Protein AF-A0AAD5E135-F1 (afdb_monomer)

Foldseek 3Di:
DDDDDDDDDDQDDPLVVVLVLLVLVLVVLVVLLVLLVVLVVVLVVVLVPDPDLLVSLVSLLVSLVPRPDDDDFPDDSVVSVVVSVVVVVDVPDDPVVSVVSSVSSVVRSVVVSVVSVVVSVVSVVVSVVSVVVPDDDPPDDDPPPDPDDDDDDDLLNVLVVVQCCVPVVPDPDPVVVVVVVVCVVQPDPDPLLVVLVVVLVVLVVVLLVCQLQDQFDLVLLLLLLLLVLLDPQADPSLNVSSVVCSVPSVSSVSLSRSLSVCSNVVVPDDADPVHWDWDFDQDPVRHTATHTHDDSSVSSSCSSVVLSVLLSVLVSVLSSVVSPPPPVPPPDDPDPPPDPVVVVVVLVNCLVSLQHDNDSNRSNVARCDDDPPDCSYPVNNVVVVVVVLVVVVVVCCVPPVPDDDDDDDDDDPDCRSYYDD

Solvent-accessible surface area (backbone atoms only — not comparable to full-atom values): 25073 Å² total; per-residue (Å²): 142,79,88,79,82,77,85,75,86,76,82,77,42,73,65,53,56,50,47,53,54,47,52,52,50,33,54,50,35,46,49,52,34,57,54,44,53,55,52,52,52,56,38,50,54,55,30,71,70,44,92,44,70,69,61,25,41,50,45,48,50,50,47,62,73,66,41,91,69,87,69,92,66,94,64,61,64,68,62,50,47,56,47,54,64,44,52,79,72,39,91,82,64,57,68,68,59,53,51,53,52,43,53,50,48,53,50,48,54,50,49,54,52,51,48,38,49,48,54,30,51,51,42,50,53,54,50,52,53,56,53,64,70,67,67,71,78,91,79,78,83,80,79,75,77,72,90,74,71,97,76,78,85,49,75,61,56,51,37,50,51,54,29,50,50,63,70,68,52,74,74,90,69,59,62,67,62,51,48,53,50,52,50,59,72,70,64,56,91,50,65,69,60,47,52,49,55,55,46,47,53,49,55,48,52,54,48,53,55,48,60,44,71,51,74,55,46,53,67,60,51,52,37,38,52,46,24,53,67,45,41,94,64,63,54,76,60,58,47,52,46,49,57,56,47,71,76,34,64,73,59,38,50,54,48,23,53,49,51,28,53,49,48,60,43,44,92,76,64,73,81,61,93,87,58,75,54,69,48,74,45,70,44,96,89,74,45,63,33,30,29,63,60,65,56,72,67,58,48,48,48,51,46,48,52,50,48,56,48,33,29,50,51,48,51,46,52,49,56,62,58,66,62,73,62,50,97,79,49,91,74,63,71,94,63,89,61,94,42,72,69,44,53,52,48,54,53,48,60,63,57,54,68,48,88,45,39,88,41,75,79,46,45,51,56,60,30,95,57,92,52,98,86,49,82,67,17,60,64,50,45,51,50,50,51,52,53,48,54,53,50,51,54,54,51,39,53,70,78,39,68,92,54,88,88,82,83,89,75,88,84,71,80,87,62,60,44,39,74,65,129

Sequence (421 aa):
MMHSGAATASKPSLNQILYEVTSEKIMELQRQKDVLDRHYSGVLEKADASKDLVQEIEILYEGIKEAPVQHKTNVNMESARLFIENVAKDSSTSEQLLRHWIDSFRKEMQYSTCKCTYSYIYGKSLRDELSEAESPDLDSDFYVVSKEKKEQMTEREKTIKELEERVFEAGQINSDAFKAFLDKTFDTEEVKIKKVLDTSRKDTEEFCKKLLEEDMSVWELKNCVEGLLGCDLLNSEKQATLRQLKESEPYLQDLATLLSSRLKAVKYWNWPEKGVYVDVRRSMAGRYRAFLDEDIITALFLQYIGVRFAVHIKGELRKMYSIDDGPISSRRTRRQDSGIDSLRRTTHENSLLSVLPDSQDSQSNFAYEYNEGSSNTAVNIKNSLIHLLATEAQLHKVIKPDQPFTVVRTDMEWFGPSIEH

Organism: NCBI:txid1314678

pLDDT: mean 75.86, std 16.52, range [23.05, 95.0]

Structure (mmCIF, N/CA/C/O backbone):
data_AF-A0AAD5E135-F1
#
_entry.id   AF-A0AAD5E135-F1
#
loop_
_atom_site.group_PDB
_atom_site.id
_atom_site.type_symbol
_atom_site.label_atom_id
_atom_site.label_alt_id
_atom_site.label_comp_id
_atom_site.label_asym_id
_atom_site.label_entity_id
_atom_site.label_seq_id
_atom_site.pdbx_PDB_ins_code
_atom_site.Cartn_x
_atom_site.Cartn_y
_atom_site.Cartn_z
_atom_site.occupancy
_atom_site.B_iso_or_equiv
_atom_site.auth_seq_id
_atom_site.auth_comp_id
_atom_site.auth_asym_id
_atom_site.auth_atom_id
_atom_site.pdbx_PDB_model_num
ATOM 1 N N . MET A 1 1 ? -27.613 29.441 -24.258 1.00 28.75 1 MET A N 1
ATOM 2 C CA . MET A 1 1 ? -26.979 29.759 -22.962 1.00 28.75 1 MET A CA 1
ATOM 3 C C . MET A 1 1 ? -27.159 28.557 -22.053 1.00 28.75 1 MET A C 1
ATOM 5 O O . MET A 1 1 ? -28.212 28.404 -21.459 1.00 28.75 1 MET A O 1
ATOM 9 N N . MET A 1 2 ? -26.177 27.664 -22.029 1.00 23.05 2 MET A N 1
ATOM 10 C CA . MET A 1 2 ? -26.054 26.602 -21.032 1.00 23.05 2 MET A CA 1
ATOM 11 C C . MET A 1 2 ? -24.592 26.643 -20.600 1.00 23.05 2 MET A C 1
ATOM 13 O O . MET A 1 2 ? -23.700 26.477 -21.430 1.00 23.05 2 MET A O 1
ATOM 17 N N . HIS A 1 3 ? -24.351 27.022 -19.348 1.00 24.66 3 HIS A N 1
ATOM 18 C CA . HIS A 1 3 ? -23.024 27.020 -18.750 1.00 24.66 3 HIS A CA 1
ATOM 19 C C . HIS A 1 3 ? -22.660 25.575 -18.413 1.00 24.66 3 HIS A C 1
ATOM 21 O O . HIS A 1 3 ? -23.246 24.966 -17.524 1.00 24.66 3 HIS A O 1
ATOM 27 N N . SER A 1 4 ? -21.719 25.027 -19.178 1.00 26.78 4 SER A N 1
ATOM 28 C CA . SER A 1 4 ? -21.009 23.793 -18.856 1.00 26.78 4 SER A CA 1
ATOM 29 C C . SER A 1 4 ? -20.064 24.096 -17.695 1.00 26.78 4 SER A C 1
ATOM 31 O O . SER A 1 4 ? -19.076 24.804 -17.887 1.00 26.78 4 SER A O 1
ATOM 33 N N . GLY A 1 5 ? -20.391 23.610 -16.497 1.00 26.88 5 GLY A N 1
ATOM 34 C CA . GLY A 1 5 ? -19.522 23.697 -15.325 1.00 26.88 5 GLY A CA 1
ATOM 35 C C . GLY A 1 5 ? -18.254 22.878 -15.552 1.00 26.88 5 GLY A C 1
ATOM 36 O O . GLY A 1 5 ? -18.313 21.653 -15.620 1.00 26.88 5 GLY A O 1
ATOM 37 N N . ALA A 1 6 ? -17.125 23.564 -15.715 1.00 27.36 6 ALA A N 1
ATOM 38 C CA . ALA A 1 6 ? -15.808 22.950 -15.791 1.00 27.36 6 ALA A CA 1
ATOM 39 C C . ALA A 1 6 ? -15.334 22.604 -14.373 1.00 27.36 6 ALA A C 1
ATOM 41 O O . ALA A 1 6 ? -15.338 23.461 -13.490 1.00 27.36 6 ALA A O 1
ATOM 42 N N . ALA A 1 7 ? -14.955 21.345 -14.155 1.00 32.47 7 ALA A N 1
ATOM 43 C CA . ALA A 1 7 ? -14.361 20.897 -12.904 1.00 32.47 7 ALA A CA 1
ATOM 44 C C . ALA A 1 7 ? -12.939 21.469 -12.769 1.00 32.47 7 ALA A C 1
ATOM 46 O O . ALA A 1 7 ? -12.082 21.255 -13.623 1.00 32.47 7 ALA A O 1
ATOM 47 N N . THR A 1 8 ? -12.724 22.228 -11.700 1.00 37.56 8 THR A N 1
ATOM 48 C CA . THR A 1 8 ? -11.450 22.796 -11.255 1.00 37.56 8 THR A CA 1
ATOM 49 C C . THR A 1 8 ? -10.566 21.719 -10.621 1.00 37.56 8 THR A C 1
ATOM 51 O O . THR A 1 8 ? -11.057 20.944 -9.800 1.00 37.56 8 THR A O 1
ATOM 54 N N . ALA A 1 9 ? -9.264 21.707 -10.915 1.00 40.44 9 ALA A N 1
ATOM 55 C CA . ALA A 1 9 ? -8.291 21.015 -10.070 1.00 40.44 9 ALA A CA 1
ATOM 56 C C . ALA A 1 9 ? -8.136 21.808 -8.759 1.00 40.44 9 ALA A C 1
ATOM 58 O O . ALA A 1 9 ? -7.798 22.994 -8.784 1.00 40.44 9 ALA A O 1
ATOM 59 N N . SER A 1 10 ? -8.460 21.177 -7.628 1.00 44.09 10 SER A N 1
ATOM 60 C CA . SER A 1 10 ? -8.334 21.777 -6.296 1.00 44.09 10 SER A CA 1
ATOM 61 C C . SER A 1 10 ? -6.860 21.959 -5.935 1.00 44.09 10 SER A C 1
ATOM 63 O O . SER A 1 10 ? -6.061 21.047 -6.143 1.00 44.09 10 SER A O 1
ATOM 65 N N . LYS A 1 11 ? -6.498 23.116 -5.369 1.00 51.78 11 LYS A N 1
ATOM 66 C CA . LYS A 1 11 ? -5.164 23.335 -4.792 1.00 51.78 11 LYS A CA 1
ATOM 67 C C . LYS A 1 11 ? -5.022 22.428 -3.563 1.00 51.78 11 LYS A C 1
ATOM 69 O O . LYS A 1 11 ? -5.756 22.645 -2.599 1.00 51.78 11 LYS A O 1
ATOM 74 N N . PRO A 1 12 ? -4.093 21.456 -3.544 1.00 53.31 12 PRO A N 1
ATOM 75 C CA . PRO A 1 12 ? -3.954 20.547 -2.415 1.00 53.31 12 PRO A CA 1
ATOM 76 C C . PRO A 1 12 ? -3.297 21.284 -1.247 1.00 53.31 12 PRO A C 1
ATOM 78 O O . PRO A 1 12 ? -2.072 21.342 -1.119 1.00 53.31 12 PRO A O 1
ATOM 81 N N . SER A 1 13 ? -4.124 21.877 -0.390 1.00 64.12 13 SER A N 1
ATOM 82 C CA . SER A 1 13 ? -3.676 22.425 0.885 1.00 64.12 13 SER A CA 1
ATOM 83 C C . SER A 1 13 ? -3.567 21.304 1.919 1.00 64.12 13 SER A C 1
ATOM 85 O O . SER A 1 13 ? -4.313 20.325 1.868 1.00 64.12 13 SER A O 1
ATOM 87 N N . LEU A 1 14 ? -2.663 21.449 2.892 1.00 64.12 14 LEU A N 1
ATOM 88 C CA . LEU A 1 14 ? -2.614 20.550 4.051 1.00 64.12 14 LEU A CA 1
ATOM 89 C C . LEU A 1 14 ? -4.005 20.430 4.700 1.00 64.12 14 LEU A C 1
ATOM 91 O O . LEU A 1 14 ? -4.422 19.335 5.052 1.00 64.12 14 LEU A O 1
ATOM 95 N N . ASN A 1 15 ? -4.759 21.531 4.752 1.00 66.75 15 ASN A N 1
ATOM 96 C CA . ASN A 1 15 ? -6.127 21.562 5.268 1.00 66.75 15 ASN A CA 1
ATOM 97 C C . ASN A 1 15 ? -7.092 20.668 4.478 1.00 66.75 15 ASN A C 1
ATOM 99 O O . ASN A 1 15 ? -7.947 20.045 5.094 1.00 66.75 15 ASN A O 1
ATOM 103 N N . GLN A 1 16 ? -6.936 20.544 3.156 1.00 68.19 16 GLN A N 1
ATOM 104 C CA . GLN A 1 16 ? -7.758 19.641 2.346 1.00 68.19 16 GLN A CA 1
ATOM 105 C C . GLN A 1 16 ? -7.458 18.170 2.674 1.00 68.19 16 GLN A C 1
ATOM 107 O O . GLN A 1 16 ? -8.378 17.377 2.853 1.00 68.19 16 GLN A O 1
ATOM 112 N N . ILE A 1 17 ? -6.180 17.813 2.841 1.00 66.06 17 ILE A N 1
ATOM 113 C CA . ILE A 1 17 ? -5.791 16.463 3.287 1.00 66.06 17 ILE A CA 1
ATOM 114 C C . ILE A 1 17 ? -6.366 16.194 4.680 1.00 66.06 17 ILE A C 1
ATOM 116 O O . ILE A 1 17 ? -6.927 15.130 4.925 1.00 66.06 17 ILE A O 1
ATOM 120 N N . LEU A 1 18 ? -6.270 17.168 5.589 1.00 67.44 18 LEU A N 1
ATOM 121 C CA . LEU A 1 18 ? -6.848 17.062 6.928 1.00 67.44 18 LEU A CA 1
ATOM 122 C C . LEU A 1 18 ? -8.362 16.913 6.883 1.00 67.44 18 LEU A C 1
ATOM 124 O O . LEU A 1 18 ? -8.902 16.109 7.636 1.00 67.44 18 LEU A O 1
ATOM 128 N N . TYR A 1 19 ? -9.042 17.635 5.999 1.00 72.00 19 TYR A N 1
ATOM 129 C CA . TYR A 1 19 ? -10.478 17.516 5.802 1.00 72.00 19 TYR A CA 1
ATOM 130 C C . TYR A 1 19 ? -10.858 16.114 5.319 1.00 72.00 19 TYR A C 1
ATOM 132 O O . TYR A 1 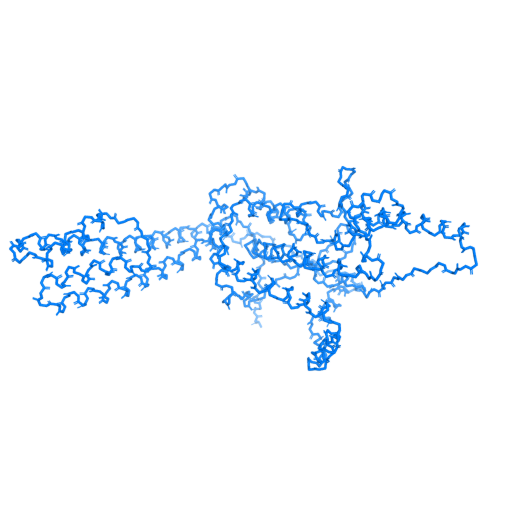19 ? -11.727 15.479 5.913 1.00 72.00 19 TYR A O 1
ATOM 140 N N . GLU A 1 20 ? -10.171 15.589 4.302 1.00 67.62 20 GLU A N 1
ATOM 141 C CA . GLU A 1 20 ? -10.418 14.248 3.765 1.00 67.62 20 GLU A CA 1
ATOM 142 C C . GLU A 1 20 ? -10.148 13.164 4.819 1.00 67.62 20 GLU A C 1
ATOM 144 O O . GLU A 1 20 ? -11.018 12.326 5.074 1.00 67.62 20 GLU A O 1
ATOM 149 N N . VAL A 1 21 ? -9.011 13.237 5.523 1.00 70.50 21 VAL A N 1
ATOM 150 C CA . VAL A 1 21 ? -8.675 12.335 6.640 1.00 70.50 21 VAL A CA 1
ATOM 151 C C . VAL A 1 21 ? -9.730 12.404 7.741 1.00 70.50 21 VAL A C 1
ATOM 153 O O . VAL A 1 21 ? -10.197 11.374 8.230 1.00 70.50 21 VAL A O 1
ATOM 156 N N . THR A 1 22 ? -10.138 13.616 8.115 1.00 73.88 22 THR A N 1
ATOM 157 C CA . THR A 1 22 ? -11.155 13.851 9.143 1.00 73.88 22 THR A CA 1
ATOM 158 C C . THR A 1 22 ? -12.505 13.290 8.706 1.00 73.88 22 THR A C 1
ATOM 160 O O . THR A 1 22 ? -13.182 12.642 9.501 1.00 73.88 22 THR A O 1
ATOM 163 N N . SER A 1 23 ? -12.896 13.476 7.445 1.00 72.69 23 SER A N 1
ATOM 164 C CA . SER A 1 23 ? -14.173 13.000 6.908 1.00 72.69 23 SER A CA 1
ATOM 165 C C . SER A 1 23 ? -14.283 11.472 6.944 1.00 72.69 23 SER A C 1
ATOM 167 O O . SER A 1 23 ? -15.272 10.935 7.443 1.00 72.69 23 SER A O 1
ATOM 169 N N . GLU A 1 24 ? -13.229 10.772 6.528 1.00 71.12 24 GLU A N 1
ATOM 170 C CA . GLU A 1 24 ? -13.126 9.312 6.576 1.00 71.12 24 GLU A CA 1
ATOM 171 C C . GLU A 1 24 ? -13.076 8.802 8.018 1.00 71.12 24 GLU A C 1
ATOM 173 O O . GLU A 1 24 ? -13.761 7.843 8.384 1.00 71.12 24 GLU A O 1
ATOM 178 N N . LYS A 1 25 ? -12.329 9.492 8.891 1.00 74.75 25 LYS A N 1
ATOM 179 C CA . LYS A 1 25 ? -12.296 9.162 10.318 1.00 74.75 25 LYS A CA 1
ATOM 180 C C . LYS A 1 25 ? -13.675 9.305 10.958 1.00 74.75 25 LYS A C 1
ATOM 182 O O . LYS A 1 25 ? -14.041 8.472 11.783 1.00 74.75 25 LYS A O 1
ATOM 187 N N . ILE A 1 26 ? -14.456 10.312 10.569 1.00 80.50 26 ILE A N 1
ATOM 188 C CA . ILE A 1 26 ? -15.837 10.498 11.031 1.00 80.50 26 ILE A CA 1
ATOM 189 C C . ILE A 1 26 ? -16.740 9.371 10.537 1.00 80.50 26 ILE A C 1
ATOM 191 O O . ILE A 1 26 ? -17.547 8.882 11.326 1.00 80.50 26 ILE A O 1
ATOM 195 N N . MET A 1 27 ? -16.608 8.938 9.278 1.00 75.88 27 MET A N 1
ATOM 196 C CA . MET A 1 27 ? -17.375 7.797 8.762 1.00 75.88 27 MET A CA 1
ATOM 197 C C . MET A 1 27 ? -17.064 6.518 9.544 1.00 75.88 27 MET A C 1
ATOM 199 O O . MET A 1 27 ? -17.981 5.796 9.937 1.00 75.88 27 MET A O 1
ATOM 203 N N . GLU A 1 28 ? -15.791 6.269 9.854 1.00 77.38 28 GLU A N 1
ATOM 204 C CA . GLU A 1 28 ? -15.397 5.120 10.673 1.00 77.38 28 GLU A CA 1
ATOM 205 C C . GLU A 1 28 ? -15.899 5.244 12.121 1.00 77.38 28 GLU A C 1
ATOM 207 O O . GLU A 1 28 ? -16.424 4.278 12.673 1.00 77.38 28 GLU A O 1
ATOM 212 N N . LEU A 1 29 ? -15.824 6.432 12.733 1.00 80.62 29 LEU A N 1
ATOM 213 C CA . LEU A 1 29 ? -16.393 6.686 14.065 1.00 80.62 29 LEU A CA 1
ATOM 214 C C . LEU A 1 29 ? -17.914 6.487 14.085 1.00 80.62 29 LEU A C 1
ATOM 216 O O . LEU A 1 29 ? -18.450 5.945 15.051 1.00 80.62 29 LEU A O 1
ATOM 220 N N . GLN A 1 30 ? -18.607 6.883 13.016 1.00 83.69 30 GLN A N 1
ATOM 221 C CA . GLN A 1 30 ? -20.037 6.645 12.853 1.00 83.69 30 GLN A CA 1
ATOM 222 C C . GLN A 1 30 ? -20.336 5.150 12.762 1.00 83.69 30 GLN A C 1
ATOM 224 O O . GLN A 1 30 ? -21.207 4.652 13.470 1.00 83.69 30 GLN A O 1
ATOM 229 N N . ARG A 1 31 ? -19.574 4.411 11.949 1.00 82.12 31 ARG A N 1
ATOM 230 C CA . ARG A 1 31 ? -19.716 2.957 11.822 1.00 82.12 31 ARG A CA 1
ATOM 231 C C . ARG A 1 31 ? -19.496 2.257 13.162 1.00 82.12 31 ARG A C 1
ATOM 233 O O . ARG A 1 31 ? -20.285 1.387 13.528 1.00 82.12 31 ARG A O 1
ATOM 240 N N . GLN A 1 32 ? -18.448 2.637 13.894 1.00 81.38 32 GLN A N 1
ATOM 241 C CA . GLN A 1 32 ? -18.148 2.097 15.223 1.00 81.38 32 GLN A CA 1
ATOM 242 C C . GLN A 1 32 ? -19.278 2.380 16.210 1.00 81.38 32 GLN A C 1
ATOM 244 O O . GLN A 1 32 ? -19.706 1.462 16.909 1.00 81.38 32 GLN A O 1
ATOM 249 N N . LYS A 1 33 ? -19.803 3.611 16.215 1.00 85.56 33 LYS A N 1
ATOM 250 C CA . LYS A 1 33 ? -20.972 3.983 17.013 1.00 85.56 33 LYS A CA 1
ATOM 251 C C . LYS A 1 33 ? -22.178 3.106 16.665 1.00 85.56 33 LYS A C 1
ATOM 253 O O . LYS A 1 33 ? -22.717 2.459 17.550 1.00 85.56 33 LYS A O 1
ATOM 258 N N . ASP A 1 34 ? -22.559 3.015 15.392 1.00 85.06 34 ASP A N 1
ATOM 259 C CA . ASP A 1 34 ? -23.762 2.283 14.978 1.00 85.06 34 ASP A CA 1
ATOM 260 C C . ASP A 1 34 ? -23.675 0.780 15.291 1.00 85.06 34 ASP A C 1
ATOM 262 O O . ASP A 1 34 ? -24.680 0.142 15.610 1.00 85.06 34 ASP A O 1
ATOM 266 N N . VAL A 1 35 ? -22.483 0.189 15.162 1.00 85.50 35 VAL A N 1
ATOM 267 C CA . VAL A 1 35 ? -22.238 -1.223 15.491 1.00 85.50 35 VAL A CA 1
ATOM 268 C C . VAL A 1 35 ? -22.302 -1.450 17.003 1.00 85.50 35 VAL A C 1
ATOM 270 O O . VAL A 1 35 ? -22.921 -2.422 17.439 1.00 85.50 35 VAL A O 1
ATOM 273 N N . LEU A 1 36 ? -21.704 -0.558 17.795 1.00 87.12 36 LEU A N 1
ATOM 274 C CA . LEU A 1 36 ? -21.711 -0.648 19.253 1.00 87.12 36 LEU A CA 1
ATOM 275 C C . LEU A 1 36 ? -23.116 -0.418 19.830 1.00 87.12 36 LEU A C 1
ATOM 277 O O . LEU A 1 36 ? -23.556 -1.194 20.676 1.00 87.12 36 LEU A O 1
ATOM 281 N N . ASP A 1 37 ? -23.842 0.575 19.312 1.00 87.25 37 ASP A N 1
ATOM 282 C CA . ASP A 1 37 ? -25.222 0.887 19.695 1.00 87.25 37 ASP A CA 1
ATOM 283 C C . ASP A 1 37 ? -26.140 -0.312 19.434 1.00 87.25 37 ASP A C 1
ATOM 285 O O . ASP A 1 37 ? -26.922 -0.700 20.304 1.00 87.25 37 ASP A O 1
ATOM 289 N N . ARG A 1 38 ? -26.014 -0.954 18.263 1.00 88.38 38 ARG A N 1
ATOM 290 C CA . ARG A 1 38 ? -26.776 -2.170 17.929 1.00 88.38 38 ARG A CA 1
ATOM 291 C C . ARG A 1 38 ? -26.455 -3.334 18.864 1.00 88.38 38 ARG A C 1
ATOM 293 O O . ARG A 1 38 ? -27.376 -4.025 19.297 1.00 88.38 38 ARG A O 1
ATOM 300 N N . HIS A 1 39 ? -25.177 -3.546 19.179 1.00 89.62 39 HIS A N 1
ATOM 301 C CA . HIS A 1 39 ? -24.745 -4.612 20.085 1.00 89.62 39 HIS A CA 1
ATOM 302 C C . HIS A 1 39 ? -25.287 -4.401 21.501 1.00 89.62 39 HIS A C 1
ATOM 304 O O . HIS A 1 39 ? -25.999 -5.260 22.020 1.00 89.62 39 HIS A O 1
ATOM 310 N N . TYR A 1 40 ? -25.023 -3.241 22.108 1.00 91.12 40 TYR A N 1
ATOM 311 C CA . TYR A 1 40 ? -25.450 -2.976 23.481 1.00 91.12 40 TYR A CA 1
ATOM 312 C C . TYR A 1 40 ? -26.961 -2.839 23.629 1.00 91.12 40 TYR A C 1
ATOM 314 O O . TYR A 1 40 ? -27.484 -3.291 24.642 1.00 91.12 40 TYR A O 1
ATOM 322 N N . SER A 1 41 ? -27.682 -2.320 22.630 1.00 89.19 41 SER A N 1
ATOM 323 C CA . SER A 1 41 ? -29.153 -2.331 22.665 1.00 89.19 41 SER A CA 1
ATOM 324 C C . SER A 1 41 ? -29.688 -3.764 22.744 1.00 89.19 41 SER A C 1
ATOM 326 O O . SER A 1 41 ? -30.509 -4.065 23.605 1.00 89.19 41 SER A O 1
ATOM 328 N N . GLY A 1 42 ? -29.148 -4.681 21.932 1.00 88.69 42 GLY A N 1
ATOM 329 C CA . GLY A 1 42 ? -29.545 -6.091 21.970 1.00 88.69 42 GLY A CA 1
ATOM 330 C C . GLY A 1 42 ? -29.154 -6.812 23.266 1.00 88.69 42 GLY A C 1
ATOM 331 O O . GLY A 1 42 ? -29.878 -7.695 23.724 1.00 88.69 42 GLY A O 1
ATOM 332 N N . VAL A 1 43 ? -28.023 -6.452 23.880 1.00 89.62 43 VAL A N 1
ATOM 333 C CA . VAL A 1 43 ? -27.609 -7.000 25.184 1.00 89.62 43 VAL A CA 1
ATOM 334 C C . VAL A 1 43 ? -28.500 -6.475 26.312 1.00 89.62 43 VAL A C 1
ATOM 336 O O . VAL A 1 43 ? -28.930 -7.262 27.153 1.00 89.62 43 VAL A O 1
ATOM 339 N N . LEU A 1 44 ? -28.813 -5.176 26.320 1.00 90.00 44 LEU A N 1
ATOM 340 C CA . LEU A 1 44 ? -29.679 -4.558 27.326 1.00 90.00 44 LEU A CA 1
ATOM 341 C C . LEU A 1 44 ? -31.108 -5.103 27.250 1.00 90.00 44 LEU A C 1
ATOM 343 O O . LEU A 1 44 ? -31.667 -5.441 28.286 1.00 90.00 44 LEU A O 1
ATOM 347 N N . GLU A 1 45 ? -31.660 -5.300 26.049 1.00 90.12 45 GLU A N 1
ATOM 348 C CA . GLU A 1 45 ? -32.972 -5.941 25.874 1.00 90.12 45 GLU A CA 1
ATOM 349 C C . GLU A 1 45 ? -33.004 -7.370 26.440 1.00 90.12 45 GLU A C 1
ATOM 351 O O . GLU A 1 45 ? -33.969 -7.762 27.098 1.00 90.12 45 GLU A O 1
ATOM 356 N N . LYS A 1 46 ? -31.938 -8.155 26.225 1.00 89.12 46 LYS A N 1
ATOM 357 C CA . LYS A 1 46 ? -31.813 -9.508 26.796 1.00 89.12 46 LYS A CA 1
ATOM 358 C C . L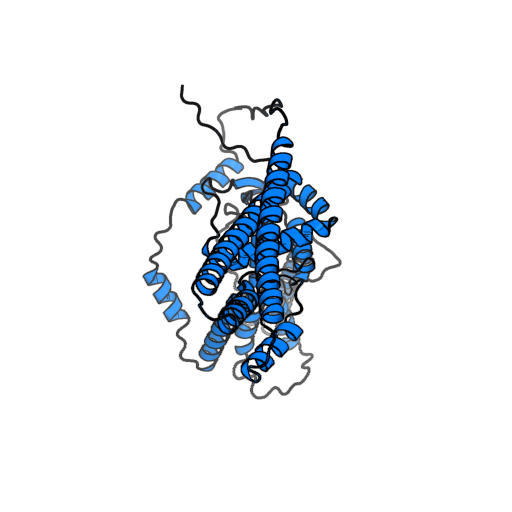YS A 1 46 ? -31.684 -9.482 28.318 1.00 89.12 46 LYS A C 1
ATOM 360 O O . LYS A 1 46 ? -32.271 -10.332 28.982 1.00 89.12 46 LYS A O 1
ATOM 365 N N . ALA A 1 47 ? -30.927 -8.526 28.854 1.00 87.50 47 ALA A N 1
ATOM 366 C CA . ALA A 1 47 ? -30.757 -8.345 30.290 1.00 87.50 47 ALA A CA 1
ATOM 367 C C . ALA A 1 47 ? -32.082 -7.936 30.959 1.00 87.50 47 ALA A C 1
ATOM 369 O O . ALA A 1 47 ? -32.474 -8.547 31.947 1.00 87.50 47 ALA A O 1
ATOM 370 N N . ASP A 1 48 ? -32.822 -6.990 30.370 1.00 87.19 48 ASP A N 1
ATOM 371 C CA . ASP A 1 48 ? -34.125 -6.519 30.867 1.00 87.19 48 ASP A CA 1
ATOM 372 C C . ASP A 1 48 ? -35.220 -7.601 30.792 1.00 87.19 48 ASP A C 1
ATOM 374 O O . ASP A 1 48 ? -36.165 -7.598 31.583 1.00 87.19 48 ASP A O 1
ATOM 378 N N . ALA A 1 49 ? -35.104 -8.543 29.851 1.00 87.00 49 ALA A N 1
ATOM 379 C CA . ALA A 1 49 ? -36.008 -9.687 29.735 1.00 87.00 49 ALA A CA 1
ATOM 380 C C . ALA A 1 49 ? -35.725 -10.804 30.761 1.00 87.00 49 ALA A C 1
ATOM 382 O O . ALA A 1 49 ? -36.564 -11.697 30.941 1.00 87.00 49 ALA A O 1
ATOM 383 N N . SER A 1 50 ? -34.565 -10.779 31.427 1.00 84.81 50 SER A N 1
ATOM 384 C CA . SER A 1 50 ? -34.220 -11.754 32.460 1.00 84.81 50 SER A CA 1
ATOM 385 C C . SER A 1 50 ? -35.038 -11.520 33.730 1.00 84.81 50 SER A C 1
ATOM 387 O O . SER A 1 50 ? -35.248 -10.394 34.171 1.00 84.81 50 SER A O 1
ATOM 389 N N . LYS A 1 51 ? -35.497 -12.609 34.352 1.00 80.62 51 LYS A N 1
ATOM 390 C CA . LYS A 1 51 ? -36.179 -12.571 35.660 1.00 80.62 51 LYS A CA 1
ATOM 391 C C . LYS A 1 51 ? -35.236 -12.859 36.827 1.00 80.62 51 LYS A C 1
ATOM 393 O O . LYS A 1 51 ? -35.639 -12.692 37.975 1.00 80.62 51 LYS A O 1
ATOM 398 N N . ASP A 1 52 ? -34.024 -13.324 36.532 1.00 85.12 52 ASP A N 1
ATOM 399 C CA . ASP A 1 52 ? -33.008 -13.700 37.509 1.00 85.12 52 ASP A CA 1
ATOM 400 C C . ASP A 1 52 ? -31.816 -12.738 37.422 1.00 85.12 52 ASP A C 1
ATOM 402 O O . ASP A 1 52 ? -31.264 -12.511 36.341 1.00 85.12 52 ASP A O 1
ATOM 406 N N . LEU A 1 53 ? -31.421 -12.196 38.576 1.00 82.38 53 LEU A N 1
ATOM 407 C CA . LEU A 1 53 ? -30.319 -11.243 38.713 1.00 82.38 53 LEU A CA 1
ATOM 408 C C . LEU A 1 53 ? -28.970 -11.880 38.359 1.00 82.38 53 LEU A C 1
ATOM 410 O O . LEU A 1 53 ? -28.080 -11.190 37.872 1.00 82.38 53 LEU A O 1
ATOM 414 N N . VAL A 1 54 ? -28.805 -13.189 38.579 1.00 83.56 54 VAL A N 1
ATOM 415 C CA . VAL A 1 54 ? -27.554 -13.890 38.239 1.00 83.56 54 VAL A CA 1
ATOM 416 C C . VAL A 1 54 ? -27.404 -14.008 36.721 1.00 83.56 54 VAL A C 1
ATOM 418 O O . VAL A 1 54 ? -26.357 -13.664 36.176 1.00 83.56 54 VAL A O 1
ATOM 421 N N . GLN A 1 55 ? -28.479 -14.395 36.031 1.00 84.44 55 GLN A N 1
ATOM 422 C CA . GLN A 1 55 ? -28.506 -14.456 34.567 1.00 84.44 55 GLN A CA 1
ATOM 423 C C . GLN A 1 55 ? -28.347 -13.069 33.935 1.00 84.44 55 GLN A C 1
ATOM 425 O O . GLN A 1 55 ? -27.677 -12.925 32.916 1.00 84.44 55 GLN A O 1
ATOM 430 N N . GLU A 1 56 ? -28.923 -12.033 34.550 1.00 87.50 56 GLU A N 1
ATOM 431 C CA . GLU A 1 56 ? -28.764 -10.650 34.091 1.00 87.50 56 GLU A CA 1
ATOM 432 C C . GLU A 1 56 ? -27.289 -10.212 34.116 1.00 87.50 56 GLU A C 1
ATOM 434 O O . GLU A 1 56 ? -26.786 -9.653 33.142 1.00 87.50 56 GLU A O 1
ATOM 439 N N . ILE A 1 57 ? -26.568 -10.525 35.196 1.00 87.75 57 ILE A N 1
ATOM 440 C CA . ILE A 1 57 ? -25.133 -10.236 35.336 1.00 87.75 57 ILE A CA 1
ATOM 441 C C . ILE A 1 57 ? -24.304 -10.976 34.286 1.00 87.75 57 ILE A C 1
ATOM 443 O O . ILE A 1 57 ? -23.419 -10.368 33.685 1.00 87.75 57 ILE A O 1
ATOM 447 N N . GLU A 1 58 ? -24.575 -12.262 34.056 1.00 86.38 58 GLU A N 1
ATOM 448 C CA . GLU A 1 58 ? -23.860 -13.064 33.055 1.00 86.38 58 GLU A CA 1
ATOM 449 C C . GLU A 1 58 ? -24.040 -12.500 31.641 1.00 86.38 58 GLU A C 1
ATOM 451 O O . GLU A 1 58 ? -23.056 -12.327 30.917 1.00 86.38 58 GLU A O 1
ATOM 456 N N . ILE A 1 59 ? -25.275 -12.138 31.271 1.00 88.88 59 ILE A N 1
ATOM 457 C CA . ILE A 1 59 ? -25.590 -11.528 29.971 1.00 88.88 59 ILE A CA 1
ATOM 458 C C . ILE A 1 59 ? -24.846 -10.200 29.801 1.00 88.88 59 ILE A C 1
ATOM 460 O O . ILE A 1 59 ? -24.270 -9.945 28.741 1.00 88.88 59 ILE A O 1
ATOM 464 N N . LEU A 1 60 ? -24.836 -9.353 30.835 1.00 88.88 60 LEU A N 1
ATOM 465 C CA . LEU A 1 60 ? -24.153 -8.061 30.786 1.00 88.88 60 LEU A CA 1
ATOM 466 C C . LEU A 1 60 ? -22.627 -8.219 30.708 1.00 88.88 60 LEU A C 1
ATOM 468 O O . LEU A 1 60 ? -21.975 -7.503 29.947 1.00 88.88 60 LEU A O 1
ATOM 472 N N . TYR A 1 61 ? -22.056 -9.163 31.457 1.00 88.94 61 TYR A N 1
ATOM 473 C CA . TYR A 1 61 ? -20.622 -9.448 31.442 1.00 88.94 61 TYR A CA 1
ATOM 474 C C . TYR A 1 61 ? -20.152 -9.961 30.079 1.00 88.94 61 TYR A C 1
ATOM 476 O O . TYR A 1 61 ? -19.201 -9.411 29.515 1.00 88.94 61 TYR A O 1
ATOM 484 N N . GLU A 1 62 ? -20.833 -10.967 29.523 1.00 87.75 62 GLU A N 1
ATOM 485 C CA . GLU A 1 62 ? -20.495 -11.481 28.193 1.00 87.75 62 GLU A CA 1
ATOM 486 C C . GLU A 1 62 ? -20.734 -10.419 27.117 1.00 87.75 62 GLU A C 1
ATOM 488 O O . GLU A 1 62 ? -19.904 -10.246 26.231 1.00 87.75 62 GLU A O 1
ATOM 493 N N . GLY A 1 63 ? -21.777 -9.596 27.251 1.00 86.62 63 GLY A N 1
ATOM 494 C CA . GLY A 1 63 ? -22.013 -8.474 26.347 1.00 86.62 63 GLY A CA 1
ATOM 495 C C . GLY A 1 63 ? -20.884 -7.436 26.314 1.00 86.62 63 GLY A C 1
ATOM 496 O O . GLY A 1 63 ? -20.584 -6.911 25.241 1.00 86.62 63 GLY A O 1
ATOM 497 N N . ILE A 1 64 ? -20.227 -7.153 27.446 1.00 86.44 64 ILE A N 1
ATOM 498 C CA . ILE A 1 64 ? -19.043 -6.269 27.497 1.00 86.44 64 ILE A CA 1
ATOM 499 C C . ILE A 1 64 ? -17.810 -6.975 26.925 1.00 86.44 64 ILE A C 1
ATOM 501 O O . ILE A 1 64 ? -17.014 -6.361 26.216 1.00 86.44 64 ILE A O 1
ATOM 505 N N . LYS A 1 65 ? -17.642 -8.266 27.217 1.00 85.75 65 LYS A N 1
ATOM 506 C CA . LYS A 1 65 ? -16.503 -9.064 26.748 1.00 85.75 65 LYS A CA 1
ATOM 507 C C . LYS A 1 65 ? -16.518 -9.280 25.232 1.00 85.75 65 LYS A C 1
ATOM 509 O O . LYS A 1 65 ? -15.467 -9.224 24.600 1.00 85.75 65 LYS A O 1
ATOM 514 N N . GLU A 1 66 ? -17.697 -9.476 24.653 1.00 87.25 66 GLU A N 1
ATOM 515 C CA . GLU A 1 66 ? -17.916 -9.654 23.214 1.00 87.25 66 GLU A CA 1
ATOM 516 C C . GLU A 1 66 ? -18.127 -8.326 22.468 1.00 87.25 66 GLU A C 1
ATOM 518 O O . GLU A 1 66 ? -18.555 -8.324 21.313 1.00 87.25 66 GLU A O 1
ATOM 523 N N . ALA A 1 67 ? -17.849 -7.182 23.105 1.00 84.25 67 ALA A N 1
ATOM 524 C CA . ALA A 1 67 ? -18.051 -5.886 22.477 1.00 84.25 67 ALA A CA 1
ATOM 525 C C . ALA A 1 67 ? -17.240 -5.774 21.165 1.00 84.25 67 ALA A C 1
ATOM 527 O O . ALA A 1 67 ? -16.021 -5.981 21.163 1.00 84.25 67 ALA A O 1
ATOM 528 N N . PRO A 1 68 ? -17.882 -5.390 20.044 1.00 76.38 68 PRO A N 1
ATOM 529 C CA . PRO A 1 68 ? -17.236 -5.318 18.731 1.00 76.38 68 PRO A CA 1
ATOM 530 C C . PRO A 1 68 ? -16.191 -4.200 18.641 1.00 76.38 68 PRO A C 1
ATOM 532 O O . PRO A 1 68 ? -15.353 -4.201 17.741 1.00 76.38 68 PRO A O 1
ATOM 535 N N . VAL A 1 69 ? -16.242 -3.241 19.568 1.00 75.44 69 VAL A N 1
ATOM 536 C CA . VAL A 1 69 ? -15.277 -2.153 19.689 1.00 75.44 69 VAL A CA 1
ATOM 537 C C . VAL A 1 69 ? -14.589 -2.280 21.045 1.00 75.44 69 VAL A C 1
ATOM 539 O O . VAL A 1 69 ? -15.195 -2.036 22.087 1.00 75.44 69 VAL A O 1
ATOM 542 N N . GLN A 1 70 ? -13.315 -2.679 21.034 1.00 67.56 70 GLN A N 1
ATOM 543 C CA . GLN A 1 70 ? -12.549 -2.857 22.263 1.00 67.56 70 GLN A CA 1
ATOM 544 C C . GLN A 1 70 ? -12.004 -1.522 22.770 1.00 67.56 70 GLN A C 1
ATOM 546 O O . GLN A 1 70 ? -11.262 -0.807 22.090 1.00 67.56 70 GLN A O 1
ATOM 551 N N . HIS A 1 71 ? -12.346 -1.204 24.012 1.00 69.31 71 HIS A N 1
ATOM 552 C CA . HIS A 1 71 ? -11.822 -0.060 24.739 1.00 69.31 71 HIS A CA 1
ATOM 553 C C . HIS A 1 71 ? -11.365 -0.498 26.125 1.00 69.31 71 HIS A C 1
ATOM 555 O O . HIS A 1 71 ? -11.803 -1.519 26.648 1.00 69.31 71 HIS A O 1
ATOM 561 N N . LYS A 1 72 ? -10.480 0.293 26.735 1.00 73.62 72 LYS A N 1
ATOM 562 C CA . LYS A 1 72 ? -10.097 0.082 28.128 1.00 73.62 72 LYS A CA 1
ATOM 563 C C . LYS A 1 72 ? -11.335 0.263 29.008 1.00 73.62 72 LYS A C 1
ATOM 565 O O . LYS A 1 72 ? -11.853 1.377 29.081 1.00 73.62 72 LYS A O 1
ATOM 570 N N . THR A 1 73 ? -11.786 -0.821 29.632 1.00 75.12 73 THR A N 1
ATOM 571 C CA . THR A 1 73 ? -12.951 -0.810 30.514 1.00 75.12 73 THR A CA 1
ATOM 572 C C . T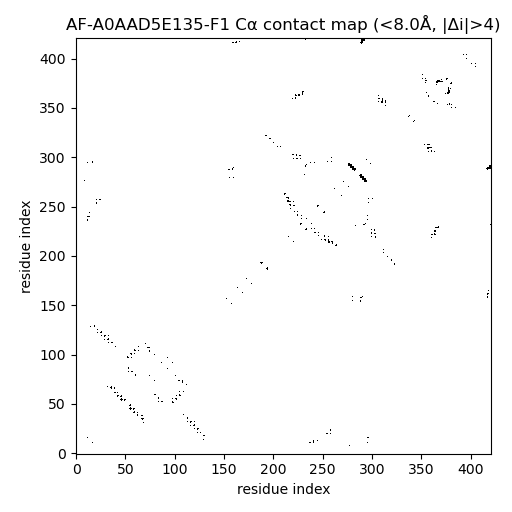HR A 1 73 ? -12.599 -0.167 31.853 1.00 75.12 73 THR A C 1
ATOM 574 O O . THR A 1 73 ? -11.494 -0.365 32.369 1.00 75.12 73 THR A O 1
ATOM 577 N N . ASN A 1 74 ? -13.525 0.588 32.448 1.00 76.56 74 ASN A N 1
ATOM 578 C CA . ASN A 1 74 ? -13.340 1.085 33.822 1.00 76.56 74 ASN A CA 1
ATOM 579 C C . ASN A 1 74 ? -13.620 -0.003 34.863 1.00 76.56 74 ASN A C 1
ATOM 581 O O . ASN A 1 74 ? -13.185 0.093 36.010 1.00 76.56 74 ASN A O 1
ATOM 585 N N . VAL A 1 75 ? -14.339 -1.048 34.456 1.00 78.94 75 VAL A N 1
ATOM 586 C CA . VAL A 1 75 ? -14.624 -2.215 35.284 1.00 78.94 75 VAL A CA 1
ATOM 587 C C . VAL A 1 75 ? -13.489 -3.227 35.152 1.00 78.94 75 VAL A C 1
ATOM 589 O O . VAL A 1 75 ? -13.047 -3.551 34.045 1.00 78.94 75 VAL A O 1
ATOM 592 N N . ASN A 1 76 ? -13.023 -3.747 36.290 1.00 82.50 76 ASN A N 1
ATOM 593 C CA . ASN A 1 76 ? -12.060 -4.840 36.311 1.00 82.50 76 ASN A CA 1
ATOM 594 C C . ASN A 1 76 ? -12.762 -6.149 35.916 1.00 82.50 76 ASN A C 1
ATOM 596 O O . ASN A 1 76 ? -13.412 -6.795 36.742 1.00 82.50 76 ASN A O 1
ATOM 600 N N . MET A 1 77 ? -12.608 -6.526 34.646 1.00 81.88 77 MET A N 1
ATOM 601 C CA . MET A 1 77 ? -13.224 -7.719 34.061 1.00 81.88 77 MET A CA 1
ATOM 602 C C . MET A 1 77 ? -12.763 -9.026 34.723 1.00 81.88 77 MET A C 1
ATOM 604 O O . MET A 1 77 ? -13.518 -9.995 34.734 1.00 81.88 77 MET A O 1
ATOM 608 N N . GLU A 1 78 ? -11.570 -9.057 35.323 1.00 82.12 78 GLU A N 1
ATOM 609 C CA . GLU A 1 78 ? -11.061 -10.241 36.024 1.00 82.12 78 GLU A CA 1
ATOM 610 C C . GLU A 1 78 ? -11.751 -10.417 37.383 1.00 82.12 78 GLU A C 1
ATOM 612 O O . GLU A 1 78 ? -12.190 -11.508 37.743 1.00 82.12 78 GLU A O 1
ATOM 617 N N . SER A 1 79 ? -11.930 -9.319 38.123 1.00 80.62 79 SER A N 1
ATOM 618 C CA . SER A 1 79 ? -12.689 -9.332 39.380 1.00 80.62 79 SER A CA 1
ATOM 619 C C . SER A 1 79 ? -14.168 -9.651 39.152 1.00 80.62 79 SER A C 1
ATOM 621 O O . SER A 1 79 ? -14.754 -10.403 39.927 1.00 80.62 79 SER A O 1
ATOM 623 N N . ALA A 1 80 ? -14.749 -9.124 38.070 1.00 81.88 80 ALA A N 1
ATOM 624 C CA . ALA A 1 80 ? -16.100 -9.449 37.618 1.00 81.88 80 ALA A CA 1
ATOM 625 C C . ALA A 1 80 ? -16.267 -10.944 37.318 1.00 81.88 80 ALA A C 1
ATOM 627 O O . ALA A 1 80 ? -17.215 -11.572 37.784 1.00 81.88 80 ALA A O 1
ATOM 628 N N . ARG A 1 81 ? -15.316 -11.528 36.583 1.00 85.44 81 ARG A N 1
ATOM 629 C CA . ARG A 1 81 ? -15.322 -12.950 36.240 1.00 85.44 81 ARG A CA 1
ATOM 630 C C . ARG A 1 81 ? -15.309 -13.835 37.484 1.00 85.44 81 ARG A C 1
ATOM 632 O O . ARG A 1 81 ? -16.155 -14.712 37.626 1.00 85.44 81 ARG A O 1
ATOM 639 N N . LEU A 1 82 ? -14.367 -13.581 38.394 1.00 82.88 82 LEU A N 1
ATOM 640 C CA . LEU A 1 82 ? -14.246 -14.333 39.646 1.00 82.88 82 LEU A CA 1
ATOM 641 C C . LEU A 1 82 ? -15.512 -14.207 40.498 1.00 82.88 82 LEU A C 1
ATOM 643 O O . LEU A 1 82 ? -15.921 -15.167 41.143 1.00 82.88 82 LEU A O 1
ATOM 647 N N . PHE A 1 83 ? -16.146 -13.034 40.493 1.00 84.25 83 PHE A N 1
ATOM 648 C CA . PHE A 1 83 ? -17.418 -12.830 41.172 1.00 84.25 83 PHE A CA 1
ATOM 649 C C . PHE A 1 83 ? -18.529 -13.703 40.569 1.00 84.25 83 PHE A C 1
ATOM 651 O O . PHE A 1 83 ? -19.166 -14.445 41.309 1.00 84.25 83 PHE A O 1
ATOM 658 N N . ILE A 1 84 ? -18.704 -13.697 39.245 1.00 84.31 84 ILE A N 1
ATOM 659 C CA . ILE A 1 84 ? -19.724 -14.502 38.547 1.00 84.31 84 ILE A CA 1
ATOM 660 C C . ILE A 1 84 ? -19.521 -16.004 38.794 1.00 84.31 84 ILE A C 1
ATOM 662 O O . ILE A 1 84 ? -20.461 -16.704 39.170 1.00 84.31 84 ILE A O 1
ATOM 666 N N . GLU A 1 85 ? -18.281 -16.492 38.686 1.00 84.25 85 GLU A N 1
ATOM 667 C CA . GLU A 1 85 ? -17.943 -17.899 38.952 1.00 84.25 85 GLU A CA 1
ATOM 668 C C . GLU A 1 85 ? -18.246 -18.327 40.403 1.00 84.25 85 GLU A C 1
ATOM 670 O O . GLU A 1 85 ? -18.524 -19.504 40.658 1.00 84.25 85 GLU A O 1
ATOM 675 N N . ASN A 1 86 ? -18.189 -17.391 41.357 1.00 81.38 86 ASN A N 1
ATOM 676 C CA . ASN A 1 86 ? -18.505 -17.637 42.765 1.00 81.38 86 ASN A CA 1
ATOM 677 C C . ASN A 1 86 ? -20.011 -17.582 43.041 1.00 81.38 86 ASN A C 1
ATOM 679 O O . ASN A 1 86 ? -20.517 -18.424 43.781 1.00 81.38 86 ASN A O 1
ATOM 683 N N . VAL A 1 87 ? -20.739 -16.654 42.414 1.00 82.75 87 VAL A N 1
ATOM 684 C CA . VAL A 1 87 ? -22.205 -16.551 42.533 1.00 82.75 87 VAL A CA 1
ATOM 685 C C . VAL A 1 87 ? -22.895 -17.812 42.010 1.00 82.75 87 VAL A C 1
ATOM 687 O O . VAL A 1 87 ? -23.854 -18.280 42.615 1.00 82.75 87 VAL A O 1
ATOM 690 N N . ALA A 1 88 ? -22.358 -18.429 40.954 1.00 75.50 88 ALA A N 1
ATOM 691 C CA . ALA A 1 88 ? -22.859 -19.706 40.441 1.00 75.50 88 ALA A CA 1
ATOM 692 C C . ALA A 1 88 ? -22.697 -20.881 41.432 1.00 75.50 88 ALA A C 1
ATOM 694 O O . ALA A 1 88 ? -23.381 -21.898 41.307 1.00 75.50 88 ALA A O 1
ATOM 695 N N . LYS A 1 89 ? -21.784 -20.766 42.408 1.00 79.88 89 LYS A N 1
ATOM 696 C CA . LYS A 1 89 ? -21.471 -21.815 43.395 1.00 79.88 89 LYS A CA 1
ATOM 697 C C . LYS A 1 89 ? -22.092 -21.561 44.769 1.00 79.88 89 LYS A C 1
ATOM 699 O O . LYS A 1 89 ? -22.288 -22.522 45.509 1.00 79.88 89 LYS A O 1
ATOM 704 N N . ASP A 1 90 ? -22.388 -20.307 45.112 1.00 73.50 90 ASP A N 1
ATOM 705 C CA . ASP A 1 90 ? -22.896 -19.910 46.426 1.00 73.50 90 ASP A CA 1
ATOM 706 C C . ASP A 1 90 ? -24.200 -19.098 46.322 1.00 73.50 90 ASP A C 1
ATOM 708 O O . ASP A 1 90 ? -24.220 -17.908 45.990 1.00 73.50 90 ASP A O 1
ATOM 712 N N . SER A 1 91 ? -25.312 -19.748 46.680 1.00 66.94 91 SER A N 1
ATOM 713 C CA . SER A 1 91 ? -26.650 -19.150 46.700 1.00 66.94 91 SER A CA 1
ATOM 714 C C . SER A 1 91 ? -26.882 -18.172 47.862 1.00 66.94 91 SER A C 1
ATOM 716 O O . SER A 1 91 ? -27.973 -17.616 47.968 1.00 66.94 91 SER A O 1
ATOM 718 N N . SER A 1 92 ? -25.905 -17.968 48.756 1.00 71.75 92 SER A N 1
ATOM 719 C CA . SER A 1 92 ? -26.002 -17.018 49.878 1.00 71.75 92 SER A CA 1
ATOM 720 C C . SER A 1 92 ? -25.563 -15.588 49.530 1.00 71.75 92 SER A C 1
ATOM 722 O O . SER A 1 92 ? -25.517 -14.716 50.402 1.00 71.75 92 SER A O 1
ATOM 724 N N . THR A 1 93 ? -25.264 -15.321 48.255 1.00 76.19 93 THR A N 1
ATOM 725 C CA . THR A 1 93 ? -24.820 -14.000 47.801 1.00 76.19 93 THR A CA 1
ATOM 726 C C . THR A 1 93 ? -25.886 -12.928 48.058 1.00 76.19 93 THR A C 1
ATOM 728 O O . THR A 1 93 ? -27.053 -13.079 47.706 1.00 76.19 93 THR A O 1
ATOM 731 N N . SER A 1 94 ? -25.467 -11.802 48.644 1.00 81.94 94 SER A N 1
ATOM 732 C CA . SER A 1 94 ? -26.344 -10.655 48.895 1.00 81.94 94 SER A CA 1
ATOM 733 C C . SER A 1 94 ? -26.892 -10.059 47.595 1.00 81.94 94 SER A C 1
ATOM 735 O O . SER A 1 94 ? -26.130 -9.663 46.710 1.00 81.94 94 SER A O 1
ATOM 737 N N . GLU A 1 95 ? -28.215 -9.892 47.524 1.00 82.50 95 GLU A N 1
ATOM 738 C CA . GLU A 1 95 ? -28.911 -9.238 46.406 1.00 82.50 95 GLU A CA 1
ATOM 739 C C . GLU A 1 95 ? -28.382 -7.816 46.136 1.00 82.50 95 GLU A C 1
ATOM 741 O O . GLU A 1 95 ? -28.316 -7.366 44.993 1.00 82.50 95 GLU A O 1
ATOM 746 N N . GLN A 1 96 ? -27.934 -7.112 47.181 1.00 84.12 96 GLN A N 1
ATOM 747 C CA . GLN A 1 96 ? -27.361 -5.769 47.056 1.00 84.12 96 GLN A CA 1
ATOM 748 C C . GLN A 1 96 ? -26.056 -5.769 46.252 1.00 84.12 96 GLN A C 1
ATOM 750 O O . GLN A 1 96 ? -25.794 -4.834 45.496 1.00 84.12 96 GLN A O 1
ATOM 755 N N . LEU A 1 97 ? -25.248 -6.821 46.399 1.00 83.81 97 LEU A N 1
ATOM 756 C CA . LEU A 1 97 ? -23.983 -6.959 45.686 1.00 83.81 97 LEU A CA 1
ATOM 757 C C . LEU A 1 97 ? -24.219 -7.303 44.210 1.00 83.81 97 LEU A C 1
ATOM 759 O O . LEU A 1 97 ? -23.542 -6.752 43.346 1.00 83.81 97 LEU A O 1
ATOM 763 N N . LEU A 1 98 ? -25.222 -8.141 43.919 1.00 84.38 98 LEU A N 1
ATOM 764 C CA . LEU A 1 98 ? -25.651 -8.433 42.546 1.00 84.38 98 LEU A CA 1
ATOM 765 C C . LEU A 1 98 ? -26.114 -7.151 41.838 1.00 84.38 98 LEU A C 1
ATOM 767 O O . LEU A 1 98 ? -25.607 -6.813 40.771 1.00 84.38 98 LEU A O 1
ATOM 771 N N . ARG A 1 99 ? -26.992 -6.370 42.479 1.00 87.75 99 ARG A N 1
ATOM 772 C CA . ARG A 1 99 ? -27.469 -5.084 41.940 1.00 87.75 99 ARG A CA 1
ATOM 773 C C . ARG A 1 99 ? -26.336 -4.081 41.706 1.00 87.75 99 ARG A C 1
ATOM 775 O O . ARG A 1 99 ? -26.332 -3.401 40.687 1.00 87.75 99 ARG A O 1
ATOM 782 N N . HIS A 1 100 ? -25.343 -4.027 42.595 1.00 88.75 100 HIS A N 1
ATOM 783 C CA . HIS A 1 100 ? -24.175 -3.162 42.413 1.00 88.75 100 HIS A CA 1
ATOM 784 C C . HIS A 1 100 ? -23.373 -3.499 41.144 1.00 88.75 100 HIS A C 1
ATOM 786 O O . HIS A 1 100 ? -22.944 -2.594 40.422 1.00 88.75 100 HIS A O 1
ATOM 792 N N . TRP A 1 101 ? -23.178 -4.789 40.858 1.00 87.81 101 TRP A N 1
ATOM 793 C CA . TRP A 1 101 ? -22.489 -5.235 39.646 1.00 87.81 101 TRP A CA 1
ATOM 794 C C . TRP A 1 101 ? -23.314 -4.984 38.383 1.00 87.81 101 TRP A C 1
ATOM 796 O O . TRP A 1 101 ? -22.762 -4.472 37.410 1.00 87.81 101 TRP A O 1
ATOM 806 N N . ILE A 1 102 ? -24.626 -5.241 38.417 1.00 88.38 102 ILE A N 1
ATOM 807 C CA . ILE A 1 102 ? -25.553 -4.905 37.319 1.00 88.38 102 ILE A CA 1
ATOM 808 C C . ILE A 1 102 ? -25.456 -3.415 36.981 1.00 88.38 102 ILE A C 1
ATOM 810 O O . ILE A 1 102 ? -25.216 -3.051 35.828 1.00 88.38 102 ILE A O 1
ATOM 814 N N . ASP A 1 103 ? -25.567 -2.549 37.990 1.00 90.12 103 ASP A N 1
ATOM 815 C CA . ASP A 1 103 ? -25.474 -1.100 37.807 1.00 90.12 103 ASP A CA 1
ATOM 816 C C . ASP A 1 103 ? -24.110 -0.684 37.250 1.00 90.12 103 ASP A C 1
ATOM 818 O O . ASP A 1 103 ? -24.023 0.220 36.418 1.00 90.12 103 ASP A O 1
ATOM 822 N N . SER A 1 104 ? -23.036 -1.339 37.694 1.00 88.06 104 SER A N 1
ATOM 823 C CA . SER A 1 104 ? -21.679 -1.062 37.220 1.00 88.06 104 SER A CA 1
ATOM 824 C C . SER A 1 104 ? -21.498 -1.450 35.751 1.00 88.06 104 SER A C 1
ATOM 826 O O . SER A 1 104 ? -20.951 -0.660 34.983 1.00 88.06 104 SER A O 1
ATOM 828 N N . PHE A 1 105 ? -22.012 -2.607 35.324 1.00 89.25 105 PHE A N 1
ATOM 829 C CA . PHE A 1 105 ? -21.960 -3.023 33.920 1.00 89.25 105 PHE A CA 1
ATOM 830 C C . PHE A 1 105 ? -22.838 -2.154 33.022 1.00 89.25 105 PHE A C 1
ATOM 832 O O . PHE A 1 105 ? -22.391 -1.729 31.958 1.00 89.25 105 PHE A O 1
ATOM 839 N N . ARG A 1 106 ? -24.051 -1.806 33.468 1.00 91.06 106 ARG A N 1
ATOM 840 C CA . ARG A 1 106 ? -24.932 -0.888 32.728 1.00 91.06 106 ARG A CA 1
ATOM 841 C C . ARG A 1 106 ? -24.294 0.491 32.566 1.00 91.06 106 ARG A C 1
ATOM 843 O O . ARG A 1 106 ? -24.323 1.052 31.471 1.00 91.06 106 ARG A O 1
ATOM 850 N N . LYS A 1 107 ? -23.657 1.017 33.617 1.00 89.69 107 LYS A N 1
ATOM 851 C CA . LYS A 1 107 ? -22.884 2.268 33.542 1.00 89.69 107 LYS A CA 1
ATOM 852 C C . LYS A 1 107 ? -21.704 2.164 32.585 1.00 89.69 107 LYS A C 1
ATOM 854 O O . LYS A 1 107 ? -21.450 3.119 31.862 1.00 89.69 107 LYS A O 1
ATOM 859 N N . GLU A 1 108 ? -21.008 1.033 32.546 1.00 88.06 108 GLU A N 1
ATOM 860 C CA . GLU A 1 108 ? -19.878 0.836 31.633 1.00 88.06 108 GLU A CA 1
ATOM 861 C C . GLU A 1 108 ? -20.318 0.788 30.160 1.00 88.06 108 GLU A C 1
ATOM 863 O O . GLU A 1 108 ? -19.689 1.412 29.301 1.00 88.06 108 GLU A O 1
ATOM 868 N N . MET A 1 109 ? -21.436 0.117 29.863 1.00 88.31 109 MET A N 1
ATOM 869 C CA . MET A 1 109 ? -22.033 0.111 28.521 1.00 88.31 109 MET A CA 1
ATOM 870 C C . MET A 1 109 ? -22.493 1.513 28.102 1.00 88.31 109 MET A C 1
ATOM 872 O O . MET A 1 109 ? -22.204 1.959 26.988 1.00 88.31 109 MET A O 1
ATOM 876 N N . GLN A 1 110 ? -23.152 2.245 29.008 1.00 88.69 110 GLN A N 1
ATOM 877 C CA . GLN A 1 110 ? -23.536 3.642 28.779 1.00 88.69 110 GLN A CA 1
ATOM 878 C C . GLN A 1 110 ? -22.313 4.533 28.559 1.00 88.69 110 GLN A C 1
ATOM 880 O O . GLN A 1 110 ? -22.293 5.321 27.619 1.00 88.69 110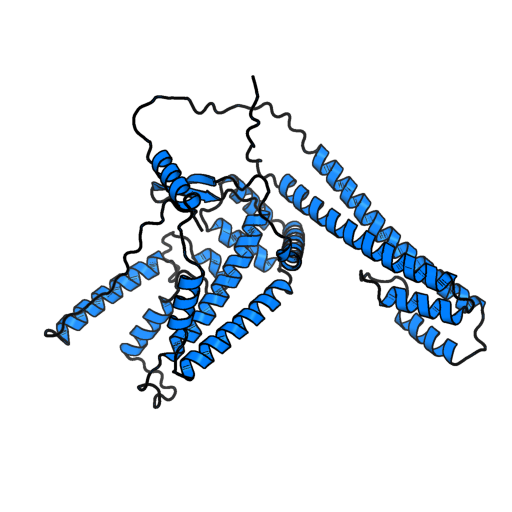 GLN A O 1
ATOM 885 N N . TYR A 1 111 ? -21.274 4.391 29.382 1.00 88.50 111 TYR A N 1
ATOM 886 C CA . TYR A 1 111 ? -20.028 5.139 29.244 1.00 88.50 111 TYR A CA 1
ATOM 887 C C . TYR A 1 111 ? -19.374 4.890 27.882 1.00 88.50 111 TYR A C 1
ATOM 889 O O . TYR A 1 111 ? -19.022 5.842 27.186 1.00 88.50 111 TYR A O 1
ATOM 897 N N . SER A 1 112 ? -19.272 3.625 27.473 1.00 84.62 112 SER A N 1
ATOM 898 C CA . SER A 1 112 ? -18.699 3.233 26.181 1.00 84.62 112 SER A CA 1
ATOM 899 C C . SER A 1 112 ? -19.485 3.829 25.007 1.00 84.62 112 SER A C 1
ATOM 901 O O . SER A 1 112 ? -18.899 4.425 24.104 1.00 84.62 112 SER A O 1
ATOM 903 N N . THR A 1 113 ? -20.817 3.767 25.069 1.00 86.38 113 THR A N 1
ATOM 904 C CA . THR A 1 113 ? -21.726 4.351 24.068 1.00 86.38 113 THR A CA 1
ATOM 905 C C . THR A 1 113 ? -21.600 5.878 23.990 1.00 86.38 113 THR A C 1
ATOM 907 O O . THR A 1 113 ? -21.446 6.464 22.912 1.00 86.38 113 THR A O 1
ATOM 910 N N . CYS A 1 114 ? -21.605 6.544 25.149 1.00 86.56 114 CYS A N 1
ATOM 911 C CA . CYS A 1 114 ? -21.428 7.989 25.258 1.00 86.56 114 CYS A CA 1
ATOM 912 C C . CYS A 1 114 ? -20.069 8.433 24.718 1.00 86.56 114 CYS A C 1
ATOM 914 O O . CYS A 1 114 ? -19.992 9.449 24.032 1.00 86.56 114 CYS A O 1
ATOM 916 N N . LYS A 1 115 ? -19.005 7.668 24.978 1.00 85.44 115 LYS A N 1
ATOM 917 C CA . LYS A 1 115 ? -17.663 7.955 24.470 1.00 85.44 115 LYS A CA 1
ATOM 918 C C . LYS A 1 115 ? -17.625 7.926 22.942 1.00 85.44 115 LYS A C 1
ATOM 920 O O . LYS A 1 115 ? -17.165 8.896 22.347 1.00 85.44 115 LYS A O 1
ATOM 925 N N . CYS A 1 116 ? -18.157 6.878 22.307 1.00 83.69 116 CYS A N 1
ATOM 926 C CA . CYS A 1 116 ? -18.248 6.805 20.843 1.00 83.69 116 CYS A CA 1
ATOM 927 C C . CYS A 1 116 ? -19.087 7.953 20.267 1.00 83.69 116 CYS A C 1
ATOM 929 O O . CYS A 1 116 ? -18.691 8.585 19.288 1.00 83.69 116 CYS A O 1
ATOM 931 N N . THR A 1 117 ? -20.207 8.281 20.916 1.00 85.88 117 THR A N 1
ATOM 932 C CA . THR A 1 117 ? -21.062 9.406 20.517 1.00 85.88 117 THR A CA 1
ATOM 933 C C . THR A 1 117 ? -20.332 10.746 20.623 1.00 85.88 117 THR A C 1
ATOM 935 O O . THR A 1 117 ? -20.398 11.548 19.694 1.00 85.88 117 THR A O 1
ATOM 938 N N . TYR A 1 118 ? -19.597 10.983 21.711 1.00 87.06 118 TYR A N 1
ATOM 939 C CA . TYR A 1 118 ? -18.823 12.207 21.903 1.00 87.06 118 TYR A CA 1
ATOM 940 C C . TYR A 1 118 ? -17.686 12.320 20.886 1.00 87.06 118 TYR A C 1
ATOM 942 O O . TYR A 1 118 ? -17.525 13.372 20.277 1.00 87.06 118 TYR A O 1
ATOM 950 N N . SER A 1 119 ? -16.943 11.236 20.636 1.00 83.12 119 SER A N 1
ATOM 951 C CA . SER A 1 119 ? -15.903 11.205 19.600 1.00 83.12 119 SER A CA 1
ATOM 952 C C . SER A 1 119 ? -16.467 11.506 18.210 1.00 83.12 119 SER A C 1
ATOM 954 O O . SER A 1 119 ? -15.859 12.272 17.466 1.00 83.12 119 SER A O 1
ATOM 956 N N . TYR A 1 120 ? -17.644 10.967 17.873 1.00 85.12 120 TYR A N 1
ATOM 957 C CA . TYR A 1 120 ? -18.327 11.273 16.615 1.00 85.12 120 TYR A CA 1
ATOM 958 C C . TYR A 1 120 ? -18.762 12.745 16.522 1.00 85.12 120 TYR A C 1
ATOM 960 O O . TYR A 1 120 ? -18.501 13.392 15.509 1.00 85.12 120 TYR A O 1
ATOM 968 N N . ILE A 1 121 ? -19.389 13.297 17.569 1.00 86.00 121 ILE A N 1
ATOM 969 C CA . ILE A 1 121 ? -19.827 14.706 17.595 1.00 86.00 121 ILE A CA 1
ATOM 970 C C . ILE A 1 121 ? -18.625 15.649 17.522 1.00 86.00 121 ILE A C 1
ATOM 972 O O . ILE A 1 121 ? -18.661 16.614 16.764 1.00 86.00 121 ILE A O 1
ATOM 976 N N . TYR A 1 122 ? -17.558 15.359 18.268 1.00 82.81 122 TYR A N 1
ATOM 977 C CA . TYR A 1 122 ? -16.322 16.135 18.230 1.00 82.81 122 TYR A CA 1
ATOM 978 C C . TYR A 1 122 ? -15.698 16.116 16.833 1.00 82.81 122 TYR A C 1
ATOM 980 O O . TYR A 1 122 ? -15.388 17.173 16.295 1.00 82.81 122 TYR A O 1
ATOM 988 N N . GLY A 1 123 ? -15.603 14.936 16.208 1.00 81.62 123 GLY A N 1
ATOM 989 C CA . GLY A 1 123 ? -15.146 14.818 14.824 1.00 81.62 123 GLY A CA 1
ATOM 990 C C . GLY A 1 123 ? -16.006 15.647 13.871 1.00 81.62 123 GLY A C 1
ATOM 991 O O . GLY A 1 123 ? -15.476 16.426 13.086 1.00 81.62 123 GLY A O 1
ATOM 992 N N . LYS A 1 124 ? -17.337 15.557 13.988 1.00 82.44 124 LYS A N 1
ATOM 993 C CA . LYS A 1 124 ? -18.265 16.357 13.179 1.00 82.44 124 LYS A CA 1
ATOM 994 C C . LYS A 1 124 ? -18.055 17.864 13.372 1.00 82.44 124 LYS A C 1
ATOM 996 O O . LYS A 1 124 ? -17.999 18.574 12.379 1.00 82.44 124 LYS A O 1
ATOM 1001 N N . SER A 1 125 ? -17.890 18.328 14.611 1.00 82.69 125 SER A N 1
ATOM 1002 C CA . SER A 1 125 ? -17.609 19.739 14.912 1.00 82.69 125 SER A CA 1
ATOM 1003 C C . SER A 1 125 ? -16.287 20.195 14.297 1.00 82.69 125 SER A C 1
ATOM 1005 O O . SER A 1 125 ? -16.234 21.259 13.700 1.00 82.69 125 SER A O 1
ATOM 1007 N N . LEU A 1 126 ? -15.242 19.369 14.387 1.00 77.88 126 LEU A N 1
ATOM 1008 C CA . LEU A 1 126 ? -13.929 19.662 13.812 1.00 77.88 126 LEU A CA 1
ATOM 1009 C C . LEU A 1 126 ? -13.978 19.714 12.278 1.00 77.88 126 LEU A C 1
ATOM 1011 O O . LEU A 1 126 ? -13.343 20.565 11.666 1.00 77.88 126 LEU A O 1
ATOM 1015 N N . ARG A 1 127 ? -14.774 18.847 11.642 1.00 76.06 127 ARG A N 1
ATOM 1016 C CA . ARG A 1 127 ? -15.051 18.925 10.201 1.00 76.06 127 ARG A CA 1
ATOM 1017 C C . ARG A 1 127 ? -15.800 20.201 9.837 1.00 76.06 127 ARG A C 1
ATOM 1019 O O . ARG A 1 127 ? -15.483 20.796 8.815 1.00 76.06 127 ARG A O 1
ATOM 1026 N N . ASP A 1 128 ? -16.789 20.587 10.635 1.00 77.06 128 ASP A N 1
ATOM 1027 C CA . ASP A 1 128 ? -17.574 21.791 10.380 1.00 77.06 128 ASP A CA 1
ATOM 1028 C C . ASP A 1 128 ? -16.668 23.046 10.529 1.00 77.06 128 ASP A C 1
ATOM 1030 O O . ASP A 1 128 ? -16.648 23.878 9.626 1.00 77.06 128 ASP A O 1
ATOM 1034 N N . GLU A 1 129 ? -15.781 23.106 11.534 1.00 75.31 129 GLU A N 1
ATOM 1035 C CA . GLU A 1 129 ? -14.741 24.152 11.666 1.00 75.31 129 GLU A CA 1
ATOM 1036 C C . GLU A 1 129 ? -13.729 24.153 10.503 1.00 75.31 129 GLU A C 1
ATOM 1038 O O . GLU A 1 129 ? -13.376 25.210 9.978 1.00 75.31 129 GLU A O 1
ATOM 1043 N N . LEU A 1 130 ? -13.273 22.977 10.056 1.00 67.75 130 LEU A N 1
ATOM 1044 C CA . LEU A 1 130 ? -12.381 22.857 8.894 1.00 67.75 130 LEU A CA 1
ATOM 1045 C C . LEU A 1 130 ? -13.071 23.279 7.589 1.00 67.75 130 LEU A C 1
ATOM 1047 O O . LEU A 1 130 ? -12.405 23.815 6.709 1.00 67.75 130 LEU A O 1
ATOM 1051 N N . SER A 1 131 ? -14.387 23.072 7.470 1.00 65.75 131 SER A N 1
ATOM 1052 C CA . SER A 1 131 ? -15.174 23.547 6.324 1.00 65.75 131 SER A CA 1
ATOM 1053 C C . SER A 1 131 ? -15.424 25.055 6.359 1.00 65.75 131 SER A C 1
ATOM 1055 O O . SER A 1 131 ? -15.479 25.690 5.314 1.00 65.75 131 SER A O 1
ATOM 1057 N N . GLU A 1 132 ? -15.509 25.664 7.545 1.00 58.81 132 GLU A N 1
ATOM 1058 C CA . GLU A 1 132 ? -15.579 27.125 7.693 1.00 58.81 132 GLU A CA 1
ATOM 1059 C C . GLU A 1 132 ? -14.232 27.803 7.389 1.00 58.81 132 GLU A C 1
ATOM 1061 O O . GLU A 1 132 ? -14.199 28.949 6.944 1.00 58.81 132 GLU A O 1
ATOM 1066 N N . ALA A 1 133 ? -13.115 27.083 7.543 1.00 52.38 133 ALA A N 1
ATOM 1067 C CA . ALA A 1 133 ? -11.807 27.522 7.056 1.00 52.38 133 ALA A CA 1
ATOM 1068 C C . ALA A 1 133 ? -11.688 27.494 5.513 1.00 52.38 133 ALA A C 1
ATOM 1070 O O . ALA A 1 133 ? -10.750 28.079 4.966 1.00 52.38 133 ALA A O 1
ATOM 1071 N N . GLU A 1 134 ? -12.645 26.882 4.801 1.00 46.66 134 GLU A N 1
ATOM 1072 C CA . GLU A 1 134 ? -12.807 26.971 3.342 1.00 46.66 134 GLU A CA 1
ATOM 1073 C C . GLU A 1 134 ? -13.664 28.179 2.911 1.00 46.66 134 GLU A C 1
ATOM 1075 O O . GLU A 1 134 ? -14.527 28.071 2.040 1.00 46.66 134 GLU A O 1
ATOM 1080 N N . SER A 1 135 ? -13.396 29.373 3.445 1.00 38.03 135 SER A N 1
ATOM 1081 C CA . SER A 1 135 ? -13.762 30.605 2.733 1.00 38.03 135 SER A CA 1
ATOM 1082 C C . SER A 1 135 ? -12.546 31.468 2.395 1.00 38.03 135 SER A C 1
ATOM 1084 O O . SER A 1 135 ? -12.307 32.503 3.021 1.00 38.03 135 SER A O 1
ATOM 1086 N N . PRO A 1 136 ? -11.781 31.113 1.355 1.00 33.75 136 PRO A N 1
ATOM 1087 C CA . PRO A 1 136 ? -11.269 32.107 0.443 1.00 33.75 136 PRO A CA 1
ATOM 1088 C C . PRO A 1 136 ? -12.339 32.375 -0.622 1.00 33.75 136 PRO A C 1
ATOM 1090 O O . PRO A 1 136 ? -12.673 31.490 -1.412 1.00 33.75 136 PRO A O 1
ATOM 1093 N N . ASP A 1 137 ? -12.852 33.607 -0.646 1.00 35.16 137 ASP A N 1
ATOM 1094 C CA . ASP A 1 137 ? -13.448 34.196 -1.845 1.00 35.16 137 ASP A CA 1
ATOM 1095 C C . ASP A 1 137 ? -12.588 33.812 -3.058 1.00 35.16 137 ASP A C 1
ATOM 1097 O O . ASP A 1 137 ? -11.411 34.175 -3.148 1.00 35.16 137 ASP A O 1
ATOM 1101 N N . LEU A 1 138 ? -13.161 33.051 -3.989 1.00 34.19 138 LEU A N 1
ATOM 1102 C CA . LEU A 1 138 ? -12.531 32.762 -5.273 1.00 34.19 138 LEU A CA 1
ATOM 1103 C C . LEU A 1 138 ? -12.724 33.958 -6.211 1.00 34.19 138 LEU A C 1
ATOM 1105 O O . LEU A 1 138 ? -13.369 33.846 -7.247 1.00 34.19 138 LEU A O 1
ATOM 1109 N N . ASP A 1 139 ? -12.128 35.089 -5.847 1.00 38.31 139 ASP A N 1
ATOM 1110 C CA . ASP A 1 139 ? -11.751 36.144 -6.782 1.00 38.31 139 ASP A CA 1
ATOM 1111 C C . ASP A 1 139 ? -10.221 36.132 -6.875 1.00 38.31 139 ASP A C 1
ATOM 1113 O O . ASP A 1 139 ? -9.524 36.772 -6.091 1.00 38.31 139 ASP A O 1
ATOM 1117 N N . SER A 1 140 ? -9.669 35.355 -7.814 1.00 29.08 140 SER A N 1
ATOM 1118 C CA . SER A 1 140 ? -8.330 35.632 -8.350 1.00 29.08 140 SER A CA 1
ATOM 1119 C C . SER A 1 140 ? -8.069 34.890 -9.662 1.00 29.08 140 SER A C 1
ATOM 1121 O O . SER A 1 140 ? -7.902 33.672 -9.710 1.00 29.08 140 SER A O 1
ATOM 1123 N N . ASP A 1 141 ? -8.041 35.706 -10.714 1.00 27.73 141 ASP A N 1
ATOM 1124 C CA . ASP A 1 141 ? -7.166 35.674 -11.882 1.00 27.73 141 ASP A CA 1
ATOM 1125 C C . ASP A 1 141 ? -7.047 34.372 -12.677 1.00 27.73 141 ASP A C 1
ATOM 1127 O O . ASP A 1 141 ? -6.110 33.577 -12.613 1.00 27.73 141 ASP A O 1
ATOM 1131 N N . PHE A 1 142 ? -8.021 34.287 -13.573 1.00 28.03 142 PHE A N 1
ATOM 1132 C CA . PHE A 1 142 ? -7.978 33.645 -14.871 1.00 28.03 142 PHE A CA 1
ATOM 1133 C C . PHE A 1 142 ? -6.625 33.843 -15.588 1.00 28.03 142 PHE A C 1
ATOM 1135 O O . PHE A 1 142 ? -6.332 34.922 -16.106 1.00 28.03 142 PHE A O 1
ATOM 1142 N N . TYR A 1 143 ? -5.853 32.768 -15.760 1.00 28.02 143 TYR A N 1
ATOM 1143 C CA . TYR A 1 143 ? -5.031 32.662 -16.963 1.00 28.02 143 TYR A CA 1
ATOM 1144 C C . TYR A 1 143 ? -5.972 32.359 -18.129 1.00 28.02 143 TYR A C 1
ATOM 1146 O O . TYR A 1 143 ? -6.365 31.214 -18.361 1.00 28.02 143 TYR A O 1
ATOM 1154 N N . VAL A 1 144 ? -6.320 33.408 -18.884 1.00 31.12 144 VAL A N 1
ATOM 1155 C CA . VAL A 1 144 ? -6.698 33.243 -20.288 1.00 31.12 144 VAL A CA 1
ATOM 1156 C C . VAL A 1 144 ? -5.504 32.530 -20.927 1.00 31.12 144 VAL A C 1
ATOM 1158 O O . VAL A 1 144 ? -4.488 33.164 -21.208 1.00 31.12 144 VAL A O 1
ATOM 1161 N N . VAL A 1 145 ? -5.575 31.219 -21.163 1.00 32.62 145 VAL A N 1
ATOM 1162 C CA . VAL A 1 145 ? -4.714 30.648 -22.199 1.00 32.62 145 VAL A CA 1
ATOM 1163 C C . VAL A 1 145 ? -5.296 31.169 -23.497 1.00 32.62 145 VAL A C 1
ATOM 1165 O O . VAL A 1 145 ? -6.349 30.736 -23.969 1.00 32.62 145 VAL A O 1
ATOM 1168 N N . SER A 1 146 ? -4.647 32.221 -23.978 1.00 29.05 146 SER A N 1
ATOM 1169 C CA . SER A 1 146 ? -4.887 32.903 -25.229 1.00 29.05 146 SER A CA 1
ATOM 1170 C C . SER A 1 146 ? -5.267 31.886 -26.298 1.00 29.05 146 SER A C 1
ATOM 1172 O O . SER A 1 146 ? -4.495 30.982 -26.617 1.00 29.05 146 SER A O 1
ATOM 1174 N N . LYS A 1 147 ? -6.454 32.051 -26.888 1.00 40.84 147 LYS A N 1
ATOM 1175 C CA . LYS A 1 147 ? -6.724 31.536 -28.230 1.00 40.84 147 LYS A CA 1
ATOM 1176 C C . LYS A 1 147 ? -5.765 32.239 -29.184 1.00 40.84 147 LYS A C 1
ATOM 1178 O O . LYS A 1 147 ? -6.131 33.226 -29.817 1.00 40.84 147 LYS A O 1
ATOM 1183 N N . GLU A 1 148 ? -4.548 31.734 -29.301 1.00 33.34 148 GLU A N 1
ATOM 1184 C CA . GLU A 1 148 ? -3.662 32.095 -30.392 1.00 33.34 148 GLU A CA 1
ATOM 1185 C C . GLU A 1 148 ? -3.609 30.955 -31.400 1.00 33.34 148 GLU A C 1
ATOM 1187 O O . GLU A 1 148 ? -2.925 29.958 -31.235 1.00 33.34 148 GLU A O 1
ATOM 1192 N N . LYS A 1 149 ? -4.380 31.201 -32.464 1.00 33.88 149 LYS A N 1
ATOM 1193 C CA . LYS A 1 149 ? -4.101 30.865 -33.860 1.00 33.88 149 LYS A CA 1
ATOM 1194 C C . LYS A 1 149 ? -4.043 29.379 -34.226 1.00 33.88 149 LYS A C 1
ATOM 1196 O O . LYS A 1 149 ? -3.116 28.643 -33.930 1.00 33.88 149 LYS A O 1
ATOM 1201 N N . LYS A 1 150 ? -5.026 29.014 -35.056 1.00 46.81 150 LYS A N 1
ATOM 1202 C CA . LYS A 1 150 ? -4.882 27.999 -36.102 1.00 46.81 150 LYS A CA 1
ATOM 1203 C C . LYS A 1 150 ? -3.529 28.179 -36.799 1.00 46.81 150 LYS A C 1
ATOM 1205 O O . LYS A 1 150 ? -3.353 29.212 -37.434 1.00 46.81 150 LYS A O 1
ATOM 1210 N N . GLU A 1 151 ? -2.646 27.191 -36.679 1.00 40.75 151 GLU A N 1
ATOM 1211 C CA . GLU A 1 151 ? -1.771 26.627 -37.723 1.00 40.75 151 GLU A CA 1
ATOM 1212 C C . GLU A 1 151 ? -0.685 25.749 -37.064 1.00 40.75 151 GLU A C 1
ATOM 1214 O O . GLU A 1 151 ? 0.119 26.239 -36.284 1.00 40.75 151 GLU A O 1
ATOM 1219 N N . GLN A 1 152 ? -0.669 24.456 -37.429 1.00 42.75 152 GLN A N 1
ATOM 1220 C CA . GLN A 1 152 ? 0.184 23.348 -36.942 1.00 42.75 152 GLN A CA 1
ATOM 1221 C C . GLN A 1 152 ? -0.204 22.746 -35.577 1.00 42.75 152 GLN A C 1
ATOM 1223 O O . GLN A 1 152 ? -0.091 23.395 -34.547 1.00 42.75 152 GLN A O 1
ATOM 1228 N N . MET A 1 153 ? -0.610 21.463 -35.574 1.00 49.47 153 MET A N 1
ATOM 1229 C CA . MET A 1 153 ? -0.769 20.680 -34.337 1.00 49.47 153 MET A CA 1
ATOM 1230 C C . MET A 1 153 ? 0.526 20.745 -33.529 1.00 49.47 153 MET A C 1
ATOM 1232 O O . MET A 1 153 ? 1.572 20.267 -33.995 1.00 49.47 153 MET A O 1
ATOM 1236 N N . THR A 1 154 ? 0.447 21.295 -32.323 1.00 69.50 154 THR A N 1
ATOM 1237 C CA . THR A 1 154 ? 1.570 21.293 -31.384 1.00 69.50 154 THR A CA 1
ATOM 1238 C C . THR A 1 154 ? 1.903 19.852 -30.980 1.00 69.50 154 THR A C 1
ATOM 1240 O O . THR A 1 154 ? 1.045 18.971 -30.998 1.00 69.50 154 THR A O 1
ATOM 1243 N N . GLU A 1 155 ? 3.163 19.569 -30.635 1.00 70.06 155 GLU A N 1
ATOM 1244 C CA . GLU A 1 155 ? 3.597 18.223 -30.208 1.00 70.06 155 GLU A CA 1
ATOM 1245 C C . GLU A 1 155 ? 2.734 17.681 -29.051 1.00 70.06 155 GLU A C 1
ATOM 1247 O O . GLU A 1 155 ? 2.395 16.503 -29.035 1.00 70.06 155 GLU A O 1
ATOM 1252 N N . ARG A 1 156 ? 2.274 18.574 -28.165 1.00 74.62 156 ARG A N 1
ATOM 1253 C CA . ARG A 1 156 ? 1.340 18.287 -27.068 1.00 74.62 156 ARG A CA 1
ATOM 1254 C C . ARG A 1 156 ? -0.014 17.758 -27.550 1.00 74.62 156 ARG A C 1
ATOM 1256 O O . ARG A 1 156 ? -0.502 16.767 -27.020 1.00 74.62 156 ARG A O 1
ATOM 1263 N N . GLU A 1 157 ? -0.619 18.402 -28.546 1.00 76.88 157 GLU A N 1
ATOM 1264 C CA . GLU A 1 157 ? -1.922 17.993 -29.098 1.00 76.88 157 GLU A CA 1
ATOM 1265 C C . GLU A 1 157 ? -1.842 16.632 -29.795 1.00 76.88 157 GLU A C 1
ATOM 1267 O O . GLU A 1 157 ? -2.783 15.846 -29.715 1.00 76.88 157 GLU A O 1
ATOM 1272 N N . LYS A 1 158 ? -0.703 16.320 -30.430 1.00 79.31 158 LYS A N 1
ATOM 1273 C CA . LYS A 1 158 ? -0.459 14.988 -31.003 1.00 79.31 158 LYS A CA 1
ATOM 1274 C C . LYS A 1 158 ? -0.416 13.915 -29.919 1.00 79.31 158 LYS A C 1
ATOM 1276 O O . LYS A 1 158 ? -1.069 12.891 -30.069 1.00 79.31 158 LYS A O 1
ATOM 1281 N N . THR A 1 159 ? 0.297 14.171 -28.820 1.00 77.50 159 THR A N 1
ATOM 1282 C CA . THR A 1 159 ? 0.359 13.247 -27.677 1.00 77.50 159 THR A CA 1
ATOM 1283 C C . THR A 1 159 ? -1.019 13.014 -27.062 1.00 77.50 159 THR A C 1
ATOM 1285 O O . THR A 1 159 ? -1.355 11.873 -26.774 1.00 77.50 159 THR A O 1
ATOM 1288 N N . ILE A 1 160 ? -1.835 14.065 -26.910 1.00 80.81 160 ILE A N 1
ATOM 1289 C CA . ILE A 1 160 ? -3.211 13.939 -26.401 1.00 80.81 160 ILE A CA 1
ATOM 1290 C C . ILE A 1 160 ? -4.051 13.063 -27.332 1.00 80.81 160 ILE A C 1
ATOM 1292 O O . ILE A 1 160 ? -4.697 12.133 -26.868 1.00 80.81 160 ILE A O 1
ATOM 1296 N N . LYS A 1 161 ? -4.003 13.313 -28.643 1.00 81.94 161 LYS A N 1
ATOM 1297 C CA . LYS A 1 161 ? -4.778 12.540 -29.619 1.00 81.94 161 LYS A CA 1
ATOM 1298 C C . LYS A 1 161 ? -4.374 11.065 -29.641 1.00 81.94 161 LYS A C 1
ATOM 1300 O O . LYS A 1 161 ? -5.236 10.198 -29.645 1.00 81.94 161 LYS A O 1
ATOM 1305 N N . GLU A 1 162 ? -3.074 10.780 -29.611 1.00 81.25 162 GLU A N 1
ATOM 1306 C CA . GLU A 1 162 ? -2.567 9.405 -29.534 1.00 81.25 162 GLU A CA 1
ATOM 1307 C C . GLU A 1 162 ? -2.934 8.710 -28.214 1.00 81.25 162 GLU A C 1
ATOM 1309 O O . GLU A 1 162 ? -3.157 7.499 -28.203 1.00 81.25 162 GLU A O 1
ATOM 1314 N N . LEU A 1 163 ? -2.985 9.448 -27.099 1.00 81.88 163 LEU A N 1
ATOM 1315 C CA . LEU A 1 163 ? -3.465 8.927 -25.819 1.00 81.88 163 LEU A CA 1
ATOM 1316 C C . LEU A 1 163 ? -4.961 8.600 -25.897 1.00 81.88 163 LEU A C 1
ATOM 1318 O O . LEU A 1 163 ? -5.359 7.509 -25.503 1.00 81.88 163 LEU A O 1
ATOM 1322 N N . GLU A 1 164 ? -5.778 9.521 -26.412 1.00 83.19 164 GLU A N 1
ATOM 1323 C CA . GLU A 1 164 ? -7.224 9.329 -26.569 1.00 83.19 164 GLU A CA 1
ATOM 1324 C C . GLU A 1 164 ? -7.536 8.124 -27.460 1.00 83.19 164 GLU A C 1
ATOM 1326 O O . GLU A 1 164 ? -8.345 7.279 -27.080 1.00 83.19 164 GLU A O 1
ATOM 1331 N N . GLU A 1 165 ? -6.855 8.004 -28.603 1.00 83.38 165 GLU A N 1
ATOM 1332 C CA . GLU A 1 165 ? -6.975 6.846 -29.492 1.00 83.38 165 GLU A CA 1
ATOM 1333 C C . GLU A 1 165 ? -6.623 5.553 -28.737 1.00 83.38 165 GLU A C 1
ATOM 1335 O O . GLU A 1 165 ? -7.437 4.640 -28.680 1.00 83.38 165 GLU A O 1
ATOM 1340 N N . ARG A 1 166 ? -5.476 5.482 -28.047 1.00 79.31 166 ARG A N 1
ATOM 1341 C CA . ARG A 1 166 ? -5.063 4.261 -27.323 1.00 79.31 166 ARG A CA 1
ATOM 1342 C C . ARG A 1 166 ? -5.955 3.888 -26.134 1.00 79.31 166 ARG A C 1
ATOM 1344 O O . ARG A 1 166 ? -6.123 2.701 -25.863 1.00 79.31 166 ARG A O 1
ATOM 1351 N N . VAL A 1 167 ? -6.457 4.867 -25.383 1.00 78.56 167 VAL A N 1
ATOM 1352 C CA . VAL A 1 167 ? -7.241 4.628 -24.157 1.00 78.56 167 VAL A CA 1
ATOM 1353 C C . VAL A 1 167 ? -8.698 4.307 -24.484 1.00 78.56 167 VAL A C 1
ATOM 1355 O O . VAL A 1 167 ? -9.285 3.430 -23.849 1.00 78.56 167 VAL A O 1
ATOM 1358 N N . PHE A 1 168 ? -9.292 5.005 -25.457 1.00 79.50 168 PHE A N 1
ATOM 1359 C CA . PHE A 1 168 ? -10.722 4.894 -25.752 1.00 79.50 168 PHE A CA 1
ATOM 1360 C C . PHE A 1 168 ? -11.041 3.975 -26.934 1.00 79.50 168 PHE A C 1
ATOM 1362 O O . PHE A 1 168 ? -12.164 3.468 -27.011 1.00 79.50 168 PHE A O 1
ATOM 1369 N N . GLU A 1 169 ? -10.083 3.679 -27.817 1.00 78.06 169 GLU A N 1
ATOM 1370 C CA . GLU A 1 169 ? -10.236 2.583 -28.773 1.00 78.06 169 GLU A CA 1
ATOM 1371 C C . GLU A 1 169 ? -9.915 1.261 -28.075 1.00 78.06 169 GLU A C 1
ATOM 1373 O O . GLU A 1 169 ? -8.786 0.772 -28.059 1.00 78.06 169 GLU A O 1
ATOM 1378 N N . ALA A 1 170 ? -10.941 0.664 -27.467 1.00 60.22 170 ALA A N 1
ATOM 1379 C CA . ALA A 1 170 ? -10.825 -0.660 -26.881 1.00 60.22 170 ALA A CA 1
ATOM 1380 C C . ALA A 1 170 ? -10.365 -1.664 -27.951 1.00 60.22 170 ALA A C 1
ATOM 1382 O O . ALA A 1 170 ? -11.114 -2.009 -28.871 1.00 60.22 170 ALA A O 1
ATOM 1383 N N . GLY A 1 171 ? -9.133 -2.161 -27.818 1.00 66.56 171 GLY A N 1
ATOM 1384 C CA . GLY A 1 171 ? -8.661 -3.279 -28.622 1.00 66.56 171 GLY A CA 1
ATOM 1385 C C . GLY A 1 171 ? -9.626 -4.455 -28.468 1.00 66.56 171 GLY A C 1
ATOM 1386 O O . GLY A 1 171 ? -9.984 -4.828 -27.350 1.00 66.56 171 GLY A O 1
ATOM 1387 N N . GLN A 1 172 ? -10.065 -5.045 -29.582 1.00 71.75 172 GLN A N 1
ATOM 1388 C CA . GLN A 1 172 ? -10.893 -6.254 -29.570 1.00 71.75 172 GLN A CA 1
ATOM 1389 C C . GLN A 1 172 ? -10.047 -7.454 -29.125 1.00 71.75 172 GLN A C 1
ATOM 1391 O O . GLN A 1 172 ? -9.642 -8.296 -29.925 1.00 71.75 172 GLN A O 1
ATOM 1396 N N . ILE A 1 173 ? -9.735 -7.520 -27.833 1.00 76.38 173 ILE A N 1
ATOM 1397 C CA . ILE A 1 173 ? -8.981 -8.622 -27.251 1.00 76.38 173 ILE A CA 1
ATOM 1398 C C . ILE A 1 173 ? -9.975 -9.729 -26.917 1.00 76.38 173 ILE A C 1
ATOM 1400 O O . ILE A 1 173 ? -10.780 -9.624 -25.990 1.00 76.38 173 ILE A O 1
ATOM 1404 N N . ASN A 1 174 ? -9.907 -10.820 -27.677 1.00 85.31 174 ASN A N 1
ATOM 1405 C CA . ASN A 1 174 ? -10.621 -12.042 -27.341 1.00 85.31 174 ASN A CA 1
ATOM 1406 C C . ASN A 1 174 ? -10.018 -12.630 -26.053 1.00 85.31 174 ASN A C 1
ATOM 1408 O O . ASN A 1 174 ? -8.977 -13.290 -26.076 1.00 85.31 174 ASN A O 1
ATOM 1412 N N . SER A 1 175 ? -10.679 -12.362 -24.926 1.00 86.56 175 SER A N 1
ATOM 1413 C CA . SER A 1 175 ? -10.221 -12.771 -23.595 1.00 86.56 175 SER A CA 1
ATOM 1414 C C . SER A 1 175 ? -10.097 -14.287 -23.457 1.00 86.56 175 SER A C 1
ATOM 1416 O O . SER A 1 175 ? -9.198 -14.762 -22.767 1.00 86.56 175 SER A O 1
ATOM 1418 N N . ASP A 1 176 ? -10.948 -15.050 -24.141 1.00 89.69 176 ASP A N 1
ATOM 1419 C CA . ASP A 1 176 ? -10.917 -16.512 -24.090 1.00 89.69 176 ASP A CA 1
ATOM 1420 C C . ASP A 1 176 ? -9.723 -17.065 -24.869 1.00 89.69 176 ASP A C 1
ATOM 1422 O O . ASP A 1 176 ? -9.014 -17.943 -24.378 1.00 89.69 176 ASP A O 1
ATOM 1426 N N . ALA A 1 177 ? -9.431 -16.497 -26.044 1.00 90.12 177 ALA A N 1
ATOM 1427 C CA . ALA A 1 177 ? -8.236 -16.849 -26.808 1.00 90.12 177 ALA A CA 1
ATOM 1428 C C . ALA A 1 177 ? -6.949 -16.491 -26.047 1.00 90.12 177 ALA A C 1
ATOM 1430 O O . ALA A 1 177 ? -5.991 -17.263 -26.061 1.00 90.12 177 ALA A O 1
ATOM 1431 N N . PHE A 1 178 ? -6.933 -15.349 -25.352 1.00 86.88 178 PHE A N 1
ATOM 1432 C CA . PHE A 1 178 ? -5.796 -14.936 -24.531 1.00 86.88 178 PHE A CA 1
ATOM 1433 C C . PHE A 1 178 ? -5.586 -15.862 -23.325 1.00 86.88 178 PHE A C 1
ATOM 1435 O O . PHE A 1 178 ? -4.466 -16.310 -23.092 1.00 86.88 178 PHE A O 1
ATOM 1442 N N . LYS A 1 179 ? -6.656 -16.225 -22.604 1.00 88.31 179 LYS A N 1
ATOM 1443 C CA . LYS A 1 179 ? -6.581 -17.215 -21.516 1.00 88.31 179 LYS A CA 1
ATOM 1444 C C . LYS A 1 179 ? -6.079 -18.564 -22.020 1.00 88.31 179 LYS A C 1
ATOM 1446 O O . LYS A 1 179 ? -5.130 -19.090 -21.456 1.00 88.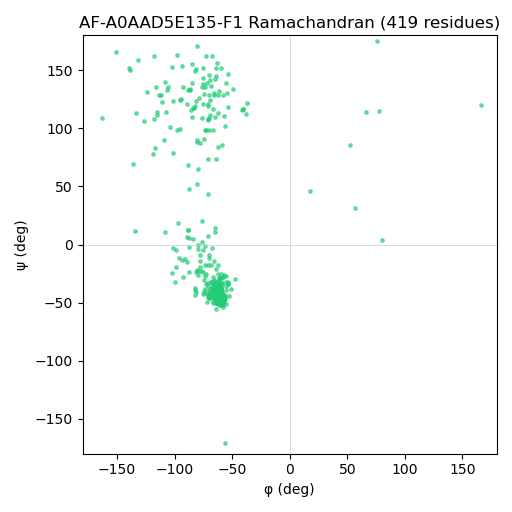31 179 LYS A O 1
ATOM 1451 N N . ALA A 1 180 ? -6.621 -19.062 -23.132 1.00 91.19 180 ALA A N 1
ATOM 1452 C CA . ALA A 1 180 ? -6.167 -20.313 -23.736 1.00 91.19 180 ALA A CA 1
ATOM 1453 C C . ALA A 1 180 ? -4.684 -20.264 -24.151 1.00 91.19 180 ALA A C 1
ATOM 1455 O O . ALA A 1 180 ? -3.967 -21.257 -24.022 1.00 91.19 180 ALA A O 1
ATOM 1456 N N . PHE A 1 181 ? -4.204 -19.112 -24.631 1.00 89.75 181 PHE A N 1
ATOM 1457 C CA . PHE A 1 181 ? -2.789 -18.902 -24.928 1.00 89.75 181 PHE A CA 1
ATOM 1458 C C . PHE A 1 181 ? -1.919 -18.964 -23.667 1.00 89.75 181 PHE A C 1
ATOM 1460 O O . PHE A 1 181 ? -0.889 -19.640 -23.679 1.00 89.75 181 PHE A O 1
ATOM 1467 N N . LEU A 1 182 ? -2.324 -18.295 -22.583 1.00 87.25 182 LEU A N 1
ATOM 1468 C CA . LEU A 1 182 ? -1.599 -18.338 -21.312 1.00 87.25 182 LEU A CA 1
ATOM 1469 C C . LEU A 1 182 ? -1.599 -19.748 -20.719 1.00 87.25 182 LEU A C 1
ATOM 1471 O O . LEU A 1 182 ? -0.535 -20.239 -20.352 1.00 87.25 182 LEU A O 1
ATOM 1475 N N . ASP A 1 183 ? -2.749 -20.421 -20.704 1.00 86.44 183 ASP A N 1
ATOM 1476 C CA . ASP A 1 183 ? -2.869 -21.794 -20.215 1.00 86.44 183 ASP A CA 1
ATOM 1477 C C . ASP A 1 183 ? -1.930 -22.714 -20.991 1.00 86.44 183 ASP A C 1
ATOM 1479 O O . ASP A 1 183 ? -1.121 -23.401 -20.385 1.00 86.44 183 ASP A O 1
ATOM 1483 N N . LYS A 1 184 ? -1.922 -22.638 -22.326 1.00 88.06 184 LYS A N 1
ATOM 1484 C CA . LYS A 1 184 ? -0.984 -23.403 -23.157 1.00 88.06 184 LYS A CA 1
ATOM 1485 C C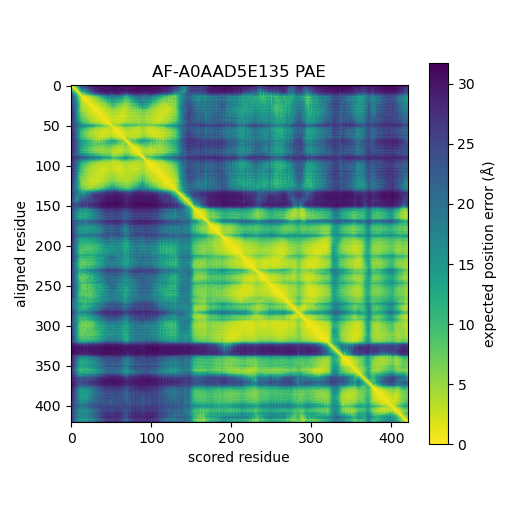 . LYS A 1 184 ? 0.485 -23.051 -22.893 1.00 88.06 184 LYS A C 1
ATOM 1487 O O . LYS A 1 184 ? 1.339 -23.926 -22.966 1.00 88.06 184 LYS A O 1
ATOM 1492 N N . THR A 1 185 ? 0.796 -21.779 -22.650 1.00 85.00 185 THR A N 1
ATOM 1493 C CA . THR A 1 185 ? 2.179 -21.318 -22.435 1.00 85.00 185 THR A CA 1
ATOM 1494 C C . THR A 1 185 ? 2.727 -21.803 -21.096 1.00 85.00 185 THR A C 1
ATOM 1496 O O . THR A 1 185 ? 3.906 -22.136 -20.998 1.00 85.00 185 THR A O 1
ATOM 1499 N N . PHE A 1 186 ? 1.875 -21.864 -20.072 1.00 79.06 186 PHE A N 1
ATOM 1500 C CA . PHE A 1 186 ? 2.252 -22.291 -18.726 1.00 79.06 186 PHE A CA 1
ATOM 1501 C C . PHE A 1 186 ? 1.913 -23.762 -18.422 1.00 79.06 186 PHE A C 1
ATOM 1503 O O . PHE A 1 186 ? 2.306 -24.263 -17.366 1.00 79.06 186 PHE A O 1
ATOM 1510 N N . ASP A 1 187 ? 1.236 -24.478 -19.325 1.00 80.44 187 ASP A N 1
ATOM 1511 C CA . ASP A 1 187 ? 1.020 -25.926 -19.248 1.00 80.44 187 ASP A CA 1
ATOM 1512 C C . ASP A 1 187 ? 2.290 -26.659 -19.692 1.00 80.44 187 ASP A C 1
ATOM 1514 O O . ASP A 1 187 ? 2.522 -26.945 -20.865 1.00 80.44 187 ASP A O 1
ATOM 1518 N N . THR A 1 188 ? 3.184 -26.877 -18.729 1.00 77.00 188 THR A N 1
ATOM 1519 C CA . THR A 1 188 ? 4.469 -27.548 -18.945 1.00 77.00 188 THR A CA 1
ATOM 1520 C C . THR A 1 188 ? 4.439 -28.955 -18.350 1.00 77.00 188 THR A C 1
ATOM 1522 O O . THR A 1 188 ? 4.059 -29.144 -17.192 1.00 77.00 188 THR A O 1
ATOM 1525 N N . GLU A 1 189 ? 4.906 -29.949 -19.112 1.00 76.25 189 GLU A N 1
ATOM 1526 C CA . GLU A 1 189 ? 5.029 -31.344 -18.651 1.00 76.25 189 GLU A CA 1
ATOM 1527 C C . GLU A 1 189 ? 6.158 -31.533 -17.616 1.00 76.25 189 GLU A C 1
ATOM 1529 O O . GLU A 1 189 ? 6.193 -32.514 -16.868 1.00 76.25 189 GLU A O 1
ATOM 1534 N N . GLU A 1 190 ? 7.082 -30.574 -17.528 1.00 80.38 190 GLU A N 1
ATOM 1535 C CA . GLU A 1 190 ? 8.181 -30.589 -16.570 1.00 80.38 190 GLU A CA 1
ATOM 1536 C C . GLU A 1 190 ? 7.701 -30.365 -15.131 1.00 80.38 190 GLU A C 1
ATOM 1538 O O . GLU A 1 190 ? 7.386 -29.255 -14.695 1.00 80.38 190 GLU A O 1
ATOM 1543 N N . VAL A 1 191 ? 7.760 -31.438 -14.339 1.00 81.38 191 VAL A N 1
ATOM 1544 C CA . VAL A 1 191 ? 7.361 -31.459 -12.921 1.00 81.38 191 VAL A CA 1
ATOM 1545 C C . VAL A 1 191 ? 8.060 -30.372 -12.091 1.00 81.38 191 VAL A C 1
ATOM 1547 O O . VAL A 1 191 ? 7.465 -29.827 -11.162 1.00 81.38 191 VAL A O 1
ATOM 1550 N N . LYS A 1 192 ? 9.317 -30.037 -12.414 1.00 79.50 192 LYS A N 1
ATOM 1551 C CA . LYS A 1 192 ? 10.089 -29.003 -11.704 1.00 79.50 192 LYS A CA 1
ATOM 1552 C C . LYS A 1 192 ? 9.506 -27.607 -11.913 1.00 79.50 192 LYS A C 1
ATOM 1554 O O . LYS A 1 192 ? 9.269 -26.910 -10.931 1.00 79.50 192 LYS A O 1
ATOM 1559 N N . ILE A 1 193 ? 9.253 -27.236 -13.168 1.00 80.06 193 ILE A N 1
ATOM 1560 C CA . ILE A 1 193 ? 8.687 -25.935 -13.544 1.00 80.06 193 ILE A CA 1
ATOM 1561 C C . ILE A 1 193 ? 7.282 -25.807 -12.958 1.00 80.06 193 ILE A C 1
ATOM 1563 O O . ILE A 1 193 ? 6.976 -24.821 -12.289 1.00 80.06 193 ILE A O 1
ATOM 1567 N N . LYS A 1 194 ? 6.465 -26.857 -13.091 1.00 83.62 194 LYS A N 1
ATOM 1568 C CA . LYS A 1 194 ? 5.109 -26.893 -12.533 1.00 83.62 194 LYS A CA 1
ATOM 1569 C C . LYS A 1 194 ? 5.086 -26.674 -11.019 1.00 83.62 194 LYS A C 1
ATOM 1571 O O . LYS A 1 194 ? 4.323 -25.848 -10.530 1.00 83.62 194 LYS A O 1
ATOM 1576 N N . LYS A 1 195 ? 5.968 -27.355 -10.277 1.00 85.38 195 LYS A N 1
ATOM 1577 C CA . LYS A 1 195 ? 6.065 -27.196 -8.819 1.00 85.38 195 LYS A CA 1
ATOM 1578 C C . LYS A 1 195 ? 6.384 -25.756 -8.420 1.00 85.38 195 LYS A C 1
ATOM 1580 O O . LYS A 1 195 ? 5.824 -25.267 -7.449 1.00 85.38 195 LYS A O 1
ATOM 1585 N N . VAL A 1 196 ? 7.275 -25.094 -9.151 1.00 84.75 196 VAL A N 1
ATOM 1586 C CA . VAL A 1 196 ? 7.666 -23.711 -8.856 1.00 84.75 196 VAL A CA 1
ATOM 1587 C C . VAL A 1 196 ? 6.522 -22.766 -9.159 1.00 84.75 196 VAL A C 1
ATOM 1589 O O . VAL A 1 196 ? 6.221 -21.926 -8.323 1.00 84.75 196 VAL A O 1
ATOM 1592 N N . LEU A 1 197 ? 5.871 -22.913 -10.313 1.00 85.62 197 LEU A N 1
ATOM 1593 C CA . LEU A 1 197 ? 4.711 -22.095 -10.659 1.00 85.62 197 LEU A CA 1
ATOM 1594 C C . LEU A 1 197 ? 3.619 -22.217 -9.591 1.00 85.62 197 LEU A C 1
ATOM 1596 O O . LEU A 1 197 ? 3.063 -21.208 -9.161 1.00 85.62 197 LEU A O 1
ATOM 1600 N N . ASP A 1 198 ? 3.355 -23.432 -9.108 1.00 87.81 198 ASP A N 1
ATOM 1601 C CA . ASP A 1 198 ? 2.386 -23.666 -8.037 1.00 87.81 198 ASP A CA 1
ATOM 1602 C C . ASP A 1 198 ? 2.843 -23.081 -6.692 1.00 87.81 198 ASP A C 1
ATOM 1604 O O . ASP A 1 198 ? 2.017 -22.551 -5.949 1.00 87.81 198 ASP A O 1
ATOM 1608 N N . THR A 1 199 ? 4.140 -23.134 -6.374 1.00 89.56 199 THR A N 1
ATOM 1609 C CA . THR A 1 199 ? 4.703 -22.461 -5.195 1.00 89.56 199 THR A CA 1
ATOM 1610 C C . THR A 1 199 ? 4.566 -20.945 -5.311 1.00 89.56 199 THR A C 1
ATOM 1612 O O . THR A 1 199 ? 3.986 -20.346 -4.419 1.00 89.56 199 THR A O 1
ATOM 1615 N N . SER A 1 200 ? 4.977 -20.324 -6.416 1.00 89.56 200 SER A N 1
ATOM 1616 C CA . SER A 1 200 ? 4.859 -18.874 -6.604 1.00 89.56 200 SER A CA 1
ATOM 1617 C C . SER A 1 200 ? 3.413 -18.383 -6.586 1.00 89.56 200 SER A C 1
ATOM 1619 O O . SER A 1 200 ? 3.133 -17.305 -6.063 1.00 89.56 200 SER A O 1
ATOM 1621 N N . ARG A 1 201 ? 2.465 -19.171 -7.112 1.00 90.81 201 ARG A N 1
ATOM 1622 C CA . ARG A 1 201 ? 1.027 -18.874 -7.001 1.00 90.81 201 ARG A CA 1
ATOM 1623 C C . ARG A 1 201 ? 0.568 -18.864 -5.543 1.00 90.81 201 ARG A C 1
ATOM 1625 O O . ARG A 1 201 ? -0.122 -17.930 -5.145 1.00 90.81 201 ARG A O 1
ATOM 1632 N N . LYS A 1 202 ? 0.976 -19.861 -4.750 1.00 93.75 202 LYS A N 1
ATOM 1633 C CA . LYS A 1 202 ? 0.663 -19.932 -3.313 1.00 93.75 202 LYS A CA 1
ATOM 1634 C C . LYS A 1 202 ? 1.319 -18.803 -2.524 1.00 93.75 202 LYS A C 1
ATOM 1636 O O . LYS A 1 202 ? 0.629 -18.145 -1.757 1.00 93.75 202 LYS A O 1
ATOM 1641 N N . ASP A 1 203 ? 2.601 -18.542 -2.767 1.00 92.44 203 ASP A N 1
ATOM 1642 C CA . ASP A 1 203 ? 3.352 -17.458 -2.128 1.00 92.44 203 ASP A CA 1
ATOM 1643 C C . ASP A 1 203 ? 2.694 -16.100 -2.436 1.00 92.44 203 ASP A C 1
ATOM 1645 O O . ASP A 1 203 ? 2.581 -15.245 -1.563 1.00 92.44 203 ASP A O 1
ATOM 1649 N N . THR A 1 204 ? 2.185 -15.914 -3.660 1.00 94.44 204 THR A N 1
ATOM 1650 C CA . THR A 1 204 ? 1.439 -14.706 -4.051 1.00 94.44 204 THR A CA 1
ATOM 1651 C C . THR A 1 204 ? 0.069 -14.619 -3.380 1.00 94.44 204 THR A C 1
ATOM 1653 O O . THR A 1 204 ? -0.328 -13.539 -2.952 1.00 94.44 204 THR A O 1
ATOM 1656 N N . GLU A 1 205 ? -0.658 -15.730 -3.244 1.00 94.69 205 GLU A N 1
ATOM 1657 C CA . GLU A 1 205 ? -1.930 -15.753 -2.512 1.00 94.69 205 GLU A CA 1
ATOM 1658 C C . GLU A 1 205 ? -1.734 -15.409 -1.026 1.00 94.69 205 GLU A C 1
ATOM 1660 O O . GLU A 1 205 ? -2.483 -14.604 -0.469 1.00 94.69 205 GLU A O 1
ATOM 1665 N N . GLU A 1 206 ? -0.715 -15.988 -0.389 1.00 94.81 206 GLU A N 1
ATOM 1666 C CA . GLU A 1 206 ? -0.360 -15.710 1.003 1.00 94.81 206 GLU A CA 1
ATOM 1667 C C . GLU A 1 206 ? 0.103 -14.260 1.187 1.00 94.81 206 GLU A C 1
ATOM 1669 O O . GLU A 1 206 ? -0.351 -13.584 2.112 1.00 94.81 206 GLU A O 1
ATOM 1674 N N . PHE A 1 207 ? 0.921 -13.746 0.263 1.00 95.00 207 PHE A N 1
ATOM 1675 C CA . PHE A 1 207 ? 1.316 -12.340 0.233 1.00 95.00 207 PHE A CA 1
ATOM 1676 C C . PHE A 1 207 ? 0.102 -11.408 0.160 1.00 95.00 207 PHE A C 1
ATOM 1678 O O . PHE A 1 207 ? 0.007 -10.481 0.962 1.00 95.00 207 PHE A O 1
ATOM 1685 N N . CYS A 1 208 ? -0.845 -11.662 -0.748 1.00 92.50 208 CYS A N 1
ATOM 1686 C CA . CYS A 1 208 ? -2.047 -10.839 -0.885 1.00 92.50 208 CYS A CA 1
ATOM 1687 C C . CYS A 1 208 ? -2.909 -10.864 0.383 1.00 92.50 208 CYS A C 1
ATOM 1689 O O . CYS A 1 208 ? -3.380 -9.814 0.811 1.00 92.50 208 CYS A O 1
ATOM 1691 N N . LYS A 1 209 ? -3.094 -12.034 1.013 1.00 92.25 209 LYS A N 1
ATOM 1692 C CA . LYS A 1 209 ? -3.823 -12.137 2.291 1.00 92.25 209 LYS A CA 1
ATOM 1693 C C . LYS A 1 209 ? -3.138 -11.318 3.379 1.00 92.25 209 LYS A C 1
ATOM 1695 O O . LYS A 1 209 ? -3.786 -10.505 4.029 1.00 92.25 209 LYS A O 1
ATOM 1700 N N . LYS A 1 210 ? -1.819 -11.469 3.507 1.00 92.38 210 LYS A N 1
ATOM 1701 C CA . LYS A 1 210 ? -1.026 -10.728 4.487 1.00 92.38 210 LYS A CA 1
ATOM 1702 C C . LYS A 1 210 ? -1.080 -9.218 4.248 1.00 92.38 210 LYS A C 1
ATOM 1704 O O . LYS A 1 210 ? -1.240 -8.466 5.200 1.00 92.38 210 LYS A O 1
ATOM 1709 N N . LEU A 1 211 ? -0.985 -8.780 2.992 1.00 90.88 211 LEU A N 1
ATOM 1710 C CA . LEU A 1 211 ? -1.047 -7.365 2.627 1.00 90.88 211 LEU A CA 1
ATOM 1711 C C . LEU A 1 211 ? -2.369 -6.718 3.062 1.00 90.88 211 LEU A C 1
ATOM 1713 O O . LEU A 1 211 ? -2.358 -5.574 3.487 1.00 90.88 211 LEU A O 1
ATOM 1717 N N . LEU A 1 212 ? -3.491 -7.437 2.979 1.00 89.50 212 LEU A N 1
ATOM 1718 C CA . LEU A 1 212 ? -4.800 -6.912 3.385 1.00 89.50 212 LEU A CA 1
ATOM 1719 C C . LEU A 1 212 ? -4.989 -6.841 4.905 1.00 89.50 212 LEU A C 1
ATOM 1721 O O . LEU A 1 212 ? -5.829 -6.077 5.374 1.00 89.50 212 LEU A O 1
ATOM 1725 N N . GLU A 1 213 ? -4.257 -7.648 5.671 1.00 88.12 213 GLU A N 1
ATOM 1726 C CA . GLU A 1 213 ? -4.376 -7.716 7.132 1.00 88.12 213 GLU A CA 1
ATOM 1727 C C . GLU A 1 213 ? -3.391 -6.787 7.855 1.00 88.12 213 GLU A C 1
ATOM 1729 O O . GLU A 1 213 ? -3.679 -6.336 8.966 1.00 88.12 213 GLU A O 1
ATOM 1734 N N . GLU A 1 214 ? -2.245 -6.502 7.235 1.00 87.31 214 GLU A N 1
ATOM 1735 C CA . GLU A 1 214 ? -1.153 -5.726 7.820 1.00 87.31 214 GLU A CA 1
ATOM 1736 C C . GLU A 1 214 ? -1.478 -4.226 7.893 1.00 87.31 214 GLU A C 1
ATOM 1738 O O . GLU A 1 214 ? -1.992 -3.627 6.948 1.00 87.31 214 GLU A O 1
ATOM 1743 N N . ASP A 1 215 ? -1.165 -3.616 9.038 1.00 88.12 215 ASP A N 1
ATOM 1744 C CA . ASP A 1 215 ? -1.267 -2.170 9.220 1.00 88.12 215 ASP A CA 1
ATOM 1745 C C . ASP A 1 215 ? 0.020 -1.491 8.747 1.00 88.12 215 ASP A C 1
ATOM 1747 O O . ASP A 1 215 ? 1.130 -1.900 9.094 1.00 88.12 215 ASP A O 1
ATOM 1751 N N . MET A 1 216 ? -0.142 -0.416 7.983 1.00 89.06 216 MET A N 1
ATOM 1752 C CA . MET A 1 216 ? 0.948 0.420 7.507 1.00 89.06 216 MET A CA 1
ATOM 1753 C C . MET A 1 216 ? 1.629 1.117 8.683 1.00 89.06 216 MET A C 1
ATOM 1755 O O . MET A 1 216 ? 0.982 1.773 9.506 1.00 89.06 216 MET A O 1
ATOM 1759 N N . SER A 1 217 ? 2.954 1.027 8.738 1.00 89.62 217 SER A N 1
ATOM 1760 C CA . SER A 1 217 ? 3.737 1.782 9.716 1.00 89.62 217 SER A CA 1
ATOM 1761 C C . SER A 1 217 ? 4.054 3.199 9.226 1.00 89.62 217 SER A C 1
ATOM 1763 O O . SER A 1 217 ? 4.153 3.465 8.029 1.00 89.62 217 SER A O 1
ATOM 1765 N N . VAL A 1 218 ? 4.300 4.120 10.162 1.00 89.62 218 VAL A N 1
ATOM 1766 C CA . VAL A 1 218 ? 4.741 5.490 9.832 1.00 89.62 218 VAL A CA 1
ATOM 1767 C C . VAL A 1 218 ? 6.048 5.489 9.042 1.00 89.62 218 VAL A C 1
ATOM 1769 O O . VAL A 1 218 ? 6.254 6.320 8.161 1.00 89.62 218 VAL A O 1
ATOM 1772 N N . TRP A 1 219 ? 6.930 4.537 9.334 1.00 89.56 219 TRP A N 1
ATOM 1773 C CA . TRP A 1 219 ? 8.185 4.381 8.615 1.00 89.56 219 TRP A CA 1
ATOM 1774 C C . TRP A 1 219 ? 7.966 3.964 7.152 1.00 89.56 219 TRP A C 1
ATOM 1776 O O . TRP A 1 219 ? 8.539 4.581 6.258 1.00 89.56 219 TRP A O 1
ATOM 1786 N N . GLU A 1 220 ? 7.070 3.006 6.885 1.00 89.06 220 GLU A N 1
ATOM 1787 C CA . GLU A 1 220 ? 6.712 2.630 5.508 1.00 89.06 220 GLU A CA 1
ATOM 1788 C C . GLU A 1 220 ? 6.082 3.809 4.754 1.00 89.06 220 GLU A C 1
ATOM 1790 O O . GLU A 1 220 ? 6.395 4.040 3.584 1.00 89.06 220 GLU A O 1
ATOM 1795 N N . LEU A 1 221 ? 5.245 4.602 5.432 1.00 90.44 221 LEU A N 1
ATOM 1796 C CA . LEU A 1 221 ? 4.653 5.799 4.840 1.00 90.44 221 LEU A CA 1
ATOM 1797 C C . LEU A 1 221 ? 5.716 6.853 4.499 1.00 90.44 221 LEU A C 1
ATOM 1799 O O . LEU A 1 221 ? 5.677 7.426 3.411 1.00 90.44 221 LEU A O 1
ATOM 1803 N N . LYS A 1 222 ? 6.707 7.076 5.373 1.00 89.88 222 LYS A N 1
ATOM 1804 C CA . LYS A 1 222 ? 7.845 7.969 5.088 1.00 89.88 222 LYS A CA 1
ATOM 1805 C C . LYS A 1 222 ? 8.627 7.521 3.857 1.00 89.88 222 LYS A C 1
ATOM 1807 O O . LYS A 1 222 ? 8.954 8.360 3.021 1.00 89.88 222 LYS A O 1
ATOM 1812 N N . ASN A 1 223 ? 8.861 6.220 3.707 1.00 87.75 223 ASN A N 1
ATOM 1813 C CA . ASN A 1 223 ? 9.517 5.672 2.521 1.00 87.75 223 ASN A CA 1
ATOM 1814 C C . ASN A 1 223 ? 8.694 5.908 1.246 1.00 87.75 223 ASN A C 1
ATOM 1816 O O . ASN A 1 223 ? 9.259 6.252 0.211 1.00 87.75 223 ASN A O 1
ATOM 1820 N N . CYS A 1 224 ? 7.364 5.789 1.318 1.00 89.25 224 CYS A N 1
ATOM 1821 C CA . CYS A 1 224 ? 6.482 6.110 0.190 1.00 89.25 224 CYS A CA 1
ATOM 1822 C C . CYS A 1 224 ? 6.544 7.601 -0.173 1.00 89.25 224 CYS A C 1
ATOM 1824 O O . CYS A 1 224 ? 6.609 7.941 -1.352 1.00 89.25 224 CYS A O 1
ATOM 1826 N N . VAL A 1 225 ? 6.581 8.490 0.828 1.00 88.56 225 VAL A N 1
ATOM 1827 C CA . VAL A 1 225 ? 6.767 9.935 0.617 1.00 88.56 225 VAL A CA 1
ATOM 1828 C C . VAL A 1 225 ? 8.105 10.214 -0.073 1.00 88.56 225 VAL A C 1
ATOM 1830 O O . VAL A 1 225 ? 8.152 10.986 -1.026 1.00 88.56 225 VAL A O 1
ATOM 1833 N N . GLU A 1 226 ? 9.193 9.580 0.366 1.00 86.75 226 GLU A N 1
ATOM 1834 C CA . GLU A 1 226 ? 10.505 9.723 -0.277 1.00 86.75 226 GLU A CA 1
ATOM 1835 C C . GLU A 1 226 ? 10.529 9.171 -1.706 1.00 86.75 226 GLU A C 1
ATOM 1837 O O . GLU A 1 226 ? 11.091 9.818 -2.590 1.00 86.75 226 GLU A O 1
ATOM 1842 N N . GLY A 1 227 ? 9.883 8.028 -1.949 1.00 83.69 227 GLY A N 1
ATOM 1843 C CA . GLY A 1 227 ? 9.714 7.457 -3.286 1.00 83.69 227 GLY A CA 1
ATOM 1844 C C . GLY A 1 227 ? 8.981 8.415 -4.227 1.00 83.69 227 GLY A C 1
ATOM 1845 O O . GLY A 1 227 ? 9.504 8.752 -5.285 1.00 83.69 227 GLY A O 1
ATOM 1846 N N . LEU A 1 228 ? 7.829 8.945 -3.803 1.00 85.56 228 LEU A N 1
ATOM 1847 C CA . LEU A 1 228 ? 7.049 9.910 -4.588 1.00 85.56 228 LEU A CA 1
ATOM 1848 C C . LEU A 1 228 ? 7.781 11.235 -4.828 1.00 85.56 228 LEU A C 1
ATOM 1850 O O . LEU A 1 228 ? 7.580 11.857 -5.865 1.00 85.56 228 LEU A O 1
ATOM 1854 N N . LEU A 1 229 ? 8.623 11.680 -3.891 1.00 84.31 229 LEU A N 1
ATOM 1855 C CA . LEU A 1 229 ? 9.467 12.864 -4.083 1.00 84.31 229 LEU A CA 1
ATOM 1856 C C . LEU A 1 229 ? 10.636 12.607 -5.046 1.00 84.31 229 LEU A C 1
ATOM 1858 O O . LEU A 1 229 ? 11.116 13.558 -5.663 1.00 84.31 229 LEU A O 1
ATOM 1862 N N . GLY A 1 230 ? 11.099 11.358 -5.159 1.00 74.88 230 GLY A N 1
ATOM 1863 C CA . GLY A 1 230 ? 12.104 10.935 -6.139 1.00 74.88 230 GLY A CA 1
ATOM 1864 C C . GLY A 1 230 ? 11.532 10.711 -7.544 1.00 74.88 230 GLY A C 1
ATOM 1865 O O . GLY A 1 230 ? 12.263 10.800 -8.531 1.00 74.88 230 GLY A O 1
ATOM 1866 N N . CYS A 1 231 ? 10.228 10.454 -7.644 1.00 72.69 231 CYS A N 1
ATOM 1867 C CA . CYS A 1 231 ? 9.510 10.311 -8.903 1.00 72.69 231 CYS A CA 1
ATOM 1868 C C . CYS A 1 231 ? 9.001 11.670 -9.410 1.00 72.69 231 CYS A C 1
ATOM 1870 O O . CYS A 1 231 ? 8.341 12.426 -8.698 1.00 72.69 231 CYS A O 1
ATOM 1872 N N . ASP A 1 232 ? 9.218 11.963 -10.692 1.00 71.19 232 ASP A N 1
ATOM 1873 C CA . ASP A 1 232 ? 8.612 13.125 -11.355 1.00 71.19 232 ASP A CA 1
ATOM 1874 C C . ASP A 1 232 ? 7.166 12.810 -11.777 1.00 71.19 232 ASP A C 1
ATOM 1876 O O . ASP A 1 232 ? 6.810 12.959 -12.940 1.00 71.19 232 ASP A O 1
ATOM 1880 N N . LEU A 1 233 ? 6.338 12.318 -10.848 1.00 73.31 233 LEU A N 1
ATOM 1881 C CA . LEU A 1 233 ? 4.914 12.026 -11.078 1.00 73.31 233 LEU A CA 1
ATOM 1882 C C . LEU A 1 233 ? 4.009 13.147 -10.554 1.00 73.31 233 LEU A C 1
ATOM 1884 O O . LEU A 1 233 ? 2.967 13.437 -11.132 1.00 73.31 233 LEU A O 1
ATOM 1888 N N . LEU A 1 234 ? 4.428 13.812 -9.475 1.00 77.00 234 LEU A N 1
ATOM 1889 C CA . LEU A 1 234 ? 3.646 14.851 -8.810 1.00 77.00 234 LEU A CA 1
ATOM 1890 C C . LEU A 1 234 ? 3.988 16.251 -9.329 1.00 77.00 234 LEU A C 1
ATOM 1892 O O . LEU A 1 234 ? 5.092 16.525 -9.807 1.00 77.00 234 LEU A O 1
ATOM 1896 N N . ASN A 1 235 ? 3.032 17.172 -9.220 1.00 77.81 235 ASN A N 1
ATOM 1897 C CA . ASN A 1 235 ? 3.279 18.591 -9.464 1.00 77.81 235 ASN A CA 1
ATOM 1898 C C . ASN A 1 235 ? 4.104 19.219 -8.314 1.00 77.81 235 ASN A C 1
ATOM 1900 O O . ASN A 1 235 ? 4.201 18.670 -7.213 1.00 77.81 235 ASN A O 1
ATOM 1904 N N . SER A 1 236 ? 4.710 20.383 -8.562 1.00 77.50 236 SER A N 1
ATOM 1905 C CA . SER A 1 236 ? 5.586 21.053 -7.587 1.00 77.50 236 SER A CA 1
ATOM 1906 C C . SER A 1 236 ? 4.877 21.418 -6.279 1.00 77.50 236 SER A C 1
ATOM 1908 O O . SER A 1 236 ? 5.508 21.460 -5.224 1.00 77.50 236 SER A O 1
ATOM 1910 N N . GLU A 1 237 ? 3.568 21.667 -6.335 1.00 77.94 237 GLU A N 1
ATOM 1911 C CA . GLU A 1 237 ? 2.748 22.006 -5.169 1.00 77.94 237 GLU A CA 1
ATOM 1912 C C . GLU A 1 237 ? 2.538 20.785 -4.264 1.00 77.94 237 GLU A C 1
ATOM 1914 O O . GLU A 1 237 ? 2.838 20.838 -3.073 1.00 77.94 237 GLU A O 1
ATOM 1919 N N . LYS A 1 238 ? 2.134 19.644 -4.836 1.00 81.44 238 LYS A N 1
ATOM 1920 C CA . LYS A 1 238 ? 1.980 18.362 -4.134 1.00 81.44 238 LYS A CA 1
ATOM 1921 C C . LYS A 1 238 ? 3.301 17.894 -3.534 1.00 81.44 238 LYS A C 1
ATOM 1923 O O . LYS A 1 238 ? 3.319 17.418 -2.401 1.00 81.44 238 LYS A O 1
ATOM 1928 N N . GLN A 1 239 ? 4.417 18.095 -4.238 1.00 83.19 239 GLN A N 1
ATOM 1929 C CA . GLN A 1 239 ? 5.751 17.829 -3.691 1.00 83.19 239 GLN A CA 1
ATOM 1930 C C . GLN A 1 239 ? 6.068 18.710 -2.472 1.00 83.19 239 GLN A C 1
ATOM 1932 O O . GLN A 1 239 ? 6.645 18.225 -1.499 1.00 83.19 239 GLN A O 1
ATOM 1937 N N . ALA A 1 240 ? 5.693 19.994 -2.488 1.00 83.81 240 ALA A N 1
ATOM 1938 C CA . ALA A 1 240 ? 5.881 20.875 -1.336 1.00 83.81 240 ALA A CA 1
ATOM 1939 C C . ALA A 1 240 ? 5.034 20.425 -0.134 1.00 83.81 240 ALA A C 1
ATOM 1941 O O . ALA A 1 240 ? 5.557 20.345 0.980 1.00 83.81 240 ALA A O 1
ATOM 1942 N N . THR A 1 241 ? 3.771 20.052 -0.360 1.00 83.38 241 THR A N 1
ATOM 1943 C CA . THR A 1 241 ? 2.880 19.528 0.686 1.00 83.38 241 THR A CA 1
ATOM 1944 C C . THR A 1 241 ? 3.396 18.208 1.265 1.00 83.38 241 THR A C 1
ATOM 1946 O O . THR A 1 241 ? 3.424 18.046 2.482 1.00 83.38 241 THR A O 1
ATOM 1949 N N . LEU A 1 242 ? 3.901 17.290 0.433 1.00 85.94 242 LEU A N 1
ATOM 1950 C CA . LEU A 1 242 ? 4.531 16.047 0.898 1.00 85.94 242 LEU A CA 1
ATOM 1951 C C . LEU A 1 242 ? 5.783 16.293 1.748 1.00 85.94 242 LEU A C 1
ATOM 1953 O O . LEU A 1 242 ? 5.985 15.614 2.755 1.00 85.94 242 LEU A O 1
ATOM 1957 N N . ARG A 1 243 ? 6.612 17.281 1.383 1.00 87.19 243 ARG A N 1
ATOM 1958 C CA . ARG A 1 243 ? 7.773 17.677 2.198 1.00 87.19 243 ARG A CA 1
ATOM 1959 C C . ARG A 1 243 ? 7.349 18.208 3.565 1.00 87.19 243 ARG A C 1
ATOM 1961 O O . ARG A 1 243 ? 7.978 17.860 4.554 1.00 87.19 243 ARG A O 1
ATOM 1968 N N . GLN A 1 244 ? 6.280 19.001 3.632 1.00 85.25 244 GLN A N 1
ATOM 1969 C CA . GLN A 1 244 ? 5.732 19.473 4.909 1.00 85.25 244 GLN A CA 1
ATOM 1970 C C . GLN A 1 244 ? 5.162 18.319 5.740 1.00 85.25 244 GLN A C 1
ATOM 1972 O O . GLN A 1 244 ? 5.420 18.238 6.938 1.00 85.25 244 GLN A O 1
ATOM 1977 N N . LEU A 1 245 ? 4.442 17.396 5.097 1.00 84.88 245 LEU A N 1
ATOM 1978 C CA . LEU A 1 245 ? 3.856 16.233 5.753 1.00 84.88 245 LEU A CA 1
ATOM 1979 C C . LEU A 1 245 ? 4.929 15.328 6.377 1.00 84.88 245 LEU A C 1
ATOM 1981 O O . LEU A 1 245 ? 4.748 14.847 7.496 1.00 84.88 245 LEU A O 1
ATOM 1985 N N . LYS A 1 246 ? 6.062 15.151 5.686 1.00 85.06 246 LYS A N 1
ATOM 1986 C CA . LYS A 1 246 ? 7.201 14.341 6.145 1.00 85.06 246 LYS A CA 1
ATOM 1987 C C . LYS A 1 246 ? 7.737 14.771 7.515 1.00 85.06 246 LYS A C 1
ATOM 1989 O O . LYS A 1 246 ? 8.144 13.917 8.297 1.00 85.06 246 LYS A O 1
ATOM 1994 N N . GLU A 1 247 ? 7.717 16.070 7.806 1.00 85.75 247 GLU A N 1
ATOM 1995 C CA . GLU A 1 247 ? 8.212 16.639 9.070 1.00 85.75 247 GLU A CA 1
ATOM 1996 C C . GLU A 1 247 ? 7.233 16.452 10.241 1.00 85.75 247 GLU A C 1
ATOM 1998 O O . GLU A 1 247 ? 7.557 16.730 11.395 1.00 85.75 247 GLU A O 1
ATOM 2003 N N . SER A 1 248 ? 6.013 15.992 9.964 1.00 86.38 248 SER A N 1
ATOM 2004 C CA . SER A 1 248 ? 4.899 16.076 10.897 1.00 86.38 248 SER A CA 1
ATOM 2005 C C . SER A 1 248 ? 4.381 14.691 11.315 1.00 86.38 248 SER A C 1
ATOM 2007 O O . SER A 1 248 ? 3.405 14.161 10.788 1.00 86.38 248 SER A O 1
ATOM 2009 N N . GLU A 1 249 ? 5.054 14.096 12.308 1.00 86.75 249 GLU A N 1
ATOM 2010 C CA . GLU A 1 249 ? 4.797 12.718 12.772 1.00 86.75 249 GLU A CA 1
ATOM 2011 C C . GLU A 1 249 ? 3.330 12.410 13.124 1.00 86.75 249 GLU A C 1
ATOM 2013 O O . GLU A 1 249 ? 2.841 11.359 12.705 1.00 86.75 249 GLU A O 1
ATOM 2018 N N . PRO A 1 250 ? 2.596 13.283 13.851 1.00 83.81 250 PRO A N 1
ATOM 2019 C CA . PRO A 1 250 ? 1.209 12.994 14.213 1.00 83.81 250 PRO A CA 1
ATOM 2020 C C . PRO A 1 250 ? 0.313 12.791 12.985 1.00 83.81 250 PRO A C 1
ATOM 2022 O O . PRO A 1 250 ? -0.495 11.868 12.957 1.00 83.81 250 PRO A O 1
ATOM 2025 N N . TYR A 1 251 ? 0.514 13.588 11.933 1.00 82.25 251 TYR A N 1
ATOM 2026 C CA . TYR A 1 251 ? -0.276 13.477 10.708 1.00 82.25 251 TYR A CA 1
ATOM 2027 C C . TYR A 1 251 ? 0.089 12.238 9.894 1.00 82.25 251 TYR A C 1
ATOM 2029 O O . TYR A 1 251 ? -0.788 11.619 9.295 1.00 82.25 251 TYR A O 1
ATOM 2037 N N . LEU A 1 252 ? 1.361 11.830 9.901 1.00 87.31 252 LEU A N 1
ATOM 2038 C CA . LEU A 1 252 ? 1.769 10.567 9.287 1.00 87.31 252 LEU A CA 1
ATOM 2039 C C . LEU A 1 252 ? 1.136 9.365 9.996 1.00 87.31 252 LEU A C 1
ATOM 2041 O O . LEU A 1 252 ? 0.745 8.410 9.331 1.00 87.31 252 LEU A O 1
ATOM 2045 N N . GLN A 1 253 ? 0.991 9.411 11.321 1.00 88.44 253 GLN A N 1
ATOM 2046 C CA . GLN A 1 253 ? 0.315 8.355 12.077 1.00 88.44 253 GLN A CA 1
ATOM 2047 C C . GLN A 1 253 ? -1.175 8.256 11.714 1.00 88.44 253 GLN A C 1
ATOM 2049 O O . GLN A 1 253 ? -1.697 7.151 11.517 1.00 88.44 253 GLN A O 1
ATOM 2054 N N . ASP A 1 254 ? -1.854 9.396 11.590 1.00 84.25 254 ASP A N 1
ATOM 2055 C CA . ASP A 1 254 ? -3.262 9.436 11.188 1.00 84.25 254 ASP A CA 1
ATOM 2056 C C . ASP A 1 254 ? -3.450 8.952 9.745 1.00 84.25 254 ASP A C 1
ATOM 2058 O O . ASP A 1 254 ? -4.330 8.129 9.480 1.00 84.25 254 ASP A O 1
ATOM 2062 N N . LEU A 1 255 ? -2.579 9.377 8.825 1.00 87.69 255 LEU A N 1
ATOM 2063 C CA . LEU A 1 255 ? -2.587 8.910 7.438 1.00 87.69 255 LEU A CA 1
ATOM 2064 C C . LEU A 1 255 ? -2.277 7.421 7.320 1.00 87.69 255 LEU A C 1
ATOM 2066 O O . LEU A 1 255 ? -2.967 6.722 6.586 1.00 87.69 255 LEU A O 1
ATOM 2070 N N . ALA A 1 256 ? -1.297 6.904 8.058 1.00 89.75 256 ALA A N 1
ATOM 2071 C CA . ALA A 1 256 ? -1.000 5.475 8.068 1.00 89.75 256 ALA A CA 1
ATOM 2072 C C . ALA A 1 256 ? -2.222 4.668 8.538 1.00 89.75 256 ALA A C 1
ATOM 2074 O O . ALA A 1 256 ? -2.589 3.665 7.925 1.00 89.75 256 ALA A O 1
ATOM 2075 N N . THR A 1 257 ? -2.921 5.157 9.567 1.00 87.50 257 THR A N 1
ATOM 2076 C CA . THR A 1 257 ? -4.163 4.542 10.059 1.00 87.50 257 THR A CA 1
ATOM 2077 C C . THR A 1 257 ? -5.276 4.589 9.007 1.00 87.50 257 THR A C 1
ATOM 2079 O O . THR A 1 257 ? -5.971 3.593 8.794 1.00 87.50 257 THR A O 1
ATOM 2082 N N . LEU A 1 258 ? -5.439 5.726 8.323 1.00 88.00 258 LEU A N 1
ATOM 2083 C CA . LEU A 1 258 ? -6.406 5.899 7.237 1.00 88.00 258 LEU A CA 1
ATOM 2084 C C . LEU A 1 258 ? -6.129 4.932 6.079 1.00 88.00 258 LEU A C 1
ATOM 2086 O O . LEU A 1 258 ? -7.025 4.204 5.652 1.00 88.00 258 LEU A O 1
ATOM 2090 N N . LEU A 1 259 ? -4.893 4.911 5.582 1.00 89.44 259 LEU A N 1
ATOM 2091 C CA . LEU A 1 259 ? -4.483 4.079 4.455 1.00 89.44 259 LEU A CA 1
ATOM 2092 C C . LEU A 1 259 ? -4.605 2.588 4.787 1.00 89.44 259 LEU A C 1
ATOM 2094 O O . LEU A 1 259 ? -5.070 1.820 3.949 1.00 89.44 259 LEU A O 1
ATOM 2098 N N . SER A 1 260 ? -4.291 2.190 6.023 1.00 90.94 260 SER A N 1
ATOM 2099 C CA . SER A 1 260 ? -4.500 0.815 6.504 1.00 90.94 260 SER A CA 1
ATOM 2100 C C . SER A 1 260 ? -5.981 0.433 6.511 1.00 90.94 260 SER A C 1
ATOM 2102 O O . SER A 1 260 ? -6.355 -0.652 6.064 1.00 90.94 260 SER A O 1
ATOM 2104 N N . SER A 1 261 ? -6.853 1.342 6.963 1.00 85.69 261 SER A N 1
ATOM 2105 C CA . SER A 1 261 ? -8.307 1.142 6.907 1.00 85.69 261 SER A CA 1
ATOM 2106 C C . SER A 1 261 ? -8.799 0.995 5.462 1.00 85.69 261 SER A C 1
ATOM 2108 O O . SER A 1 261 ? -9.547 0.066 5.147 1.00 85.69 261 SER A O 1
ATOM 2110 N N . ARG A 1 262 ? -8.316 1.856 4.554 1.00 86.38 262 ARG A N 1
ATOM 2111 C CA . ARG A 1 262 ? -8.628 1.779 3.118 1.00 86.38 262 ARG A CA 1
ATOM 2112 C C . ARG A 1 262 ? -8.144 0.472 2.490 1.00 86.38 262 ARG A C 1
ATOM 2114 O O . ARG A 1 262 ? -8.878 -0.110 1.698 1.00 86.38 262 ARG A O 1
ATOM 2121 N N . LEU A 1 263 ? -6.968 -0.027 2.874 1.00 89.38 263 LEU A N 1
ATOM 2122 C CA . LEU A 1 263 ? -6.430 -1.300 2.388 1.00 89.38 263 LEU A CA 1
ATOM 2123 C C . LEU A 1 263 ? -7.302 -2.489 2.817 1.00 89.38 263 LEU A C 1
ATOM 2125 O O . LEU A 1 263 ? -7.666 -3.323 1.989 1.00 89.38 263 LEU A O 1
ATOM 2129 N N . LYS A 1 264 ? -7.740 -2.519 4.082 1.00 87.69 264 LYS A N 1
ATOM 2130 C CA . LYS A 1 264 ? -8.685 -3.532 4.591 1.00 87.69 264 LYS A CA 1
ATOM 2131 C C . LYS A 1 264 ? -10.037 -3.478 3.873 1.00 87.69 264 LYS A C 1
ATOM 2133 O O . LYS A 1 264 ? -10.688 -4.504 3.678 1.00 87.69 264 LYS A O 1
ATOM 2138 N N . ALA A 1 265 ? -10.451 -2.287 3.445 1.00 85.94 265 ALA A N 1
ATOM 2139 C CA . ALA A 1 265 ? -11.683 -2.045 2.703 1.00 85.94 265 ALA A CA 1
ATOM 2140 C C . ALA A 1 265 ? -11.489 -1.960 1.174 1.00 85.94 265 ALA A C 1
ATOM 2142 O O . ALA A 1 265 ? -12.393 -1.480 0.487 1.00 85.94 265 ALA A O 1
ATOM 2143 N N . VAL A 1 266 ? -10.373 -2.460 0.616 1.00 87.94 266 VAL A N 1
ATOM 2144 C CA . VAL A 1 266 ? -10.013 -2.264 -0.808 1.00 87.94 266 VAL A CA 1
ATOM 2145 C C . VAL A 1 266 ? -11.093 -2.729 -1.788 1.00 87.94 266 VAL A C 1
ATOM 2147 O O . VAL A 1 266 ? -11.236 -2.172 -2.868 1.00 87.94 266 VAL A O 1
ATOM 2150 N N . LYS A 1 267 ? -11.924 -3.706 -1.399 1.00 84.62 267 LYS A N 1
ATOM 2151 C CA . LYS A 1 267 ? -13.060 -4.184 -2.205 1.00 84.62 267 LYS A CA 1
ATOM 2152 C C . LYS A 1 267 ? -14.065 -3.075 -2.554 1.00 84.62 267 LYS A C 1
ATOM 2154 O O . LYS A 1 267 ? -14.764 -3.187 -3.556 1.00 84.62 267 LYS A O 1
ATOM 2159 N N . TYR A 1 268 ? -14.168 -2.051 -1.712 1.00 81.19 268 TYR A N 1
ATOM 2160 C CA . TYR A 1 268 ? -15.058 -0.906 -1.901 1.00 81.19 268 TYR A CA 1
ATOM 2161 C C . TYR A 1 268 ? -14.319 0.335 -2.417 1.00 81.19 268 TYR A C 1
ATOM 2163 O O . TYR A 1 268 ? -14.960 1.356 -2.668 1.00 81.19 268 TYR A O 1
ATOM 2171 N N . TRP A 1 269 ? -12.995 0.257 -2.577 1.00 84.94 269 TRP A N 1
ATOM 2172 C CA . TRP A 1 269 ? -12.210 1.340 -3.149 1.00 84.94 269 TRP A CA 1
ATOM 2173 C C . TRP A 1 269 ? -12.521 1.466 -4.640 1.00 84.94 269 TRP A C 1
ATOM 2175 O O . TRP A 1 269 ? -12.487 0.485 -5.381 1.00 84.94 269 TRP A O 1
ATOM 2185 N N . ASN A 1 270 ? -12.841 2.683 -5.066 1.00 81.19 270 ASN A N 1
ATOM 2186 C CA . ASN A 1 270 ? -13.136 3.014 -6.450 1.00 81.19 270 ASN A CA 1
ATOM 2187 C C . ASN A 1 270 ? -12.504 4.363 -6.784 1.00 81.19 270 ASN A C 1
ATOM 2189 O O . ASN A 1 270 ? -12.381 5.231 -5.918 1.00 81.19 270 ASN A O 1
ATOM 2193 N N . TRP A 1 271 ? -12.160 4.546 -8.056 1.00 82.50 271 TRP A N 1
ATOM 2194 C CA . TRP A 1 271 ? -11.795 5.858 -8.573 1.00 82.50 271 TRP A CA 1
ATOM 2195 C C . TRP A 1 271 ? -12.952 6.858 -8.405 1.00 82.50 271 TRP A C 1
ATOM 2197 O O . TRP A 1 271 ? -14.118 6.450 -8.427 1.00 82.50 271 TRP A O 1
ATOM 2207 N N . PRO A 1 272 ? -12.662 8.165 -8.278 1.00 77.31 272 PRO A N 1
ATOM 2208 C CA . PRO A 1 272 ? -13.696 9.191 -8.210 1.00 77.31 272 PRO A CA 1
ATOM 2209 C C . PRO A 1 272 ? -14.648 9.123 -9.414 1.00 77.31 272 PRO A C 1
ATOM 2211 O O . PRO A 1 272 ? -14.199 8.994 -10.551 1.00 77.31 272 PRO A O 1
ATOM 2214 N N . GLU A 1 273 ? -15.957 9.291 -9.194 1.00 73.31 273 GLU A N 1
ATOM 2215 C CA . GLU A 1 273 ? -16.970 9.234 -10.270 1.00 73.31 273 GLU A CA 1
ATOM 2216 C C . GLU A 1 273 ? -16.736 10.272 -11.378 1.00 73.31 273 GLU A C 1
ATOM 2218 O O . GLU A 1 273 ? -17.081 10.053 -12.537 1.00 73.31 273 GLU A O 1
ATOM 2223 N N . LYS A 1 274 ? -16.126 11.409 -11.025 1.00 72.81 274 LYS A N 1
ATOM 2224 C CA . LYS A 1 274 ? -15.764 12.477 -11.968 1.00 72.81 274 LYS A CA 1
ATOM 2225 C C . LYS A 1 274 ? -14.537 12.135 -12.828 1.00 72.81 274 LYS A C 1
ATOM 2227 O O . LYS A 1 274 ? -14.202 12.912 -13.718 1.00 72.81 274 LYS A O 1
ATOM 2232 N N . GLY A 1 275 ? -13.891 10.996 -12.576 1.00 75.56 275 GLY A N 1
ATOM 2233 C CA . GLY A 1 275 ? -12.611 10.619 -13.161 1.00 75.56 275 GLY A CA 1
ATOM 2234 C C . GLY A 1 275 ? -11.434 11.365 -12.531 1.00 75.56 275 GLY A C 1
ATOM 2235 O O . GLY A 1 275 ? -11.608 12.250 -11.691 1.00 75.56 275 GLY A O 1
ATOM 2236 N N . VAL A 1 276 ? -10.225 10.989 -12.946 1.00 79.81 276 VAL A N 1
ATOM 2237 C CA . VAL A 1 276 ? -8.981 11.663 -12.555 1.00 79.81 276 VAL A CA 1
ATOM 2238 C C . VAL A 1 276 ? -8.478 12.480 -13.738 1.00 79.81 276 VAL A C 1
ATOM 2240 O O . VAL A 1 276 ? -8.497 12.014 -14.879 1.00 79.81 276 VAL A O 1
ATOM 2243 N N . TYR A 1 277 ? -8.063 13.715 -13.470 1.00 79.25 277 TYR A N 1
ATOM 2244 C CA . TYR A 1 277 ? -7.524 14.591 -14.500 1.00 79.25 277 TYR A CA 1
ATOM 2245 C C . TYR A 1 277 ? -6.159 14.081 -14.977 1.00 79.25 277 TYR A C 1
ATOM 2247 O O . TYR A 1 277 ? -5.352 13.609 -14.180 1.00 79.25 277 TYR A O 1
ATOM 2255 N N . VAL A 1 278 ? -5.897 14.187 -16.280 1.00 80.94 278 VAL A N 1
ATOM 2256 C CA . VAL A 1 278 ? -4.606 13.829 -16.875 1.00 80.94 278 VAL A CA 1
ATOM 2257 C C . VAL A 1 278 ? -3.883 15.110 -17.264 1.00 80.94 278 VAL A C 1
ATOM 2259 O O . VAL A 1 278 ? -4.319 15.825 -18.169 1.00 80.94 278 VAL A O 1
ATOM 2262 N N . ASP A 1 279 ? -2.767 15.396 -16.599 1.00 79.38 279 ASP A N 1
ATOM 2263 C CA . ASP A 1 279 ? -1.915 16.525 -16.945 1.00 79.38 279 ASP A CA 1
ATOM 2264 C C . ASP A 1 279 ? -0.867 16.118 -17.984 1.00 79.38 279 ASP A C 1
ATOM 2266 O O . ASP A 1 279 ? -0.040 15.231 -17.768 1.00 79.38 279 ASP A O 1
ATOM 2270 N N . VAL A 1 280 ? -0.885 16.786 -19.137 1.00 80.44 280 VAL A N 1
ATOM 2271 C CA . VAL A 1 280 ? 0.118 16.586 -20.188 1.00 80.44 280 VAL A CA 1
ATOM 2272 C C . VAL A 1 280 ? 1.168 17.679 -20.084 1.00 80.44 280 VAL A C 1
ATOM 2274 O O . VAL A 1 280 ? 0.981 18.792 -20.600 1.00 80.44 280 VAL A O 1
ATOM 2277 N N . ARG A 1 281 ? 2.288 17.327 -19.450 1.00 77.19 281 ARG A N 1
ATOM 2278 C CA . ARG A 1 281 ? 3.435 18.206 -19.194 1.00 77.19 281 ARG A CA 1
ATOM 2279 C C . ARG A 1 281 ? 4.697 17.701 -19.880 1.00 77.19 281 ARG A C 1
ATOM 2281 O O . ARG A 1 281 ? 4.805 16.554 -20.316 1.00 77.19 281 ARG A O 1
ATOM 2288 N N . ARG A 1 282 ? 5.668 18.601 -20.013 1.00 73.69 282 ARG A N 1
ATOM 2289 C CA . ARG A 1 282 ? 6.968 18.289 -20.602 1.00 73.69 282 ARG A CA 1
ATOM 2290 C C . ARG A 1 282 ? 7.859 17.670 -19.527 1.00 73.69 282 ARG A C 1
ATOM 2292 O O . ARG A 1 282 ? 8.171 18.336 -18.549 1.00 73.69 282 ARG A O 1
ATOM 2299 N N . SER A 1 283 ? 8.267 16.420 -19.721 1.00 67.06 283 SER A N 1
ATOM 2300 C CA . SER A 1 283 ? 9.229 15.749 -18.839 1.00 67.06 283 SER A CA 1
ATOM 2301 C C . SER A 1 283 ? 10.620 16.382 -18.956 1.00 67.06 283 SER A C 1
ATOM 2303 O O . SER A 1 283 ? 10.938 17.016 -19.967 1.00 67.06 283 SER A O 1
ATOM 2305 N N . MET A 1 284 ? 11.480 16.131 -17.965 1.00 58.88 284 MET A N 1
ATOM 2306 C CA . MET A 1 284 ? 12.916 16.459 -17.959 1.00 58.88 284 MET A CA 1
ATOM 2307 C C . MET A 1 284 ? 13.649 16.042 -19.251 1.00 58.88 284 MET A C 1
ATOM 2309 O O . MET A 1 284 ? 14.578 16.715 -19.689 1.00 58.88 284 MET A O 1
ATOM 2313 N N . ALA A 1 285 ? 13.193 14.978 -19.927 1.00 61.88 285 ALA A N 1
ATOM 2314 C CA . ALA A 1 285 ? 13.726 14.528 -21.220 1.00 61.88 285 ALA A CA 1
ATOM 2315 C C . ALA A 1 285 ? 13.282 15.386 -22.431 1.00 61.88 285 ALA A C 1
ATOM 2317 O O . ALA A 1 285 ? 13.602 15.065 -23.578 1.00 61.88 285 ALA A O 1
ATOM 2318 N N . GLY A 1 286 ? 12.508 16.449 -22.201 1.00 66.00 286 GLY A N 1
ATOM 2319 C CA . GLY A 1 286 ? 12.055 17.402 -23.210 1.00 66.00 286 GLY A CA 1
ATOM 2320 C C . GLY A 1 286 ? 10.854 16.956 -24.049 1.00 66.00 286 GLY A C 1
ATOM 2321 O O . GLY A 1 286 ? 10.465 17.712 -24.940 1.00 66.00 286 GLY A O 1
ATOM 2322 N N . ARG A 1 287 ? 10.259 15.788 -23.773 1.00 73.44 287 ARG A N 1
ATOM 2323 C CA . ARG A 1 287 ? 9.073 15.248 -24.470 1.00 73.44 287 ARG A CA 1
ATOM 2324 C C . ARG A 1 287 ? 7.804 15.437 -23.641 1.00 73.44 287 ARG A C 1
ATOM 2326 O O . ARG A 1 287 ? 7.882 15.476 -22.413 1.00 73.44 287 ARG A O 1
ATOM 2333 N N . TYR A 1 288 ? 6.653 15.524 -24.303 1.00 77.56 288 TYR A N 1
ATOM 2334 C CA . TYR A 1 288 ? 5.352 15.541 -23.632 1.00 77.56 288 TYR A CA 1
ATOM 2335 C C . TYR A 1 288 ? 4.964 14.142 -23.162 1.00 77.56 288 TYR A C 1
ATOM 2337 O O . TYR A 1 288 ? 5.122 13.173 -23.904 1.00 77.56 288 TYR A O 1
ATOM 2345 N N . ARG A 1 289 ? 4.472 14.065 -21.927 1.00 76.31 289 ARG A N 1
ATOM 2346 C CA . ARG A 1 289 ? 4.006 12.847 -21.263 1.00 76.31 289 ARG A CA 1
ATOM 2347 C C . ARG A 1 289 ? 2.737 13.148 -20.482 1.00 76.31 289 ARG A C 1
ATOM 2349 O O . ARG A 1 289 ? 2.540 14.282 -20.043 1.00 76.31 289 ARG A O 1
ATOM 2356 N N . ALA A 1 290 ? 1.891 12.136 -20.354 1.00 80.12 290 ALA A N 1
ATOM 2357 C CA . ALA A 1 290 ? 0.631 12.203 -19.637 1.00 80.12 290 ALA A CA 1
ATOM 2358 C C . ALA A 1 290 ? 0.823 11.698 -18.203 1.00 80.12 290 ALA A C 1
ATOM 2360 O O . ALA A 1 290 ? 1.278 10.576 -18.001 1.00 80.12 290 ALA A O 1
ATOM 2361 N N . PHE A 1 291 ? 0.467 12.518 -17.220 1.00 77.75 291 PHE A N 1
ATOM 2362 C CA . PHE A 1 291 ? 0.557 12.204 -15.797 1.00 77.75 291 PHE A CA 1
ATOM 2363 C C . PHE A 1 291 ? -0.840 12.192 -15.195 1.00 77.75 291 PHE A C 1
ATOM 2365 O O . PHE A 1 291 ? -1.638 13.089 -15.472 1.00 77.75 291 PHE A O 1
ATOM 2372 N N . LEU A 1 292 ? -1.143 11.186 -14.377 1.00 80.94 292 LEU A N 1
ATOM 2373 C CA . LEU A 1 292 ? -2.399 11.159 -13.635 1.00 80.94 292 LEU A CA 1
ATOM 2374 C C . LEU A 1 292 ? -2.305 12.145 -12.463 1.00 80.94 292 LEU A C 1
ATOM 2376 O O . LEU A 1 292 ? -1.423 12.025 -11.615 1.00 80.94 292 LEU A O 1
ATOM 2380 N N . ASP A 1 293 ? -3.200 13.129 -12.410 1.00 79.88 293 ASP A N 1
ATOM 2381 C CA . ASP A 1 293 ? -3.222 14.128 -11.341 1.00 79.88 293 ASP A CA 1
ATOM 2382 C C . ASP A 1 293 ? -4.075 13.647 -10.156 1.00 79.88 293 ASP A C 1
ATOM 2384 O O . ASP A 1 293 ? -5.151 14.169 -9.868 1.00 79.88 293 ASP A O 1
ATOM 2388 N N . GLU A 1 294 ? -3.587 12.620 -9.467 1.00 82.00 294 GLU A N 1
ATOM 2389 C CA . GLU A 1 294 ? -4.234 12.023 -8.291 1.00 82.00 294 GLU A CA 1
ATOM 2390 C C . GLU A 1 294 ? -4.090 12.890 -7.040 1.00 82.00 294 GLU A C 1
ATOM 2392 O O . GLU A 1 294 ? -3.101 13.609 -6.872 1.00 82.00 294 GLU A O 1
ATOM 2397 N N . ASP A 1 295 ? -5.041 12.807 -6.111 1.00 80.31 295 ASP A N 1
ATOM 2398 C CA . ASP A 1 295 ? -4.862 13.381 -4.779 1.00 80.31 295 ASP A CA 1
ATOM 2399 C C . ASP A 1 295 ? -3.699 12.702 -4.029 1.00 80.31 295 ASP A C 1
ATOM 2401 O O . ASP A 1 295 ? -3.311 11.568 -4.313 1.00 80.31 295 ASP A O 1
ATOM 2405 N N . ILE A 1 296 ? -3.120 13.408 -3.053 1.00 85.19 296 ILE A N 1
ATOM 2406 C CA . ILE A 1 296 ? -1.936 12.931 -2.320 1.00 85.19 296 ILE A CA 1
ATOM 2407 C C . ILE A 1 296 ? -2.222 11.618 -1.577 1.00 85.19 296 ILE A C 1
ATOM 2409 O O . ILE A 1 296 ? -1.330 10.778 -1.465 1.00 85.19 296 ILE A O 1
ATOM 2413 N N . ILE A 1 297 ? -3.447 11.423 -1.081 1.00 86.00 297 ILE A N 1
ATOM 2414 C CA . ILE A 1 297 ? -3.813 10.220 -0.331 1.00 86.00 297 ILE A CA 1
ATOM 2415 C C . ILE A 1 297 ? -3.858 9.016 -1.277 1.00 86.00 297 ILE A C 1
ATOM 2417 O O . ILE A 1 297 ? -3.284 7.974 -0.957 1.00 86.00 297 ILE A O 1
ATOM 2421 N N . THR A 1 298 ? -4.484 9.158 -2.446 1.00 87.44 298 THR A N 1
ATOM 2422 C CA . THR A 1 298 ? -4.511 8.118 -3.485 1.00 87.44 298 THR A CA 1
ATOM 2423 C C . THR A 1 298 ? -3.113 7.821 -4.019 1.00 87.44 298 THR A C 1
ATOM 2425 O O . THR A 1 298 ? -2.734 6.652 -4.061 1.00 87.44 298 THR A O 1
ATOM 2428 N N . ALA A 1 299 ? -2.299 8.844 -4.291 1.00 88.31 299 ALA A N 1
ATOM 2429 C CA . ALA A 1 299 ? -0.921 8.649 -4.739 1.00 88.31 299 ALA A CA 1
ATOM 2430 C C . ALA A 1 299 ? -0.084 7.863 -3.710 1.00 88.31 299 ALA A C 1
ATOM 2432 O O . ALA A 1 299 ? 0.633 6.930 -4.067 1.00 88.31 299 ALA A O 1
ATOM 2433 N N . LEU A 1 300 ? -0.203 8.186 -2.414 1.00 90.12 300 LEU A N 1
ATOM 2434 C CA . LEU A 1 300 ? 0.468 7.442 -1.337 1.00 90.12 300 LEU A CA 1
ATOM 2435 C C . LEU A 1 300 ? -0.050 6.004 -1.219 1.00 90.12 300 LEU A C 1
ATOM 2437 O O . LEU A 1 300 ? 0.738 5.080 -1.009 1.00 90.12 300 LEU A O 1
ATOM 2441 N N . PHE A 1 301 ? -1.361 5.808 -1.371 1.00 91.19 301 PHE A N 1
ATOM 2442 C CA . PHE A 1 301 ? -1.987 4.489 -1.343 1.00 91.19 301 PHE A CA 1
ATOM 2443 C C . PHE A 1 301 ? -1.477 3.593 -2.478 1.00 91.19 301 PHE A C 1
ATOM 2445 O O . PHE A 1 301 ? -1.053 2.461 -2.233 1.00 91.19 301 PHE A O 1
ATOM 2452 N N . LEU A 1 302 ? -1.469 4.109 -3.710 1.00 90.75 302 LEU A N 1
ATOM 2453 C CA . LEU A 1 302 ? -1.002 3.378 -4.886 1.00 90.75 302 LEU A CA 1
ATOM 2454 C C . LEU A 1 302 ? 0.506 3.149 -4.854 1.00 90.75 302 LEU A C 1
ATOM 2456 O O . LEU A 1 302 ? 0.938 2.044 -5.177 1.00 90.75 302 LEU A O 1
ATOM 2460 N N . GLN A 1 303 ? 1.298 4.122 -4.390 1.00 89.69 303 GLN A N 1
ATOM 2461 C CA . GLN A 1 303 ? 2.738 3.942 -4.197 1.00 89.69 303 GLN A CA 1
ATOM 2462 C C . GLN A 1 303 ? 3.025 2.792 -3.226 1.00 89.69 303 GLN A C 1
ATOM 2464 O O . GLN A 1 303 ? 3.836 1.914 -3.528 1.00 89.69 303 GLN A O 1
ATOM 2469 N N . TYR A 1 304 ? 2.342 2.765 -2.077 1.00 91.12 304 TYR A N 1
ATOM 2470 C CA . TYR A 1 304 ? 2.520 1.710 -1.082 1.00 91.12 304 TYR A CA 1
ATOM 2471 C C . TYR A 1 304 ? 2.222 0.329 -1.672 1.00 91.12 304 TYR A C 1
ATOM 2473 O O . TYR A 1 304 ? 3.059 -0.575 -1.610 1.00 91.12 304 TYR A O 1
ATOM 2481 N N . ILE A 1 305 ? 1.054 0.170 -2.300 1.00 91.69 305 ILE A N 1
ATOM 2482 C CA . ILE A 1 305 ? 0.651 -1.098 -2.918 1.00 91.69 305 ILE A CA 1
ATOM 2483 C C . ILE A 1 305 ? 1.632 -1.476 -4.031 1.00 91.69 305 ILE A C 1
ATOM 2485 O O . ILE A 1 305 ? 2.159 -2.590 -4.037 1.00 91.69 305 ILE A O 1
ATOM 2489 N N . GLY A 1 306 ? 1.916 -0.548 -4.944 1.00 89.94 306 GLY A N 1
ATOM 2490 C CA . GLY A 1 306 ? 2.775 -0.764 -6.103 1.00 89.94 306 GLY A CA 1
ATOM 2491 C C . GLY A 1 306 ? 4.163 -1.256 -5.711 1.00 89.94 306 GLY A C 1
ATOM 2492 O O . GLY A 1 306 ? 4.642 -2.248 -6.257 1.00 89.94 306 GLY A O 1
ATOM 2493 N N . VAL A 1 307 ? 4.781 -0.647 -4.699 1.00 89.75 307 VAL A N 1
ATOM 2494 C CA . VAL A 1 307 ? 6.115 -1.049 -4.235 1.00 89.75 307 VAL A CA 1
ATOM 2495 C C . VAL A 1 307 ? 6.085 -2.410 -3.557 1.00 89.75 307 VAL A C 1
ATOM 2497 O O . VAL A 1 307 ? 6.949 -3.246 -3.831 1.00 89.75 307 VAL A O 1
ATOM 2500 N N . ARG A 1 308 ? 5.097 -2.663 -2.691 1.00 91.69 308 ARG A N 1
ATOM 2501 C CA . ARG A 1 308 ? 4.939 -3.965 -2.023 1.00 91.69 308 ARG A CA 1
ATOM 2502 C C . ARG A 1 308 ? 4.807 -5.082 -3.061 1.00 91.69 308 ARG A C 1
ATOM 2504 O O . ARG A 1 308 ? 5.491 -6.100 -2.953 1.00 91.69 308 ARG A O 1
ATOM 2511 N N . PHE A 1 309 ? 3.990 -4.865 -4.092 1.00 92.31 309 PHE A N 1
ATOM 2512 C CA . PHE A 1 309 ? 3.855 -5.791 -5.215 1.00 92.31 309 PHE A CA 1
ATOM 2513 C C . PHE A 1 309 ? 5.145 -5.917 -6.024 1.00 92.31 309 PHE A C 1
ATOM 2515 O O . PHE A 1 309 ? 5.539 -7.031 -6.356 1.00 92.31 309 PHE A O 1
ATOM 2522 N N . ALA A 1 310 ? 5.832 -4.815 -6.316 1.00 90.44 310 ALA A N 1
ATOM 2523 C CA . ALA A 1 310 ? 7.061 -4.832 -7.099 1.00 90.44 310 ALA A CA 1
ATOM 2524 C C . ALA A 1 310 ? 8.171 -5.653 -6.421 1.00 90.44 310 ALA A C 1
ATOM 2526 O O . ALA A 1 310 ? 8.810 -6.476 -7.081 1.00 90.44 310 ALA A O 1
ATOM 2527 N N . VAL A 1 311 ? 8.353 -5.496 -5.104 1.00 90.69 311 VAL A N 1
ATOM 2528 C CA . VAL A 1 311 ? 9.303 -6.296 -4.308 1.00 90.69 311 VAL A CA 1
ATOM 2529 C C . VAL A 1 311 ? 8.920 -7.779 -4.329 1.00 90.69 311 VAL A C 1
ATOM 2531 O O . VAL A 1 311 ? 9.776 -8.633 -4.574 1.00 90.69 311 VAL A O 1
ATOM 2534 N N . HIS A 1 312 ? 7.636 -8.096 -4.119 1.00 92.94 312 HIS A N 1
ATOM 2535 C CA . HIS A 1 312 ? 7.136 -9.477 -4.140 1.00 92.94 312 HIS A CA 1
ATOM 2536 C C . HIS A 1 312 ? 7.345 -10.141 -5.507 1.00 92.94 312 HIS A C 1
ATOM 2538 O O . HIS A 1 312 ? 7.974 -11.194 -5.603 1.00 92.94 312 HIS A O 1
ATOM 2544 N N . ILE A 1 313 ? 6.905 -9.482 -6.583 1.00 91.06 313 ILE A N 1
ATOM 2545 C CA . ILE A 1 313 ? 7.043 -9.966 -7.964 1.00 91.06 313 ILE A CA 1
ATOM 2546 C C . ILE A 1 313 ? 8.519 -10.161 -8.322 1.00 91.06 313 ILE A C 1
ATOM 2548 O O . ILE A 1 313 ? 8.872 -11.179 -8.921 1.00 91.06 313 ILE A O 1
ATOM 2552 N N . LYS A 1 314 ? 9.402 -9.235 -7.925 1.00 89.38 314 LYS A N 1
ATOM 2553 C CA . LYS A 1 314 ? 10.849 -9.389 -8.130 1.00 89.38 314 LYS A CA 1
ATOM 2554 C C . LYS A 1 314 ? 11.381 -10.647 -7.445 1.00 89.38 314 LYS A C 1
ATOM 2556 O O . LYS A 1 314 ? 12.162 -11.385 -8.047 1.00 89.38 314 LYS A O 1
ATOM 2561 N N . GLY A 1 315 ? 10.954 -10.900 -6.208 1.00 88.38 315 GLY A N 1
ATOM 2562 C CA . GLY A 1 315 ? 11.300 -12.105 -5.454 1.00 88.38 315 GLY A CA 1
ATOM 2563 C C . GLY A 1 315 ? 10.846 -13.385 -6.156 1.00 88.38 315 GLY A C 1
ATOM 2564 O O . GLY A 1 315 ? 11.656 -14.292 -6.356 1.00 88.38 315 GLY A O 1
ATOM 2565 N N . GLU A 1 316 ? 9.588 -13.440 -6.592 1.00 88.81 316 GLU A N 1
ATOM 2566 C CA . GLU A 1 316 ? 9.024 -14.608 -7.280 1.00 88.81 316 GLU A CA 1
ATOM 2567 C C . GLU A 1 316 ? 9.691 -14.880 -8.631 1.00 88.81 316 GLU A C 1
ATOM 2569 O O . GLU A 1 316 ? 10.095 -16.009 -8.914 1.00 88.81 316 GLU A O 1
ATOM 2574 N N . LEU A 1 317 ? 9.901 -13.849 -9.450 1.00 86.44 317 LEU A N 1
ATOM 2575 C CA . LEU A 1 317 ? 10.561 -14.010 -10.745 1.00 86.44 317 LEU A CA 1
ATOM 2576 C C . LEU A 1 317 ? 12.031 -14.428 -10.599 1.00 86.44 317 LEU A C 1
ATOM 2578 O O . LEU A 1 317 ? 12.522 -15.228 -11.396 1.00 86.44 317 LEU A O 1
ATOM 2582 N N . ARG A 1 318 ? 12.732 -13.952 -9.560 1.00 83.50 318 ARG A N 1
ATOM 2583 C CA . ARG A 1 318 ? 14.085 -14.433 -9.236 1.00 83.50 318 ARG A CA 1
ATOM 2584 C C . ARG A 1 318 ? 14.078 -15.911 -8.852 1.00 83.50 318 ARG A C 1
ATOM 2586 O O . ARG A 1 318 ? 14.907 -16.655 -9.370 1.00 83.50 318 ARG A O 1
ATOM 2593 N N . LYS A 1 319 ? 13.126 -16.354 -8.018 1.00 82.12 319 LYS A N 1
ATOM 2594 C CA . LYS A 1 319 ? 12.962 -17.781 -7.688 1.00 82.12 319 LYS A CA 1
ATOM 2595 C C . LYS A 1 319 ? 12.759 -18.609 -8.956 1.00 82.12 319 LYS A C 1
ATOM 2597 O O . LYS A 1 319 ? 13.443 -19.616 -9.103 1.00 82.12 319 LYS A O 1
ATOM 2602 N N . MET A 1 320 ? 11.880 -18.164 -9.863 1.00 79.50 320 MET A N 1
ATOM 2603 C CA . MET A 1 320 ? 11.607 -18.827 -11.147 1.00 79.50 320 MET A CA 1
ATOM 2604 C C . MET A 1 320 ? 12.850 -18.921 -12.039 1.00 79.50 320 MET A C 1
ATOM 2606 O O . MET A 1 320 ? 13.113 -19.969 -12.626 1.00 79.50 320 MET A O 1
ATOM 2610 N N . TYR A 1 321 ? 13.646 -17.854 -12.104 1.00 77.94 321 TYR A N 1
ATOM 2611 C CA . TYR A 1 321 ? 14.878 -17.833 -12.890 1.00 77.94 321 TYR A CA 1
ATOM 2612 C C . TYR A 1 321 ? 15.943 -18.801 -12.346 1.00 77.94 321 TYR A C 1
ATOM 2614 O O . TYR A 1 321 ? 16.646 -19.455 -13.113 1.00 77.94 321 TYR A O 1
ATOM 2622 N N . SER A 1 322 ? 16.040 -18.958 -11.023 1.00 70.50 322 SER A N 1
ATOM 2623 C CA . SER A 1 322 ? 17.039 -19.832 -10.391 1.00 70.50 322 SER A CA 1
ATOM 2624 C C . SER A 1 322 ? 16.810 -21.340 -10.596 1.00 70.50 322 SER A C 1
ATOM 2626 O O . SER A 1 322 ? 17.682 -22.131 -10.238 1.00 70.50 322 SER A O 1
ATOM 2628 N N . ILE A 1 323 ? 15.674 -21.778 -11.154 1.00 64.12 323 ILE A N 1
ATOM 2629 C CA . ILE A 1 323 ? 15.404 -23.209 -11.421 1.00 64.12 323 ILE A CA 1
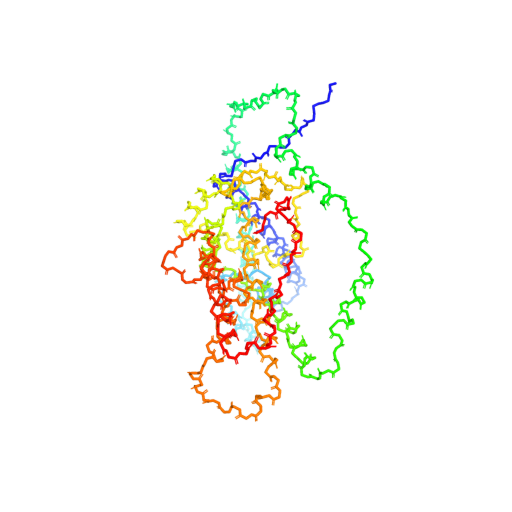ATOM 2630 C C . ILE A 1 323 ? 16.059 -23.701 -12.703 1.00 64.12 323 ILE A C 1
ATOM 2632 O O . ILE A 1 323 ? 16.356 -24.893 -12.799 1.00 64.12 323 ILE A O 1
ATOM 2636 N N . ASP A 1 324 ? 16.342 -22.797 -13.643 1.00 54.19 324 ASP A N 1
ATOM 2637 C CA . ASP A 1 324 ? 16.976 -23.114 -14.928 1.00 54.19 324 ASP A CA 1
ATOM 2638 C C . ASP A 1 324 ? 18.494 -23.370 -14.801 1.00 54.19 324 ASP A C 1
ATOM 2640 O O . ASP A 1 324 ? 19.261 -23.368 -15.765 1.00 54.19 324 ASP A O 1
ATOM 2644 N N . ASP A 1 325 ? 18.950 -23.679 -13.584 1.00 52.50 325 ASP A N 1
ATOM 2645 C CA . ASP A 1 325 ? 20.147 -24.477 -13.355 1.00 52.50 325 ASP A CA 1
ATOM 2646 C C . ASP A 1 325 ? 19.926 -25.901 -13.900 1.00 52.50 325 ASP A C 1
ATOM 2648 O O . ASP A 1 325 ? 19.723 -26.872 -13.165 1.00 52.50 325 ASP A O 1
ATOM 2652 N N . GLY A 1 326 ? 19.956 -26.008 -15.233 1.00 41.12 326 GLY A N 1
ATOM 2653 C CA . GLY A 1 326 ? 19.845 -27.235 -16.011 1.00 41.12 326 GLY A CA 1
ATOM 2654 C C . GLY A 1 326 ? 20.899 -28.303 -15.653 1.00 41.12 326 GLY A C 1
ATOM 2655 O O . GLY A 1 326 ? 21.651 -28.177 -14.681 1.00 41.12 326 GLY A O 1
ATOM 2656 N N . PRO A 1 327 ? 21.009 -29.394 -16.437 1.00 35.91 327 PRO A N 1
ATOM 2657 C CA . PRO A 1 327 ? 21.755 -30.620 -16.097 1.00 35.91 327 PRO A CA 1
ATOM 2658 C C . PRO A 1 327 ? 23.288 -30.479 -15.944 1.00 35.91 327 PRO A C 1
ATOM 2660 O O . PRO A 1 327 ? 23.997 -31.479 -15.865 1.00 35.91 327 PRO A O 1
ATOM 2663 N N . ILE A 1 328 ? 23.817 -29.260 -15.837 1.00 42.28 328 ILE A N 1
ATOM 2664 C CA . ILE A 1 328 ? 25.195 -28.967 -15.420 1.00 42.28 328 ILE A CA 1
ATOM 2665 C C . ILE A 1 328 ? 25.290 -28.812 -13.880 1.00 42.28 328 ILE A C 1
ATOM 2667 O O . ILE A 1 328 ? 26.379 -28.907 -13.311 1.00 42.28 328 ILE A O 1
ATOM 2671 N N . SER A 1 329 ? 24.165 -28.645 -13.169 1.00 43.38 329 SER A N 1
ATOM 2672 C CA . SER A 1 329 ? 24.152 -28.306 -11.733 1.00 43.38 329 SER A CA 1
ATOM 2673 C C . SER A 1 329 ? 24.133 -29.504 -10.765 1.00 43.38 329 SER A C 1
ATOM 2675 O O . SER A 1 329 ? 24.474 -29.363 -9.591 1.00 43.38 329 SER A O 1
ATOM 2677 N N . SER A 1 330 ? 23.882 -30.740 -11.218 1.00 37.25 330 SER A N 1
ATOM 2678 C CA . SER A 1 330 ? 23.824 -31.905 -10.308 1.00 37.25 330 SER A CA 1
ATOM 2679 C C . SER A 1 330 ? 25.180 -32.347 -9.720 1.00 37.25 330 SER A C 1
ATOM 2681 O O . SER A 1 330 ? 25.259 -33.387 -9.067 1.00 37.25 330 SER A O 1
ATOM 2683 N N . ARG A 1 331 ? 26.262 -31.583 -9.937 1.00 40.69 331 ARG A N 1
ATOM 2684 C CA . ARG A 1 331 ? 27.597 -31.826 -9.356 1.00 40.69 331 ARG A CA 1
ATOM 2685 C C . ARG A 1 331 ? 28.299 -30.600 -8.778 1.00 40.69 331 ARG A C 1
ATOM 2687 O O . ARG A 1 331 ? 29.479 -30.700 -8.447 1.00 40.69 331 ARG A O 1
ATOM 2694 N N . ARG A 1 332 ? 27.635 -29.457 -8.605 1.00 46.12 332 ARG A N 1
ATOM 2695 C CA . ARG A 1 332 ? 28.292 -28.294 -7.990 1.00 46.12 332 ARG A CA 1
ATOM 2696 C C . ARG A 1 332 ? 27.885 -28.150 -6.533 1.00 46.12 332 ARG A C 1
ATOM 2698 O O . ARG A 1 332 ? 27.084 -27.316 -6.137 1.00 46.12 332 ARG A O 1
ATOM 2705 N N . THR A 1 333 ? 28.523 -28.980 -5.710 1.00 39.31 333 THR A N 1
ATOM 2706 C CA . THR A 1 333 ? 28.873 -28.607 -4.338 1.00 39.31 333 THR A CA 1
ATOM 2707 C C . THR A 1 333 ? 29.359 -27.164 -4.339 1.00 39.31 333 THR A C 1
ATOM 2709 O O . THR A 1 333 ? 30.358 -26.911 -5.002 1.00 39.31 333 THR A O 1
ATOM 2712 N N . ARG A 1 334 ? 28.648 -26.260 -3.654 1.00 42.91 334 ARG A N 1
ATOM 2713 C CA . ARG A 1 334 ? 29.132 -25.192 -2.751 1.00 42.91 334 ARG A CA 1
ATOM 2714 C C . ARG A 1 334 ? 30.625 -24.804 -2.863 1.00 42.91 334 ARG A C 1
ATOM 2716 O O . ARG A 1 334 ? 31.318 -24.700 -1.857 1.00 42.91 334 ARG A O 1
ATOM 2723 N N . ARG A 1 335 ? 31.139 -24.628 -4.076 1.00 43.44 335 ARG A N 1
ATOM 2724 C CA . ARG A 1 335 ? 32.453 -24.078 -4.381 1.00 43.44 335 ARG A CA 1
ATOM 2725 C C . ARG A 1 335 ? 32.182 -22.647 -4.787 1.00 43.44 335 ARG A C 1
ATOM 2727 O O . ARG A 1 335 ? 31.360 -22.389 -5.660 1.00 43.44 335 ARG A O 1
ATOM 2734 N N . GLN A 1 336 ? 32.837 -21.735 -4.084 1.00 52.50 336 GLN A N 1
ATOM 2735 C CA . GLN A 1 336 ? 33.034 -20.369 -4.534 1.00 52.50 336 GLN A CA 1
ATOM 2736 C C . GLN A 1 336 ? 33.779 -20.438 -5.872 1.00 52.50 336 GLN A C 1
ATOM 2738 O O . GLN A 1 336 ? 35.006 -20.438 -5.899 1.00 52.50 336 GLN A O 1
ATOM 2743 N N . ASP A 1 337 ? 33.060 -20.594 -6.979 1.00 51.31 337 ASP A N 1
ATOM 2744 C CA . ASP A 1 337 ? 33.674 -20.602 -8.301 1.00 51.31 337 ASP A CA 1
ATOM 2745 C C . ASP A 1 337 ? 33.898 -19.139 -8.701 1.00 51.31 337 ASP A C 1
ATOM 2747 O O . ASP A 1 337 ? 33.046 -18.500 -9.302 1.00 51.31 337 ASP A O 1
ATOM 2751 N N . SER A 1 338 ? 35.064 -18.586 -8.361 1.00 64.00 338 SER A N 1
ATOM 2752 C CA . SER A 1 338 ? 35.559 -17.268 -8.790 1.00 64.00 338 SER A CA 1
ATOM 2753 C C . SER A 1 338 ? 35.947 -17.237 -10.283 1.00 64.00 338 SER A C 1
ATOM 2755 O O . SER A 1 338 ? 36.999 -16.727 -10.667 1.00 64.00 338 SER A O 1
ATOM 2757 N N . GLY A 1 339 ? 35.116 -17.836 -11.139 1.00 73.12 339 GLY A N 1
ATOM 2758 C CA . GLY A 1 339 ? 35.321 -17.929 -12.583 1.00 73.12 339 GLY A CA 1
ATOM 2759 C C . GLY A 1 339 ? 34.554 -16.864 -13.370 1.00 73.12 339 GLY A C 1
ATOM 2760 O O . GLY A 1 339 ? 33.581 -16.287 -12.885 1.00 73.12 339 GLY A O 1
ATOM 2761 N N . ILE A 1 340 ? 34.955 -16.659 -14.628 1.00 75.69 340 ILE A N 1
ATOM 2762 C CA . ILE A 1 340 ? 34.310 -15.718 -15.563 1.00 75.69 340 ILE A CA 1
ATOM 2763 C C . ILE A 1 340 ? 32.809 -16.018 -15.701 1.00 75.69 340 ILE A C 1
ATOM 2765 O O . ILE A 1 340 ? 31.998 -15.098 -15.695 1.00 75.69 340 ILE A O 1
ATOM 2769 N N . ASP A 1 341 ? 32.416 -17.294 -15.740 1.00 73.50 341 ASP A N 1
ATOM 2770 C CA . ASP A 1 341 ? 31.003 -17.681 -15.843 1.00 73.50 341 ASP A CA 1
ATOM 2771 C C . ASP A 1 341 ? 30.190 -17.351 -14.585 1.00 73.50 341 ASP A C 1
ATOM 2773 O O . ASP A 1 341 ? 29.018 -16.989 -14.692 1.00 73.50 341 ASP A O 1
ATOM 2777 N N . SER A 1 342 ? 30.804 -17.393 -13.398 1.00 73.75 342 SER A N 1
ATOM 2778 C CA . SER A 1 342 ? 30.140 -16.921 -12.179 1.00 73.75 342 SER A CA 1
ATOM 2779 C C . SER A 1 342 ? 29.965 -15.409 -12.210 1.00 73.75 342 SER A C 1
ATOM 2781 O O . SER A 1 342 ? 28.894 -14.923 -11.861 1.00 73.75 342 SER A O 1
ATOM 2783 N N . LEU A 1 343 ? 30.978 -14.664 -12.665 1.00 75.75 343 LEU A N 1
ATOM 2784 C CA . LEU A 1 343 ? 30.877 -13.211 -12.801 1.00 75.75 343 LEU A CA 1
ATOM 2785 C C . LEU A 1 343 ? 29.786 -12.819 -13.813 1.00 75.75 343 LEU A C 1
ATOM 2787 O O . LEU A 1 343 ? 29.001 -11.908 -13.548 1.00 75.75 343 LEU A O 1
ATOM 2791 N N . ARG A 1 344 ? 29.685 -13.543 -14.938 1.00 75.12 344 ARG A N 1
ATOM 2792 C CA . ARG A 1 344 ? 28.611 -13.381 -15.933 1.00 75.12 344 ARG A CA 1
ATOM 2793 C C . ARG A 1 344 ? 27.236 -13.608 -15.319 1.00 75.12 344 ARG A C 1
ATOM 2795 O O . ARG A 1 344 ? 26.353 -12.773 -15.497 1.00 75.12 344 ARG A O 1
ATOM 2802 N N . ARG A 1 345 ? 27.065 -14.703 -14.571 1.00 74.00 345 ARG A N 1
ATOM 2803 C CA . ARG A 1 345 ? 25.799 -15.023 -13.902 1.00 74.00 345 ARG A CA 1
ATOM 2804 C C . ARG A 1 345 ? 25.415 -13.953 -12.886 1.00 74.00 345 ARG A C 1
ATOM 2806 O O . ARG A 1 345 ? 24.307 -13.443 -12.968 1.00 74.00 345 ARG A O 1
ATOM 2813 N N . THR A 1 346 ? 26.325 -13.561 -11.997 1.00 75.12 346 THR A N 1
ATOM 2814 C CA . THR A 1 346 ? 26.050 -12.525 -10.990 1.00 75.12 346 THR A CA 1
ATOM 2815 C C . THR A 1 346 ? 25.721 -11.180 -11.636 1.00 75.12 346 THR A C 1
ATOM 2817 O O . THR A 1 346 ? 24.781 -10.509 -11.220 1.00 75.12 346 THR A O 1
ATOM 2820 N N . THR A 1 347 ? 26.438 -10.794 -12.696 1.00 75.69 347 THR A N 1
ATOM 2821 C CA . THR A 1 347 ? 26.136 -9.556 -13.436 1.00 75.69 347 THR A CA 1
ATOM 2822 C C . THR A 1 347 ? 24.749 -9.619 -14.077 1.00 75.69 347 THR A C 1
ATOM 2824 O O . THR A 1 347 ? 23.982 -8.664 -13.969 1.00 75.69 347 THR A O 1
ATOM 2827 N N . HIS A 1 348 ? 24.394 -10.755 -14.686 1.00 76.19 348 HIS A N 1
ATOM 2828 C CA . HIS A 1 348 ? 23.068 -10.961 -15.263 1.00 76.19 348 HIS A CA 1
ATOM 2829 C C . HIS A 1 348 ? 21.967 -10.922 -14.193 1.00 76.19 348 HIS A C 1
ATOM 2831 O O . HIS A 1 348 ? 21.005 -10.178 -14.348 1.00 76.19 348 HIS A O 1
ATOM 2837 N N . GLU A 1 349 ? 22.116 -11.653 -13.086 1.00 74.69 349 GLU A N 1
ATOM 2838 C CA . GLU A 1 349 ? 21.157 -11.684 -11.969 1.00 74.69 349 GLU A CA 1
ATOM 2839 C C . GLU A 1 349 ? 20.943 -10.306 -11.328 1.00 74.69 349 GLU A C 1
ATOM 2841 O O . GLU A 1 349 ? 19.813 -9.957 -10.983 1.00 74.69 349 GLU A O 1
ATOM 2846 N N . ASN A 1 350 ? 22.001 -9.498 -11.219 1.00 74.75 350 ASN A N 1
ATOM 2847 C CA . ASN A 1 350 ? 21.912 -8.127 -10.712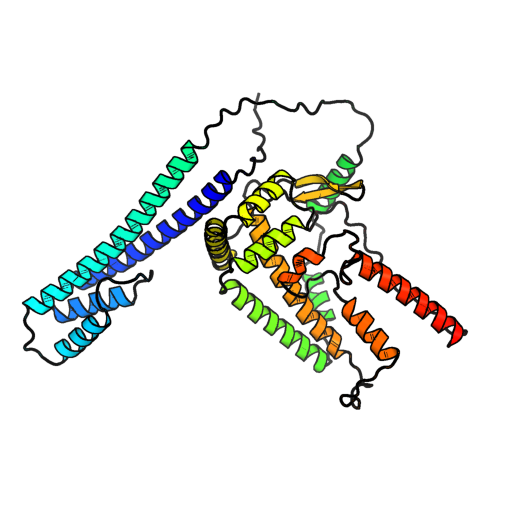 1.00 74.75 350 ASN A CA 1
ATOM 2848 C C . ASN A 1 350 ? 21.207 -7.183 -11.700 1.00 74.75 350 ASN A C 1
ATOM 2850 O O . ASN A 1 350 ? 20.513 -6.260 -11.278 1.00 74.75 350 ASN A O 1
ATOM 2854 N N . SER A 1 351 ? 21.364 -7.412 -13.008 1.00 75.56 351 SER A N 1
ATOM 2855 C CA . SER A 1 351 ? 20.669 -6.646 -14.053 1.00 75.56 351 SER A CA 1
ATOM 2856 C C . SER A 1 351 ? 19.226 -7.106 -14.300 1.00 75.56 351 SER A C 1
ATOM 2858 O O . SER A 1 351 ? 18.402 -6.348 -14.812 1.00 75.56 351 SER A O 1
ATOM 2860 N N . LEU A 1 352 ? 18.901 -8.347 -13.934 1.00 78.50 352 LEU A N 1
ATOM 2861 C CA . LEU A 1 352 ? 17.576 -8.917 -14.112 1.00 78.50 352 LEU A CA 1
ATOM 2862 C C . LEU A 1 352 ? 16.590 -8.219 -13.169 1.00 78.50 352 LEU A C 1
ATOM 2864 O O . LEU A 1 352 ? 16.784 -8.193 -11.953 1.00 78.50 352 LEU A O 1
ATOM 2868 N N . LEU A 1 353 ? 15.513 -7.671 -13.740 1.00 79.00 353 LEU A N 1
ATOM 2869 C CA . LEU A 1 353 ? 14.475 -6.934 -13.005 1.00 79.00 353 LEU A CA 1
ATOM 2870 C C . LEU A 1 353 ? 15.039 -5.750 -12.216 1.00 79.00 353 LEU A C 1
ATOM 2872 O O . LEU A 1 353 ? 14.514 -5.377 -11.169 1.00 79.00 353 LEU A O 1
ATOM 2876 N N . SER A 1 354 ? 16.106 -5.142 -12.727 1.00 75.75 354 SER A N 1
ATOM 2877 C CA . SER A 1 354 ? 16.787 -4.030 -12.078 1.00 75.75 354 SER A CA 1
ATOM 2878 C C . SER A 1 354 ? 15.965 -2.744 -12.015 1.00 75.75 354 SER A C 1
ATOM 2880 O O . SER A 1 354 ? 16.481 -1.763 -11.511 1.00 75.75 354 SER A O 1
ATOM 2882 N N . VAL A 1 355 ? 14.754 -2.723 -12.585 1.00 76.38 355 VAL A N 1
ATOM 2883 C CA . VAL A 1 355 ? 13.768 -1.635 -12.466 1.00 76.38 355 VAL A CA 1
ATOM 2884 C C . VAL A 1 355 ? 12.884 -1.817 -11.227 1.00 76.38 355 VAL A C 1
ATOM 2886 O O . VAL A 1 355 ? 12.348 -0.853 -10.698 1.00 76.38 355 VAL A O 1
ATOM 2889 N N . LEU A 1 356 ? 12.743 -3.051 -10.734 1.00 82.19 356 LEU A N 1
ATOM 2890 C CA . LEU A 1 356 ? 11.954 -3.330 -9.541 1.00 82.19 356 LEU A CA 1
ATOM 2891 C C . LEU A 1 356 ? 12.811 -3.104 -8.280 1.00 82.19 356 LEU A C 1
ATOM 2893 O O . LEU A 1 356 ? 13.976 -3.522 -8.255 1.00 82.19 356 LEU A O 1
ATOM 2897 N N . PRO A 1 357 ? 12.267 -2.502 -7.210 1.00 81.94 357 PRO A N 1
ATOM 2898 C CA . PRO A 1 357 ? 12.968 -2.337 -5.941 1.00 81.94 357 PRO A CA 1
ATOM 2899 C C . PRO A 1 357 ? 13.287 -3.684 -5.278 1.00 81.94 357 PRO A C 1
ATOM 2901 O O . PRO A 1 357 ? 12.517 -4.638 -5.365 1.00 81.94 357 PRO A O 1
ATOM 2904 N N . ASP A 1 358 ? 14.441 -3.769 -4.607 1.00 79.88 358 ASP A N 1
ATOM 2905 C CA . ASP A 1 358 ? 14.809 -4.936 -3.786 1.00 79.88 358 ASP A CA 1
ATOM 2906 C C . ASP A 1 358 ? 14.132 -4.920 -2.407 1.00 79.88 358 ASP A C 1
ATOM 2908 O O . ASP A 1 358 ? 13.916 -5.969 -1.805 1.00 79.88 358 ASP A O 1
ATOM 2912 N N . SER A 1 359 ? 13.794 -3.732 -1.907 1.00 83.81 359 SER A N 1
ATOM 2913 C CA . SER A 1 359 ? 13.112 -3.522 -0.632 1.00 83.81 359 SER A CA 1
ATOM 2914 C C . SER A 1 359 ? 12.278 -2.246 -0.678 1.00 83.81 359 SER A C 1
ATOM 2916 O O . SER A 1 359 ? 12.481 -1.393 -1.544 1.00 83.81 359 SER A O 1
ATOM 2918 N N . GLN A 1 360 ? 11.383 -2.082 0.298 1.00 77.50 360 GLN A N 1
ATOM 2919 C CA . GLN A 1 360 ? 10.616 -0.845 0.456 1.00 77.50 360 GLN A CA 1
ATOM 2920 C C . GLN A 1 360 ? 11.510 0.389 0.686 1.00 77.50 360 GLN A C 1
ATOM 2922 O O . GLN A 1 360 ? 11.123 1.489 0.319 1.00 77.50 360 GLN A O 1
ATOM 2927 N N . ASP A 1 361 ? 12.718 0.218 1.222 1.00 75.25 361 ASP A N 1
ATOM 2928 C CA . ASP A 1 361 ? 13.680 1.314 1.440 1.00 75.25 361 ASP A CA 1
ATOM 2929 C C . ASP A 1 361 ? 14.394 1.756 0.172 1.00 75.25 361 ASP A C 1
ATOM 2931 O O . ASP A 1 361 ? 14.904 2.866 0.068 1.00 75.25 361 ASP A O 1
ATOM 2935 N N . SER A 1 362 ? 14.454 0.865 -0.813 1.00 68.75 362 SER A N 1
ATOM 2936 C CA . SER A 1 362 ? 15.237 1.085 -2.025 1.00 68.75 362 SER A CA 1
ATOM 2937 C C . SER A 1 362 ? 14.487 1.912 -3.076 1.00 68.75 362 SER A C 1
ATOM 2939 O O . SER A 1 362 ? 14.999 2.087 -4.180 1.00 68.75 362 SER A O 1
ATOM 2941 N N . GLN A 1 363 ? 13.289 2.416 -2.755 1.00 68.19 363 GLN A N 1
ATOM 2942 C CA . GLN A 1 363 ? 12.432 3.181 -3.667 1.00 68.19 363 GLN A CA 1
ATOM 2943 C C . GLN A 1 363 ? 13.086 4.482 -4.150 1.00 68.19 363 GLN A C 1
ATOM 2945 O O . GLN A 1 363 ? 12.985 4.825 -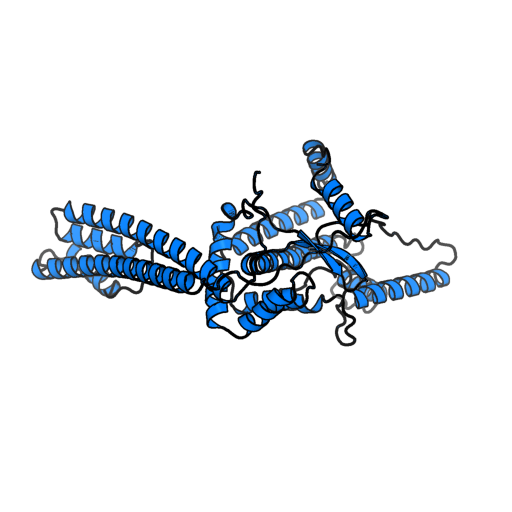5.323 1.00 68.19 363 GLN A O 1
ATOM 2950 N N . SER A 1 364 ? 13.792 5.189 -3.264 1.00 56.66 364 SER A N 1
ATOM 2951 C CA . SER A 1 364 ? 14.386 6.504 -3.549 1.00 56.66 364 SER A CA 1
ATOM 2952 C C . SER A 1 364 ? 15.618 6.446 -4.462 1.00 56.66 364 SER A C 1
ATOM 2954 O O . SER A 1 364 ? 15.988 7.444 -5.077 1.00 56.66 364 SER A O 1
ATOM 2956 N N . ASN A 1 365 ? 16.235 5.269 -4.614 1.00 51.75 365 ASN A N 1
ATOM 2957 C CA . ASN A 1 365 ? 17.426 5.072 -5.449 1.00 51.75 365 ASN A CA 1
ATOM 2958 C C . ASN A 1 365 ? 17.117 4.957 -6.953 1.00 51.75 365 ASN A C 1
ATOM 2960 O O . ASN A 1 365 ? 18.045 4.854 -7.758 1.00 51.75 365 ASN A O 1
ATOM 2964 N N . PHE A 1 366 ? 15.836 4.963 -7.335 1.00 51.97 366 PHE A N 1
ATOM 2965 C CA . PHE A 1 366 ? 15.375 4.777 -8.713 1.00 51.97 366 PHE A CA 1
ATOM 2966 C C . PHE A 1 366 ? 15.252 6.052 -9.542 1.00 51.97 366 PHE A C 1
ATOM 2968 O O . PHE A 1 366 ? 14.793 5.985 -10.683 1.00 51.97 366 PHE A O 1
ATOM 2975 N N . ALA A 1 367 ? 15.691 7.198 -9.013 1.00 46.69 367 ALA A N 1
ATOM 2976 C CA . ALA A 1 367 ? 15.751 8.425 -9.791 1.00 46.69 367 ALA A CA 1
ATOM 2977 C C . ALA A 1 367 ? 16.454 8.165 -11.139 1.00 46.69 367 ALA A C 1
ATOM 2979 O O . ALA A 1 367 ? 17.532 7.568 -11.198 1.00 46.69 367 ALA A O 1
ATOM 2980 N N . TYR A 1 368 ? 15.867 8.661 -12.233 1.00 47.03 368 TYR A N 1
ATOM 2981 C CA . TYR A 1 368 ? 16.479 8.691 -13.573 1.00 47.03 368 TYR A CA 1
ATOM 2982 C C . TYR A 1 368 ? 17.725 9.599 -13.642 1.00 47.03 368 TYR A C 1
ATOM 2984 O O . TYR A 1 368 ? 18.223 9.913 -14.725 1.00 47.03 368 TYR A O 1
ATOM 2992 N N . GLU A 1 369 ? 18.209 10.047 -12.490 1.00 39.06 369 GLU A N 1
ATOM 2993 C CA . GLU A 1 369 ? 19.297 10.981 -12.325 1.00 39.06 369 GLU A CA 1
ATOM 2994 C C . GLU A 1 369 ? 20.614 10.219 -12.161 1.00 39.06 369 GLU A C 1
ATOM 2996 O O . GLU A 1 369 ? 20.716 9.209 -11.460 1.00 39.06 369 GLU A O 1
ATOM 3001 N N . TYR A 1 370 ? 21.638 10.692 -12.865 1.00 34.78 370 TYR A N 1
ATOM 3002 C CA . TYR A 1 370 ? 22.971 10.116 -12.792 1.00 34.78 370 TYR A CA 1
ATOM 3003 C C . TYR A 1 370 ? 23.548 10.424 -11.410 1.00 34.78 370 TYR A C 1
ATOM 3005 O O . TYR A 1 370 ? 23.842 11.577 -11.108 1.00 34.78 370 TYR A O 1
ATOM 3013 N N . ASN A 1 371 ? 23.713 9.405 -10.571 1.00 41.03 371 ASN A N 1
ATOM 3014 C CA . ASN A 1 371 ? 24.356 9.566 -9.275 1.00 41.03 371 ASN A CA 1
ATOM 3015 C C . ASN A 1 371 ? 25.653 8.749 -9.263 1.00 41.03 371 ASN A C 1
ATOM 3017 O O . ASN A 1 371 ? 25.621 7.518 -9.316 1.00 41.03 371 ASN A O 1
ATOM 3021 N N . GLU A 1 372 ? 26.804 9.431 -9.234 1.00 36.59 372 GLU A N 1
ATOM 3022 C CA . GLU A 1 372 ? 28.138 8.801 -9.253 1.00 36.59 372 GLU A CA 1
ATOM 3023 C C . GLU A 1 372 ? 28.390 7.901 -8.028 1.00 36.59 372 GLU A C 1
ATOM 3025 O O . GLU A 1 372 ? 29.273 7.046 -8.066 1.00 36.59 372 GLU A O 1
ATOM 3030 N N . GLY A 1 373 ? 27.599 8.052 -6.959 1.00 40.84 373 GLY A N 1
ATOM 3031 C CA . GLY A 1 373 ? 27.719 7.267 -5.730 1.00 40.84 373 GLY A CA 1
ATOM 3032 C C . GLY A 1 373 ? 26.841 6.014 -5.642 1.00 40.84 373 GLY A C 1
ATOM 3033 O O . GLY A 1 373 ? 27.081 5.197 -4.753 1.00 40.84 373 GLY A O 1
ATOM 3034 N N . SER A 1 374 ? 25.836 5.826 -6.514 1.00 47.06 374 SER A N 1
ATOM 3035 C CA . SER A 1 374 ? 24.913 4.680 -6.422 1.00 47.06 374 SER A CA 1
ATOM 3036 C C . SER A 1 374 ? 25.023 3.732 -7.623 1.00 47.06 374 SER A C 1
ATOM 3038 O O . SER A 1 374 ? 24.678 4.046 -8.761 1.00 47.06 374 SER A O 1
ATOM 3040 N N . SER A 1 375 ? 25.487 2.505 -7.369 1.00 49.06 375 SER A N 1
ATOM 3041 C CA . SER A 1 375 ? 25.670 1.472 -8.402 1.00 49.06 375 SER A CA 1
ATOM 3042 C C . SER A 1 375 ? 24.364 0.988 -9.045 1.00 49.06 375 SER A C 1
ATOM 3044 O O . SER A 1 375 ? 24.408 0.330 -10.081 1.00 49.06 375 SER A O 1
ATOM 3046 N N . ASN A 1 376 ? 23.215 1.302 -8.440 1.00 54.47 376 ASN A N 1
ATOM 3047 C CA . ASN A 1 376 ? 21.922 0.690 -8.750 1.00 54.47 376 ASN A CA 1
ATOM 3048 C C . ASN A 1 376 ? 20.946 1.614 -9.499 1.00 54.47 376 ASN A C 1
ATOM 3050 O O . ASN A 1 376 ? 19.781 1.259 -9.644 1.00 54.47 376 ASN A O 1
ATOM 3054 N N . THR A 1 377 ? 21.380 2.776 -9.995 1.00 62.31 377 THR A N 1
ATOM 3055 C CA . THR A 1 377 ? 20.515 3.596 -10.861 1.00 62.31 377 THR A CA 1
ATOM 3056 C C . THR A 1 377 ? 20.317 2.921 -12.215 1.00 62.31 377 THR A C 1
ATOM 3058 O O . THR A 1 377 ? 21.232 2.301 -12.770 1.00 62.31 377 THR A O 1
ATOM 3061 N N . ALA A 1 378 ? 19.126 3.083 -12.796 1.00 65.31 378 ALA A N 1
ATOM 3062 C CA . ALA A 1 378 ? 18.784 2.517 -14.102 1.00 65.31 378 ALA A CA 1
ATOM 3063 C C . ALA A 1 378 ? 19.792 2.912 -15.201 1.00 65.31 378 ALA A C 1
ATOM 3065 O O . ALA A 1 378 ? 20.080 2.129 -16.110 1.00 65.31 378 ALA A O 1
ATOM 3066 N N . VAL A 1 379 ? 20.377 4.110 -15.095 1.00 68.12 379 VAL A N 1
ATOM 3067 C CA . VAL A 1 379 ? 21.395 4.598 -16.031 1.00 68.12 379 VAL A CA 1
ATOM 3068 C C . VAL A 1 379 ? 22.719 3.847 -15.875 1.00 68.12 379 VAL A C 1
ATOM 3070 O O . VAL A 1 379 ? 23.282 3.395 -16.876 1.00 68.12 379 VAL A O 1
ATOM 3073 N N . ASN A 1 380 ? 23.188 3.641 -14.642 1.00 71.50 380 ASN A N 1
ATOM 3074 C CA . ASN A 1 380 ? 24.415 2.889 -14.375 1.00 71.50 380 ASN A CA 1
ATOM 3075 C C . ASN A 1 380 ? 24.282 1.424 -14.804 1.00 71.50 380 ASN A C 1
ATOM 3077 O O . ASN A 1 380 ? 25.200 0.876 -15.415 1.00 71.50 380 ASN A O 1
ATOM 3081 N N . ILE A 1 381 ? 23.114 0.815 -14.588 1.00 74.62 381 ILE A N 1
ATOM 3082 C CA . ILE A 1 381 ? 22.828 -0.547 -15.055 1.00 74.62 381 ILE A CA 1
ATOM 3083 C C . ILE A 1 381 ? 22.859 -0.619 -16.584 1.00 74.62 381 ILE A C 1
ATOM 3085 O O . ILE A 1 381 ? 23.500 -1.509 -17.144 1.00 74.62 381 ILE A O 1
ATOM 3089 N N . LYS A 1 382 ? 22.229 0.337 -17.280 1.00 77.44 382 LYS A N 1
ATOM 3090 C CA . LYS A 1 382 ? 22.257 0.396 -18.748 1.00 77.44 382 LYS A CA 1
ATOM 3091 C C . LYS A 1 382 ? 23.685 0.526 -19.281 1.00 77.44 382 LYS A C 1
ATOM 3093 O O . LYS A 1 382 ? 24.054 -0.193 -20.209 1.00 77.44 382 LYS A O 1
ATOM 3098 N N . ASN A 1 383 ? 24.489 1.407 -18.690 1.00 81.50 383 ASN A N 1
ATOM 3099 C CA . ASN A 1 383 ? 25.890 1.576 -19.076 1.00 81.50 383 ASN A CA 1
ATOM 3100 C C . ASN A 1 383 ? 26.694 0.296 -18.817 1.00 81.50 383 ASN A C 1
ATOM 3102 O O . ASN A 1 383 ? 27.412 -0.166 -19.703 1.00 81.50 383 ASN A O 1
ATOM 3106 N N . SER A 1 384 ? 26.509 -0.332 -17.654 1.00 80.62 384 SER A N 1
ATOM 3107 C CA . SER A 1 384 ? 27.138 -1.610 -17.303 1.00 80.62 384 SER A CA 1
ATOM 3108 C C . SER A 1 384 ? 26.792 -2.722 -18.302 1.00 80.62 384 SER A C 1
ATOM 3110 O O . SER A 1 384 ? 27.685 -3.411 -18.794 1.00 80.62 384 SER A O 1
ATOM 3112 N N . LEU A 1 385 ? 25.521 -2.842 -18.702 1.00 82.00 385 LEU A N 1
ATOM 3113 C CA . LEU A 1 385 ? 25.076 -3.810 -19.710 1.00 82.00 385 LEU A CA 1
ATOM 3114 C C . LEU A 1 385 ? 25.708 -3.562 -21.086 1.00 82.00 385 LEU A C 1
ATOM 3116 O O . LEU A 1 385 ? 26.113 -4.511 -21.755 1.00 82.00 385 LEU A O 1
ATOM 3120 N N . ILE A 1 386 ? 25.840 -2.300 -21.507 1.00 85.50 386 ILE A N 1
ATOM 3121 C CA . ILE A 1 386 ? 26.511 -1.950 -22.769 1.00 85.50 386 ILE A CA 1
ATOM 3122 C C . ILE A 1 386 ? 28.000 -2.315 -22.707 1.00 85.50 386 ILE A C 1
ATOM 3124 O O . ILE A 1 386 ? 28.526 -2.903 -23.655 1.00 85.50 386 ILE A O 1
ATOM 3128 N N . HIS A 1 387 ? 28.677 -2.013 -21.596 1.00 85.12 387 HIS A N 1
ATOM 3129 C CA . HIS A 1 387 ? 30.077 -2.390 -21.395 1.00 85.12 387 HIS A CA 1
ATOM 3130 C C . HIS A 1 387 ? 30.267 -3.910 -21.380 1.00 85.12 387 HIS A C 1
ATOM 3132 O O . HIS A 1 387 ? 31.212 -4.413 -21.996 1.00 85.12 387 HIS A O 1
ATOM 3138 N N . LEU A 1 388 ? 29.353 -4.650 -20.747 1.00 84.44 388 LEU A N 1
ATOM 3139 C CA . LEU A 1 388 ? 29.355 -6.110 -20.750 1.00 84.44 388 LEU A CA 1
ATOM 3140 C C . LEU A 1 388 ? 29.194 -6.656 -22.173 1.00 84.44 388 LEU A C 1
ATOM 3142 O O . LEU A 1 388 ? 30.012 -7.462 -22.607 1.00 84.44 388 LEU A O 1
ATOM 3146 N N . LEU A 1 389 ? 28.205 -6.171 -22.930 1.00 86.88 389 LEU A N 1
ATOM 3147 C CA . LEU A 1 389 ? 27.983 -6.579 -24.322 1.00 86.88 389 LEU A CA 1
ATOM 3148 C C . LEU A 1 389 ? 29.203 -6.297 -25.207 1.00 86.88 389 LEU A C 1
ATOM 3150 O O . LEU A 1 389 ? 29.586 -7.144 -26.013 1.00 86.88 389 LEU A O 1
ATOM 3154 N N . ALA A 1 390 ? 29.836 -5.132 -25.048 1.00 88.75 390 ALA A N 1
ATOM 3155 C CA . ALA A 1 390 ? 31.046 -4.782 -25.787 1.00 88.75 390 ALA A CA 1
ATOM 3156 C C . ALA A 1 390 ? 32.217 -5.717 -25.443 1.00 88.75 390 ALA A C 1
ATOM 3158 O O . ALA A 1 390 ? 32.920 -6.185 -26.341 1.00 88.75 390 ALA A O 1
ATOM 3159 N N . THR A 1 391 ? 32.395 -6.020 -24.156 1.00 88.12 391 THR A N 1
ATOM 3160 C CA . THR A 1 391 ? 33.450 -6.919 -23.668 1.00 88.12 391 THR A CA 1
ATOM 3161 C C . THR A 1 391 ? 33.230 -8.346 -24.167 1.00 88.12 391 THR A C 1
ATOM 3163 O O . THR A 1 391 ? 34.156 -8.958 -24.694 1.00 88.12 391 THR A O 1
ATOM 3166 N N . GLU A 1 392 ? 32.001 -8.861 -24.089 1.00 87.25 392 GLU A N 1
ATOM 3167 C CA . GLU A 1 392 ? 31.647 -10.193 -24.593 1.00 87.25 392 GLU A CA 1
ATOM 3168 C C . GLU A 1 392 ? 31.814 -10.293 -26.110 1.00 87.25 392 GLU A C 1
ATOM 3170 O O . GLU A 1 392 ? 32.354 -11.280 -26.606 1.00 87.25 392 GLU A O 1
ATOM 3175 N N . ALA A 1 393 ? 31.448 -9.250 -26.859 1.00 88.50 393 ALA A N 1
ATOM 3176 C CA . ALA A 1 393 ? 31.660 -9.214 -28.302 1.00 88.50 393 ALA A CA 1
ATOM 3177 C C . ALA A 1 393 ? 33.156 -9.250 -28.669 1.00 88.50 393 ALA A C 1
ATOM 3179 O O . ALA A 1 393 ? 33.547 -9.936 -29.617 1.00 88.50 393 ALA A O 1
ATOM 3180 N N . GLN A 1 394 ? 34.007 -8.531 -27.929 1.00 89.44 394 GLN A N 1
ATOM 3181 C CA . GLN A 1 394 ? 35.460 -8.563 -28.130 1.00 89.44 394 GLN A CA 1
ATOM 3182 C C . GLN A 1 394 ? 36.051 -9.926 -27.759 1.00 89.44 394 GLN A C 1
ATOM 3184 O O . GLN A 1 394 ? 36.824 -10.491 -28.532 1.00 89.44 394 GLN A O 1
ATOM 3189 N N . LEU A 1 395 ? 35.647 -10.483 -26.618 1.00 87.69 395 LEU A N 1
ATOM 3190 C CA . LEU A 1 395 ? 36.094 -11.793 -26.156 1.00 87.69 395 LEU A CA 1
ATOM 3191 C C . LEU A 1 395 ? 35.686 -12.901 -27.137 1.00 87.69 395 LEU A C 1
ATOM 3193 O O . LEU A 1 395 ? 36.499 -13.759 -27.481 1.00 87.69 395 LEU A O 1
ATOM 3197 N N . HIS A 1 396 ? 34.453 -12.854 -27.644 1.00 87.81 396 HIS A N 1
ATOM 3198 C CA . HIS A 1 396 ? 33.946 -13.817 -28.616 1.00 87.81 396 HIS A CA 1
ATOM 3199 C C . HIS A 1 396 ? 34.747 -13.790 -29.921 1.00 87.81 396 HIS A C 1
ATOM 3201 O O . HIS A 1 396 ? 35.091 -14.849 -30.441 1.00 87.81 396 HIS A O 1
ATOM 3207 N N . LYS A 1 397 ? 35.111 -12.599 -30.420 1.00 88.12 397 LYS A N 1
ATOM 3208 C CA . LYS A 1 397 ? 35.965 -12.458 -31.614 1.00 88.12 397 LYS A CA 1
ATOM 3209 C C . LYS A 1 397 ? 37.330 -13.130 -31.452 1.00 88.12 397 LYS A C 1
ATOM 3211 O O . LYS A 1 397 ? 37.866 -13.627 -32.435 1.00 88.12 397 LYS A O 1
ATOM 3216 N N . VAL A 1 398 ? 37.885 -13.140 -30.239 1.00 90.06 398 VAL A N 1
ATOM 3217 C CA . VAL A 1 398 ? 39.195 -13.746 -29.954 1.00 90.06 398 VAL A CA 1
ATOM 3218 C C . VAL A 1 398 ? 39.088 -15.259 -29.752 1.00 90.06 398 VAL A C 1
ATOM 3220 O O . VAL A 1 398 ? 39.916 -16.000 -30.271 1.00 90.06 398 VAL A O 1
ATOM 3223 N N . ILE A 1 399 ? 38.084 -15.732 -29.006 1.00 89.31 399 ILE A N 1
ATOM 3224 C CA . ILE A 1 399 ? 37.967 -17.154 -28.637 1.00 89.31 399 ILE A CA 1
ATOM 3225 C C . ILE A 1 399 ? 37.325 -17.986 -29.752 1.00 89.31 399 ILE A C 1
ATOM 3227 O O . ILE A 1 399 ? 37.699 -19.140 -29.955 1.00 89.31 399 ILE A O 1
ATOM 3231 N N . LYS A 1 400 ? 36.332 -17.431 -30.453 1.00 88.31 400 LYS A N 1
ATOM 3232 C CA . LYS A 1 400 ? 35.529 -18.144 -31.455 1.00 88.31 400 LYS A CA 1
ATOM 3233 C C . LYS A 1 400 ? 35.339 -17.284 -32.710 1.00 88.31 400 LYS A C 1
ATOM 3235 O O . LYS A 1 400 ? 34.222 -16.836 -32.974 1.00 88.31 400 LYS A O 1
ATOM 3240 N N . PRO A 1 401 ? 36.413 -17.053 -33.487 1.00 86.06 401 PRO A N 1
ATOM 3241 C CA . PRO A 1 401 ? 36.354 -16.201 -34.675 1.00 86.06 401 PRO A CA 1
ATOM 3242 C C . PRO A 1 401 ? 35.381 -16.732 -35.739 1.00 86.06 401 PRO A C 1
ATOM 3244 O O . PRO A 1 401 ? 34.766 -15.942 -36.448 1.00 86.06 401 PRO A O 1
ATOM 3247 N N . ASP A 1 402 ? 35.190 -18.052 -35.799 1.00 90.19 402 ASP A N 1
ATOM 3248 C CA . ASP A 1 402 ? 34.360 -18.713 -36.812 1.00 90.19 402 ASP A CA 1
ATOM 3249 C C . ASP A 1 402 ? 32.870 -18.814 -36.430 1.00 90.19 402 ASP A C 1
ATOM 3251 O O . ASP A 1 402 ? 32.068 -19.335 -37.205 1.00 90.19 402 ASP A O 1
ATOM 3255 N N . GLN A 1 403 ? 32.474 -18.349 -35.237 1.00 88.38 403 GLN A N 1
ATOM 3256 C CA . GLN A 1 403 ? 31.078 -18.376 -34.784 1.00 88.38 403 GLN A CA 1
ATOM 3257 C C . GLN A 1 403 ? 30.471 -16.960 -34.767 1.00 88.38 403 GLN A C 1
ATOM 3259 O O . GLN A 1 403 ? 31.131 -16.007 -34.346 1.00 88.38 403 GLN A O 1
ATOM 3264 N N . PRO A 1 404 ? 29.204 -16.787 -35.183 1.00 84.50 404 PRO A N 1
ATOM 3265 C CA . PRO A 1 404 ? 28.537 -15.493 -35.103 1.00 84.50 404 PRO A CA 1
ATOM 3266 C C . PRO A 1 404 ? 28.138 -15.162 -33.656 1.00 84.50 404 PRO A C 1
ATOM 3268 O O . PRO A 1 404 ? 27.476 -15.952 -32.984 1.00 84.50 404 PRO A O 1
ATOM 3271 N N . PHE A 1 405 ? 28.490 -13.961 -33.189 1.00 85.62 405 PHE A N 1
ATOM 3272 C CA . PHE A 1 405 ? 27.976 -13.403 -31.935 1.00 85.62 405 PHE A CA 1
ATOM 3273 C C . PHE A 1 405 ? 26.626 -12.726 -32.195 1.00 85.62 405 PHE A C 1
ATOM 3275 O O . PHE A 1 405 ? 26.554 -11.768 -32.966 1.00 85.62 405 PHE A O 1
ATOM 3282 N N . THR A 1 406 ? 25.560 -13.224 -31.567 1.00 85.56 406 THR A N 1
ATOM 3283 C CA . THR A 1 406 ? 24.190 -12.733 -31.780 1.00 85.56 406 THR A CA 1
ATOM 3284 C C . THR A 1 406 ? 23.682 -12.028 -30.531 1.00 85.56 406 THR A C 1
ATOM 3286 O O . THR A 1 406 ? 23.719 -12.595 -29.443 1.00 85.56 406 THR A O 1
ATOM 3289 N N . VAL A 1 407 ? 23.172 -10.806 -30.696 1.00 83.44 407 VAL A N 1
ATOM 3290 C CA . VAL A 1 407 ? 22.486 -10.054 -29.638 1.00 83.44 407 VAL A CA 1
ATOM 3291 C C . VAL A 1 407 ? 21.014 -9.962 -30.006 1.00 83.44 407 VAL A C 1
ATOM 3293 O O . VAL A 1 407 ? 20.672 -9.448 -31.070 1.00 83.44 407 VAL A O 1
ATOM 3296 N N . VAL A 1 408 ? 20.147 -10.453 -29.124 1.00 83.25 408 VAL A N 1
ATOM 3297 C CA . VAL A 1 408 ? 18.697 -10.317 -29.272 1.00 83.25 408 VAL A CA 1
ATOM 3298 C C . VAL A 1 408 ? 18.257 -9.085 -28.497 1.00 83.25 408 VAL A C 1
ATOM 3300 O O . VAL A 1 408 ? 18.542 -8.953 -27.308 1.00 83.25 408 VAL A O 1
ATOM 3303 N N . ARG A 1 409 ? 17.562 -8.177 -29.178 1.00 81.06 409 ARG A N 1
ATOM 3304 C CA . ARG A 1 409 ? 16.901 -7.030 -28.563 1.00 81.06 409 ARG A CA 1
ATOM 3305 C C . ARG A 1 409 ? 15.431 -7.072 -28.938 1.00 81.06 409 ARG A C 1
ATOM 3307 O O . ARG A 1 409 ? 15.098 -7.180 -30.114 1.00 81.06 409 ARG A O 1
ATOM 3314 N N . THR A 1 410 ? 14.576 -6.917 -27.941 1.00 78.69 410 THR A N 1
ATOM 3315 C CA . THR A 1 410 ? 13.161 -6.640 -28.166 1.00 78.69 410 THR A CA 1
ATOM 3316 C C . THR A 1 410 ? 13.010 -5.147 -28.415 1.00 78.69 410 THR A C 1
ATOM 3318 O O . THR A 1 410 ? 13.378 -4.337 -27.561 1.00 78.69 410 THR A O 1
ATOM 3321 N N . ASP A 1 411 ? 12.517 -4.778 -29.592 1.00 74.75 411 ASP A N 1
ATOM 3322 C CA . ASP A 1 411 ? 12.072 -3.414 -29.859 1.00 74.75 411 ASP A CA 1
ATOM 3323 C C . ASP A 1 411 ? 10.568 -3.378 -29.610 1.00 74.75 411 ASP A C 1
ATOM 3325 O O . ASP A 1 411 ? 9.781 -3.899 -30.398 1.00 74.75 411 ASP A O 1
ATOM 3329 N N . MET A 1 412 ? 10.186 -2.886 -28.435 1.00 73.19 412 MET A N 1
ATOM 3330 C CA . MET A 1 412 ? 8.779 -2.670 -28.120 1.00 73.19 412 MET A CA 1
ATOM 3331 C C . MET A 1 412 ? 8.334 -1.337 -28.715 1.00 73.19 412 MET A C 1
ATOM 3333 O O . MET A 1 412 ? 9.138 -0.408 -28.830 1.00 73.19 412 MET A O 1
ATOM 3337 N N . GLU A 1 413 ? 7.056 -1.248 -29.085 1.00 69.00 413 GLU A N 1
ATOM 3338 C CA . GLU A 1 413 ? 6.470 0.004 -29.557 1.00 69.00 413 GLU A CA 1
ATOM 3339 C C . GLU A 1 413 ? 6.704 1.122 -28.532 1.00 69.00 413 GLU A C 1
ATOM 3341 O O . GLU A 1 413 ? 6.777 0.904 -27.321 1.00 69.00 413 GLU A O 1
ATOM 3346 N N . TRP A 1 414 ? 6.876 2.345 -29.021 1.00 66.81 414 TRP A N 1
ATOM 3347 C CA . TRP A 1 414 ? 7.085 3.487 -28.152 1.00 66.81 414 TRP A CA 1
ATOM 3348 C C . TRP A 1 414 ? 5.793 3.847 -27.403 1.00 66.81 414 TRP A C 1
ATOM 3350 O O . TRP A 1 414 ? 4.871 4.423 -27.971 1.00 66.81 414 TRP A O 1
ATOM 3360 N N . PHE A 1 415 ? 5.766 3.568 -26.099 1.00 63.62 415 PHE A N 1
ATOM 3361 C CA . PHE A 1 415 ? 4.634 3.860 -25.209 1.00 63.62 415 PHE A CA 1
ATOM 3362 C C . PHE A 1 415 ? 4.672 5.257 -24.568 1.00 63.62 415 PHE A C 1
ATOM 3364 O O . PHE A 1 415 ? 3.911 5.514 -23.644 1.00 63.62 415 PHE A O 1
ATOM 3371 N N . GLY A 1 416 ? 5.532 6.173 -25.024 1.00 64.06 416 GLY A N 1
ATOM 3372 C CA . GLY A 1 416 ? 5.666 7.510 -24.421 1.00 64.06 416 GLY A CA 1
ATOM 3373 C C . GLY A 1 416 ? 4.395 8.381 -24.357 1.00 64.06 416 GLY A C 1
ATOM 3374 O O . GLY A 1 416 ? 4.330 9.214 -23.459 1.00 64.06 416 GLY A O 1
ATOM 3375 N N . PRO A 1 417 ? 3.398 8.211 -25.247 1.00 66.81 417 PRO A N 1
ATOM 3376 C CA . PRO A 1 417 ? 2.094 8.875 -25.147 1.00 66.81 417 PRO A CA 1
ATOM 3377 C C . PRO A 1 417 ? 1.127 8.218 -24.157 1.00 66.81 417 PRO A C 1
ATOM 3379 O O . PRO A 1 417 ? 0.001 8.682 -24.034 1.00 66.81 417 PRO A O 1
ATOM 3382 N N . SER A 1 418 ? 1.524 7.130 -23.494 1.00 70.31 418 SER A N 1
ATOM 3383 C CA . SER A 1 418 ? 0.719 6.474 -22.458 1.00 70.31 418 SER A CA 1
ATOM 3384 C C . SER A 1 418 ? 0.850 7.214 -21.123 1.00 70.31 418 SER A C 1
ATOM 3386 O O . SER A 1 418 ? 1.690 8.102 -20.971 1.00 70.31 418 SER A O 1
ATOM 3388 N N . ILE A 1 419 ? 0.024 6.833 -20.149 1.00 74.19 419 ILE A N 1
ATOM 3389 C CA . ILE A 1 419 ? 0.098 7.365 -18.784 1.00 74.19 419 ILE A CA 1
ATOM 3390 C C . ILE A 1 419 ? 1.426 6.924 -18.139 1.00 74.19 419 ILE A C 1
ATOM 3392 O O . ILE A 1 419 ? 1.784 5.743 -18.189 1.00 74.19 419 ILE A O 1
ATOM 3396 N N . GLU A 1 420 ? 2.171 7.879 -17.576 1.00 69.88 420 GLU A N 1
ATOM 3397 C CA . GLU A 1 420 ? 3.388 7.607 -16.798 1.00 69.88 420 GLU A CA 1
ATOM 3398 C C . GLU A 1 420 ? 3.038 6.833 -15.518 1.00 69.88 420 GLU A C 1
ATOM 3400 O O . GLU A 1 420 ? 2.005 7.088 -14.900 1.00 69.88 420 GLU A O 1
ATOM 3405 N N . HIS A 1 421 ? 3.905 5.895 -15.136 1.00 59.47 421 HIS A N 1
ATOM 3406 C CA . HIS A 1 421 ? 3.748 4.999 -13.988 1.00 59.47 421 HIS A CA 1
ATOM 3407 C C . HIS A 1 421 ? 4.987 5.012 -13.098 1.00 59.47 421 HIS A C 1
ATOM 3409 O O . HIS A 1 421 ? 6.100 5.233 -13.637 1.00 59.47 421 HIS A O 1
#

Radius of gyration: 31.08 Å; Cα contacts (8 Å, |Δi|>4): 285; chains: 1; bounding box: 75×68×88 Å

Mean predicted aligned error: 15.2 Å

Secondary structure (DSSP, 8-state):
-----PPPPPP--HHHHHHHHHHHHHHHHHHHHHHHHHHHHHHHHHHHT-S-HHHHHHHHHHHHHT-SS----SS-HHHHHHHHHHHTT-TT--HHHHHHHHHHHHHHHHHHHHHHHHHHHHHHHHHHHHHHT-----------------SS--HHHHHHHHHHHHHHS-----HHHHHHHHHHHH--S-HHHHHHHHHHHHHHHHHHHHHHHPPPPHHHHHHHHHHHHHSTTS-HHHHHHHHHHHT-HHHHHHHHHHHHHHHHTGGG----TT---EEEEE-TTSSEEEEE---HHHHHHHHHHHHHHHHHHHHHHHHHHGGG--TT-TT--S----SHHHHHHHHHHHHTTTTS-SSGGGGGGG-SS--TT-TTSHHHHHHHHHHHHHHHHHHHHHH-TTS------------TTSBP-